Protein AF-A0A7S2LX40-F1 (afdb_monomer)

Foldseek 3Di:
DDDDDDPPPPPVVNVVVVFADEDEDAPFLDPDPLDGWWKKKKAQPAPPDPVQWADDADRIIIHGPVVLVVCCVVCVPPHGSVRIHMYTYHYDDDVCRVVVCCDPVNVNDDDDDDHPVLVVVLSVVLVVLVVCLVVVVDDPVSNLVSLLCRPVVSVCVRCVVVVHHPCNSCVSPFPPPVVLVSLLSSLVSCVPVVPPPDPPPPPPVPPPVPADDDFFQFKKAFDALFDNSCLPPVLVRLLWIWGFHGDDQWKTKIFGLQAWFLDFADLDPPDATQTAGAGADAWPVCVVVVVVPVVPPPPCPDDDDDPPDDPVQPCVQDDPPPPPPDDDDDDDDDDDDDVPQPDRKWKKFQDPVCVVVVAADDGPPHSIGTHRPVSQSVCVHVVNGPSLRMHMYNGMDMKTAAPSPFDVRIYVCCCCPVVVRMGGFPDDPVLVVVLSNLSSPQHNDELVRLVVSLVSSNVSSVSRDPPPPPPDDPPPSSVSSSVSSSVSNSCCSCPRRHPPNRCPDDPVVPDDD

Sequence (513 aa):
MLFGSDDDTATMEEYECDTWKIQRGGDLLGLDSNSGTQFACLHQFGHQSDAASSKLIGNISYTTLSIAQALCNENPTKYYPDDFMTFGGFCSWRPGQLEREMGEDRSEWIVLSVDWQTIWDELLLQREKATQVIAGDCSDEAQHEILVNAGTNMWRHFLEKIGMQEEQATSRLPAGQLGFYDSMLNVWAEE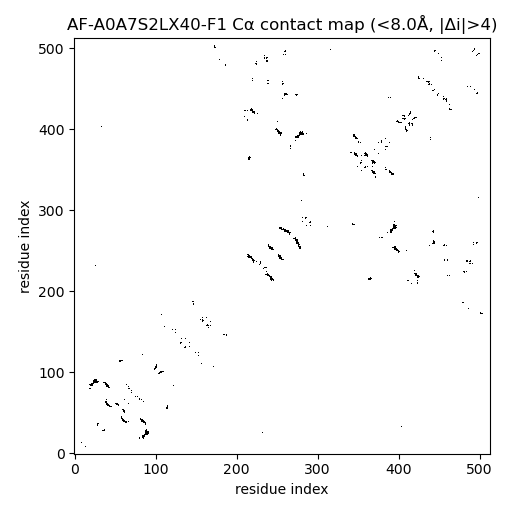QLVRGGVNKGDDNDDDEDSSTPIRPGAIARAKSPPTNDMLLYDAEFLRSTILVLEEREDCTVGVILNHPMSAAIECKESEDPLPIRYGGPIDIETWRDGSYLDEYYEDDDGDDDDDEVYEGFLDYQNNEVNFEDLAFDDVNDEDVGFEDDESSFLWIHRSKTLGLKNVGTRLGSSKFWLIKEDEALEHIQAGTLQLHDTMVFSSVSIWEKGAELGQCGGGLREQVDGLHSMEVAEVDDHQMDAVWQLLTKQNVLTKESLDTNIDATIKAWDMMSTDGGEIAQNHDRRTSKVRLATAALKAYLARNLLGDPLNTPDPQSQGIV

Radius of gyration: 26.94 Å; Cα contacts (8 Å, |Δi|>4): 665; chains: 1; bounding box: 85×63×75 Å

Solvent-accessible surface area (backbone atoms only — not comparable to full-atom values): 30347 Å² total; per-residue (Å²): 138,78,84,81,80,82,84,76,75,70,51,72,67,63,68,53,49,78,70,50,73,66,44,77,54,58,85,31,47,34,98,47,91,84,48,71,75,35,45,42,25,37,34,62,77,65,91,77,77,59,89,76,52,49,80,73,45,90,55,40,26,37,32,44,47,71,58,54,51,49,48,27,70,78,34,68,91,81,36,52,66,87,62,40,51,33,32,37,31,35,74,82,70,59,91,67,44,58,59,50,34,44,28,90,89,56,53,74,49,84,92,76,95,74,59,51,63,63,56,48,53,49,54,51,51,51,51,51,56,52,48,42,45,74,71,61,78,54,54,74,68,55,37,51,52,53,62,67,40,55,68,55,53,58,54,51,52,53,34,51,74,72,71,44,52,69,66,66,70,49,66,73,49,56,89,67,51,62,67,48,52,51,51,50,51,43,55,50,46,58,52,65,66,63,52,81,75,60,80,78,68,88,76,77,65,77,82,71,90,66,76,70,77,85,38,28,42,34,38,36,30,42,33,89,69,68,37,70,60,39,69,73,74,37,40,86,45,46,59,28,33,30,40,26,61,42,62,58,88,55,33,27,33,28,28,34,68,52,41,58,19,54,45,62,45,79,68,48,95,95,55,84,58,48,42,29,20,48,9,43,87,42,45,39,57,45,62,72,76,46,56,78,62,56,83,82,67,72,72,79,78,75,80,82,90,78,90,82,75,86,58,88,82,57,58,87,82,72,63,84,78,74,89,83,76,86,80,84,80,92,76,92,72,98,69,95,82,66,88,82,69,80,57,62,54,49,35,38,34,50,52,63,75,43,51,76,68,63,53,47,49,65,26,62,86,45,72,40,22,42,37,56,62,70,59,49,42,52,31,39,66,71,66,78,39,56,72,76,41,48,50,39,22,51,20,27,32,77,26,60,31,37,90,78,33,70,85,64,26,18,25,60,56,16,37,35,75,59,66,53,36,28,40,71,37,88,68,50,78,66,55,48,52,51,34,48,60,44,49,58,68,44,57,48,31,41,88,84,37,42,64,62,33,49,54,37,23,50,50,41,34,58,68,48,53,82,78,76,81,78,86,73,83,65,56,71,70,53,48,53,54,47,52,47,45,53,51,46,30,50,49,46,48,34,55,76,39,45,58,76,72,72,70,76,74,59,80,81,75,65,74,84,126

Secondary structure (DSSP, 8-state):
-PPP-------HHHHHHTTS-EEE--SBS-SSTTSS--EEEEE---SS--TT-EEEETTEEEEEHHHHHHHHHH-TTT--GGGSEEEESB----TTHHHHHHSTTT---------HHHHHHHHHHHHHHHHHHHTT-S-HHHHHHHHHTTTHHHHHHHHHHTT--HHHHHTTSPTTHHHHHHHHHHHHHHHHHHGGGS-------------PPP-TT-EEEE-SSPPHHHHHT-GGGTT-EEEEEEE-SSEEEEEESS-EEEEEE--STTSPPEEEE---SEEHHHHHH-GGGGGGT--------------TTTGGGT----TT------------S-TT---SSEEEE--HHHHTTT-SEE-TTSS-EEE-HHHHHHHHHTTSS-GGGEEEESEEEEEEB-TTSTTTTBHHHIIIIIS-SEEEE---HHHHHHHHHHHTTPPPP-TTTHHHHHHHHHHHHHHT-SS-S---SSHHHHHHHHHHHHHHHHHHIIIIITTSTT----TTSS---

Mean predicted aligned error: 12.13 Å

pLDDT: mean 78.43, std 19.29, range [25.38, 98.38]

Structure (mmCIF, N/CA/C/O backbone):
data_AF-A0A7S2LX40-F1
#
_entry.id   AF-A0A7S2LX40-F1
#
loop_
_atom_site.group_PDB
_atom_site.id
_atom_site.type_symbol
_atom_site.label_atom_id
_atom_site.label_alt_id
_atom_site.label_comp_id
_atom_site.label_asym_id
_atom_site.label_entity_id
_atom_site.label_seq_id
_atom_site.pdbx_PDB_ins_code
_atom_site.Cartn_x
_atom_site.Cartn_y
_atom_site.Cartn_z
_atom_site.occupancy
_atom_site.B_iso_or_equiv
_atom_site.auth_seq_id
_atom_site.auth_comp_id
_atom_site.auth_asym_id
_atom_site.auth_atom_id
_atom_site.pdbx_PDB_model_num
ATOM 1 N N . MET A 1 1 ? 49.436 -32.500 -2.619 1.00 33.25 1 MET A N 1
ATOM 2 C CA . MET A 1 1 ? 49.134 -31.271 -3.375 1.00 33.25 1 MET A CA 1
ATOM 3 C C . MET A 1 1 ? 47.771 -31.493 -3.978 1.00 33.25 1 MET A C 1
ATOM 5 O O . MET A 1 1 ? 47.658 -32.220 -4.953 1.00 33.25 1 MET A O 1
ATOM 9 N N . LEU A 1 2 ? 46.762 -31.046 -3.239 1.00 25.38 2 LEU A N 1
ATOM 10 C CA . LEU A 1 2 ? 45.348 -31.156 -3.566 1.00 25.38 2 LEU A CA 1
ATOM 11 C C . LEU A 1 2 ? 44.943 -29.864 -4.272 1.00 25.38 2 LEU A C 1
ATOM 13 O O . LEU A 1 2 ? 45.395 -28.790 -3.878 1.00 25.38 2 LEU A O 1
ATOM 17 N N . PHE A 1 3 ? 44.161 -30.028 -5.330 1.00 31.23 3 PHE A N 1
ATOM 18 C CA . PHE A 1 3 ? 43.476 -28.975 -6.061 1.00 31.23 3 PHE A CA 1
ATOM 19 C C . PHE A 1 3 ? 42.508 -28.262 -5.110 1.00 31.23 3 PHE A C 1
ATOM 21 O O . PHE A 1 3 ? 41.708 -28.930 -4.458 1.00 31.23 3 PHE A O 1
ATOM 28 N N . GLY A 1 4 ? 42.621 -26.938 -5.011 1.00 27.45 4 GLY A N 1
ATOM 29 C CA . GLY A 1 4 ? 41.520 -26.092 -4.564 1.00 27.45 4 GLY A CA 1
ATOM 30 C C . GLY A 1 4 ? 40.625 -25.866 -5.773 1.00 27.45 4 GLY A C 1
ATOM 31 O O . GLY A 1 4 ? 41.103 -25.380 -6.796 1.00 27.45 4 GLY A O 1
ATOM 32 N N . SER A 1 5 ? 39.391 -26.349 -5.691 1.00 31.30 5 SER A N 1
ATOM 33 C CA . SER A 1 5 ? 38.301 -25.930 -6.559 1.00 31.30 5 SER A CA 1
ATOM 34 C C . SER A 1 5 ? 37.794 -24.610 -5.999 1.00 31.30 5 SER A C 1
ATOM 36 O O . SER A 1 5 ? 37.191 -24.603 -4.926 1.00 31.30 5 SER A O 1
ATOM 38 N N . ASP A 1 6 ? 38.114 -23.523 -6.688 1.00 34.56 6 ASP A N 1
ATOM 39 C CA . ASP A 1 6 ? 37.443 -22.247 -6.496 1.00 34.56 6 ASP A CA 1
ATOM 40 C C . ASP A 1 6 ? 35.988 -22.445 -6.941 1.00 34.56 6 ASP A C 1
ATOM 42 O O . ASP A 1 6 ? 35.715 -22.789 -8.094 1.00 34.56 6 ASP A O 1
ATOM 46 N N . ASP A 1 7 ? 35.084 -22.357 -5.973 1.00 39.31 7 ASP A N 1
ATOM 47 C CA . ASP A 1 7 ? 33.636 -22.427 -6.142 1.00 39.31 7 ASP A CA 1
ATOM 48 C C . ASP A 1 7 ? 33.150 -21.025 -6.541 1.00 39.31 7 ASP A C 1
ATOM 50 O O . ASP A 1 7 ? 32.524 -20.311 -5.766 1.00 39.31 7 ASP A O 1
ATOM 54 N N . ASP A 1 8 ? 33.545 -20.590 -7.742 1.00 37.56 8 ASP A N 1
ATOM 55 C CA . ASP A 1 8 ? 33.008 -19.399 -8.404 1.00 37.56 8 ASP A CA 1
ATOM 56 C C . ASP A 1 8 ? 31.705 -19.798 -9.113 1.00 37.56 8 ASP A C 1
ATOM 58 O O . ASP A 1 8 ? 31.645 -19.926 -10.338 1.00 37.56 8 ASP A O 1
ATOM 62 N N . THR A 1 9 ? 30.640 -20.034 -8.348 1.00 35.59 9 THR A N 1
ATOM 63 C CA . THR A 1 9 ? 29.274 -20.067 -8.886 1.00 35.59 9 THR A CA 1
ATOM 64 C C . THR A 1 9 ? 28.685 -18.662 -8.867 1.00 35.59 9 THR A C 1
ATOM 66 O O . THR A 1 9 ? 27.645 -18.428 -8.258 1.00 35.59 9 THR A O 1
ATOM 69 N N . ALA A 1 10 ? 29.331 -17.722 -9.563 1.00 34.81 10 ALA A N 1
ATOM 70 C CA . ALA A 1 10 ? 28.545 -16.676 -10.203 1.00 34.81 10 ALA A CA 1
ATOM 71 C C . ALA A 1 10 ? 27.619 -17.421 -11.168 1.00 34.81 10 ALA A C 1
ATOM 73 O O . ALA A 1 10 ? 28.089 -18.164 -12.041 1.00 34.81 10 ALA A O 1
ATOM 74 N N . THR A 1 11 ? 26.311 -17.355 -10.934 1.00 43.09 11 THR A N 1
ATOM 75 C CA . THR A 1 11 ? 25.357 -18.045 -11.806 1.00 43.09 11 THR A CA 1
ATOM 76 C C . THR A 1 11 ? 25.571 -17.533 -13.231 1.00 43.09 11 THR A C 1
ATOM 78 O O . THR A 1 11 ? 25.902 -16.368 -13.444 1.00 43.09 11 THR A O 1
ATOM 81 N N . MET A 1 12 ? 25.453 -18.402 -14.237 1.00 39.41 12 MET A N 1
ATOM 82 C CA . MET A 1 12 ? 25.685 -18.023 -15.641 1.00 39.41 12 MET A CA 1
ATOM 83 C C . MET A 1 12 ? 24.815 -16.816 -16.066 1.00 39.41 12 MET A C 1
ATOM 85 O O . MET A 1 12 ? 25.202 -16.061 -16.953 1.00 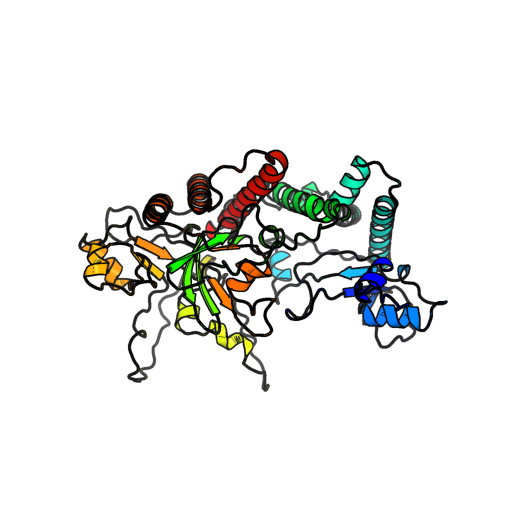39.41 12 MET A O 1
ATOM 89 N N . GLU A 1 13 ? 23.697 -16.596 -15.366 1.00 50.03 13 GLU A N 1
ATOM 90 C CA . GLU A 1 13 ? 22.815 -15.430 -15.468 1.00 50.03 13 GLU A CA 1
ATOM 91 C C . GLU A 1 13 ? 23.486 -14.104 -15.064 1.00 50.03 13 GLU A C 1
ATOM 93 O O . GLU A 1 13 ? 23.289 -13.102 -15.750 1.00 50.03 13 GLU A O 1
ATOM 98 N N . GLU A 1 14 ? 24.329 -14.071 -14.025 1.00 47.31 14 GLU A N 1
ATOM 99 C CA . GLU A 1 14 ? 25.063 -12.856 -13.629 1.00 47.31 14 GLU A CA 1
ATOM 100 C C . GLU A 1 14 ? 26.119 -12.464 -14.672 1.00 47.31 14 GLU A C 1
ATOM 102 O O . GLU A 1 14 ? 26.264 -11.287 -14.996 1.00 47.31 14 GLU A O 1
ATOM 107 N N . TYR A 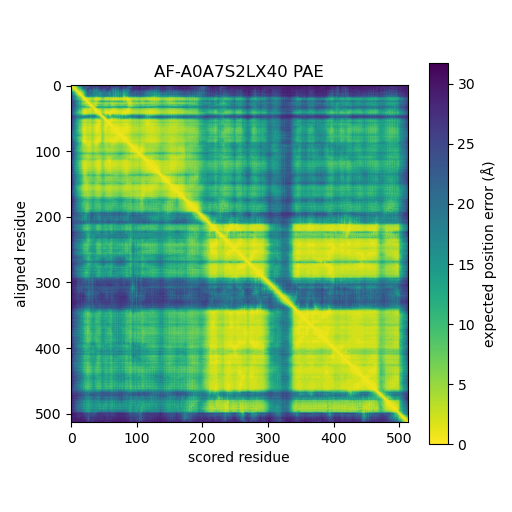1 15 ? 26.801 -13.447 -15.270 1.00 42.84 15 TYR A N 1
ATOM 108 C CA . TYR A 1 15 ? 27.826 -13.202 -16.295 1.00 42.84 15 TYR A CA 1
ATOM 109 C C . TYR A 1 15 ? 27.239 -12.760 -17.647 1.00 42.84 15 TYR A C 1
ATOM 111 O O . TYR A 1 15 ? 27.890 -12.038 -18.406 1.00 42.84 15 TYR A O 1
ATOM 119 N N . GLU A 1 16 ? 26.017 -13.187 -17.978 1.00 50.09 16 GLU A N 1
ATOM 120 C CA . GLU A 1 16 ? 25.332 -12.763 -19.205 1.00 50.09 16 GLU A CA 1
ATOM 121 C C . GLU A 1 16 ? 24.681 -11.378 -19.064 1.00 50.09 16 GLU A C 1
ATOM 123 O O . GLU A 1 16 ? 24.627 -10.633 -20.049 1.00 50.09 16 GLU A O 1
ATOM 128 N N . CYS A 1 17 ? 24.263 -10.990 -17.854 1.00 51.88 17 CYS A N 1
ATOM 129 C CA . CYS A 1 17 ? 23.653 -9.686 -17.580 1.00 51.88 17 CYS A CA 1
ATOM 130 C C . CYS A 1 17 ? 24.610 -8.515 -17.879 1.00 51.88 17 CYS A C 1
ATOM 132 O O . CYS A 1 17 ? 24.186 -7.497 -18.424 1.00 51.88 17 CYS A O 1
ATOM 134 N N . ASP A 1 18 ? 25.916 -8.696 -17.656 1.00 56.59 18 ASP A N 1
ATOM 135 C CA . ASP A 1 18 ? 26.944 -7.671 -17.908 1.00 56.59 18 ASP A CA 1
ATOM 136 C C . ASP A 1 18 ? 27.088 -7.274 -19.388 1.00 56.59 18 ASP A C 1
ATOM 138 O O . ASP A 1 18 ? 27.634 -6.215 -19.709 1.00 56.59 18 ASP A O 1
ATOM 142 N N . THR A 1 19 ? 26.597 -8.101 -20.319 1.00 76.12 19 THR A N 1
ATOM 143 C CA . THR A 1 19 ? 26.693 -7.804 -21.758 1.00 76.12 19 THR A CA 1
ATOM 144 C C . THR A 1 19 ? 25.467 -7.052 -22.286 1.00 76.12 19 THR A C 1
ATOM 146 O O . THR A 1 19 ? 25.567 -6.325 -23.279 1.00 76.12 19 THR A O 1
ATOM 149 N N . TRP A 1 20 ? 24.304 -7.208 -21.650 1.00 87.62 20 TRP A N 1
ATOM 150 C CA . TRP A 1 20 ? 23.044 -6.650 -22.137 1.00 87.62 20 TRP A CA 1
ATOM 151 C C . TRP A 1 20 ? 22.707 -5.350 -21.412 1.00 87.62 20 TRP A C 1
ATOM 153 O O . TRP A 1 20 ? 22.568 -5.295 -20.195 1.00 87.62 20 TRP A O 1
ATOM 163 N N . LYS A 1 21 ? 22.512 -4.274 -22.178 1.00 87.38 21 LYS A N 1
ATOM 164 C CA . LYS A 1 21 ? 22.041 -2.998 -21.629 1.00 87.38 21 LYS A CA 1
ATOM 165 C C . LYS A 1 21 ? 20.536 -3.085 -21.393 1.00 87.38 21 LYS A C 1
ATOM 167 O O . LYS A 1 21 ? 19.753 -2.966 -22.337 1.00 87.38 21 LYS A O 1
ATOM 172 N N . ILE A 1 22 ? 20.154 -3.306 -20.141 1.00 86.00 22 ILE A N 1
ATOM 173 C CA . ILE A 1 22 ? 18.760 -3.455 -19.718 1.00 86.00 22 ILE A CA 1
ATOM 174 C C . ILE A 1 22 ? 18.218 -2.107 -19.235 1.00 86.00 22 ILE A C 1
ATOM 176 O O . ILE A 1 22 ? 18.775 -1.486 -18.331 1.00 86.00 22 ILE A O 1
ATOM 180 N N . GLN A 1 23 ? 17.099 -1.678 -19.809 1.00 85.94 23 GLN A N 1
ATOM 181 C CA . GLN A 1 23 ? 16.272 -0.595 -19.288 1.00 85.94 23 GLN A CA 1
ATOM 182 C C . GLN A 1 23 ? 15.244 -1.190 -18.326 1.00 85.94 23 GLN A C 1
ATOM 184 O O . GLN A 1 23 ? 14.515 -2.105 -18.691 1.00 85.94 23 GLN A O 1
ATOM 189 N N . ARG A 1 24 ? 15.186 -0.715 -17.084 1.00 77.94 24 ARG A N 1
ATOM 190 C CA . ARG A 1 24 ? 14.193 -1.190 -16.110 1.00 77.94 24 ARG A CA 1
ATOM 191 C C . ARG A 1 24 ? 13.047 -0.194 -16.017 1.00 77.94 24 ARG A C 1
ATOM 193 O O . ARG A 1 24 ? 13.290 1.010 -15.978 1.00 77.94 24 ARG A O 1
ATOM 200 N N . GLY A 1 25 ? 11.826 -0.706 -15.980 1.00 68.69 25 GLY A N 1
ATOM 201 C CA . GLY A 1 25 ? 10.608 0.082 -15.840 1.00 68.69 25 GLY A CA 1
ATOM 202 C C . GLY A 1 25 ? 9.384 -0.824 -15.887 1.00 68.69 25 GLY A C 1
ATOM 203 O O . GLY A 1 25 ? 9.456 -1.919 -16.437 1.00 68.69 25 GLY A O 1
ATOM 204 N N . GLY A 1 26 ? 8.282 -0.374 -15.296 1.00 71.94 26 GLY A N 1
ATOM 205 C CA . GLY A 1 26 ? 7.078 -1.187 -15.153 1.00 71.94 26 GLY A CA 1
ATOM 206 C C . GLY A 1 26 ? 6.585 -1.271 -13.717 1.00 71.94 26 GLY A C 1
ATOM 207 O O . GLY A 1 26 ? 7.338 -1.015 -12.774 1.00 71.94 26 GLY A O 1
ATOM 208 N N . ASP A 1 27 ? 5.311 -1.606 -13.565 1.00 67.00 27 ASP A N 1
ATOM 209 C CA . ASP A 1 27 ? 4.699 -1.951 -12.287 1.00 67.00 27 ASP A CA 1
ATOM 210 C C . ASP A 1 27 ? 4.765 -3.453 -11.987 1.00 67.00 27 ASP A C 1
ATOM 212 O O . ASP A 1 27 ? 4.676 -3.843 -10.828 1.00 67.00 27 ASP A O 1
ATOM 216 N N . LEU A 1 28 ? 5.024 -4.284 -13.001 1.00 71.12 28 LEU A N 1
ATOM 217 C CA . LEU A 1 28 ? 5.150 -5.731 -12.865 1.00 71.12 28 LEU A CA 1
ATOM 218 C C . LEU A 1 28 ? 6.551 -6.230 -13.217 1.00 71.12 28 LEU A C 1
ATOM 220 O O . LEU A 1 28 ? 7.182 -5.770 -14.173 1.00 71.12 28 LEU A O 1
ATOM 224 N N . LEU A 1 29 ? 7.022 -7.244 -12.487 1.00 71.19 29 LEU A N 1
ATOM 225 C CA . LEU A 1 29 ? 8.263 -7.951 -12.819 1.00 71.19 29 LEU A CA 1
ATOM 226 C C . LEU A 1 29 ? 8.087 -8.869 -14.036 1.00 71.19 29 LEU A C 1
ATOM 228 O O . LEU A 1 29 ? 9.039 -9.051 -14.788 1.00 71.19 29 LEU A O 1
ATOM 232 N N . GLY A 1 30 ? 6.888 -9.396 -14.271 1.00 77.44 30 GLY A N 1
ATOM 233 C CA . GLY A 1 30 ? 6.553 -10.254 -15.403 1.00 77.44 30 GLY A CA 1
ATOM 234 C C . GLY A 1 30 ? 5.047 -10.336 -15.616 1.00 77.44 30 GLY A C 1
ATOM 235 O O . GLY A 1 30 ? 4.286 -9.793 -14.821 1.00 77.44 30 GLY A O 1
ATOM 236 N N . LEU A 1 31 ? 4.626 -10.994 -16.697 1.00 72.12 31 LEU A N 1
ATOM 237 C CA . LEU A 1 31 ? 3.205 -11.270 -16.941 1.00 72.12 31 LEU A CA 1
ATOM 238 C C . LEU A 1 31 ? 2.654 -12.337 -15.984 1.00 72.12 31 LEU A C 1
ATOM 240 O O . LEU A 1 31 ? 1.467 -12.321 -15.684 1.00 72.12 31 LEU A O 1
ATOM 244 N N . ASP A 1 32 ? 3.533 -13.204 -15.472 1.00 68.06 32 ASP A N 1
ATOM 245 C CA . ASP A 1 32 ? 3.201 -14.234 -14.491 1.00 68.06 32 ASP A CA 1
ATOM 246 C C . ASP A 1 32 ? 3.881 -13.897 -13.157 1.00 68.06 32 ASP A C 1
ATOM 248 O O . ASP A 1 32 ? 5.109 -13.743 -13.110 1.00 68.06 32 ASP A O 1
ATOM 252 N N . SER A 1 33 ? 3.104 -13.835 -12.072 1.00 53.81 33 SER A N 1
ATOM 253 C CA . SER A 1 33 ? 3.560 -13.507 -10.706 1.00 53.81 33 SER A CA 1
ATOM 254 C C . SER A 1 33 ? 4.663 -14.436 -10.180 1.00 53.81 33 SER A C 1
ATOM 256 O O . SER A 1 33 ? 5.491 -14.025 -9.370 1.00 53.81 33 SER A O 1
ATOM 258 N N . ASN A 1 34 ? 4.714 -15.670 -10.684 1.00 55.12 34 ASN A N 1
ATOM 259 C CA . ASN A 1 34 ? 5.614 -16.724 -10.205 1.00 55.12 34 ASN A CA 1
ATOM 260 C C . ASN A 1 34 ? 6.981 -16.748 -10.903 1.00 55.12 34 ASN A C 1
ATOM 262 O O . ASN A 1 34 ? 7.858 -17.534 -10.541 1.00 55.12 34 ASN A O 1
ATOM 266 N N . SER A 1 35 ? 7.173 -15.928 -11.935 1.00 58.25 35 SER A N 1
ATOM 267 C CA . SER A 1 35 ? 8.441 -15.849 -12.656 1.00 58.25 35 SER A CA 1
ATOM 268 C C . SER A 1 35 ? 9.195 -14.595 -12.226 1.00 58.25 35 SER A C 1
ATOM 270 O O . SER A 1 35 ? 8.603 -13.527 -12.095 1.00 58.25 35 SER A O 1
ATOM 272 N N . GLY A 1 36 ? 10.507 -14.711 -11.987 1.00 70.88 36 GLY A N 1
ATOM 273 C CA . GLY A 1 36 ? 11.366 -13.542 -11.760 1.00 70.88 36 GLY A CA 1
ATOM 274 C C . GLY A 1 36 ? 11.269 -12.525 -12.907 1.00 70.88 36 GLY A C 1
ATOM 275 O O . GLY A 1 36 ? 10.536 -12.728 -13.871 1.00 70.88 36 GLY A O 1
ATOM 276 N N . THR A 1 37 ? 12.025 -11.423 -12.838 1.00 76.56 37 THR A N 1
ATOM 277 C CA . THR A 1 37 ? 11.910 -10.341 -13.832 1.00 76.56 37 THR A CA 1
ATOM 278 C C . THR A 1 37 ? 11.962 -10.872 -15.268 1.00 76.56 37 THR A C 1
ATOM 280 O O . THR A 1 37 ? 12.989 -11.372 -15.725 1.00 76.56 37 THR A O 1
ATOM 283 N N . GLN A 1 38 ? 10.849 -10.758 -15.984 1.00 85.44 38 GLN A N 1
ATOM 284 C CA . GLN A 1 38 ? 10.741 -11.112 -17.385 1.00 85.44 38 GLN A CA 1
ATOM 285 C C . GLN A 1 38 ? 11.302 -9.970 -18.241 1.00 85.44 38 GLN A C 1
ATOM 287 O O . GLN A 1 38 ? 11.176 -8.783 -17.916 1.00 85.44 38 GLN A O 1
ATOM 292 N N . PHE A 1 39 ? 11.928 -10.340 -19.360 1.00 90.31 39 PHE A N 1
ATOM 293 C CA . PHE A 1 39 ? 12.627 -9.401 -20.231 1.00 90.31 39 PHE A CA 1
ATOM 294 C C . PHE A 1 39 ? 12.049 -9.377 -21.643 1.00 90.31 39 PHE A C 1
ATOM 296 O O . PHE A 1 39 ? 11.852 -10.412 -22.290 1.00 90.31 39 PHE A O 1
ATOM 303 N N . ALA A 1 40 ? 11.856 -8.161 -22.138 1.00 92.56 40 ALA A N 1
ATOM 304 C CA . ALA A 1 40 ? 11.361 -7.848 -23.464 1.00 92.56 40 ALA A CA 1
ATOM 305 C C . ALA A 1 40 ? 12.470 -7.224 -24.317 1.00 92.56 40 ALA A C 1
ATOM 307 O O . ALA A 1 40 ? 13.109 -6.263 -23.900 1.00 92.56 40 ALA A O 1
ATOM 308 N N . CYS A 1 41 ? 12.677 -7.717 -25.536 1.00 94.75 41 CYS A N 1
ATOM 309 C CA . CYS A 1 41 ? 13.665 -7.171 -26.463 1.00 94.75 41 CYS A CA 1
ATOM 310 C C . CYS A 1 41 ? 12.978 -6.601 -27.705 1.00 94.75 41 CYS A C 1
ATOM 312 O O . CYS A 1 41 ? 12.344 -7.332 -28.469 1.00 94.75 41 CYS A O 1
ATOM 314 N N . LEU A 1 42 ? 13.142 -5.300 -27.945 1.00 95.44 42 LEU A N 1
ATOM 315 C CA . LEU A 1 42 ? 12.736 -4.659 -29.194 1.00 95.44 42 LEU A CA 1
ATOM 316 C C . LEU A 1 42 ? 13.882 -4.682 -30.209 1.00 95.44 42 LEU A C 1
ATOM 318 O O . LEU A 1 42 ? 15.040 -4.482 -29.846 1.00 95.44 42 LEU A O 1
ATOM 322 N N . HIS A 1 43 ? 13.567 -4.880 -31.487 1.00 95.31 43 HIS A N 1
ATOM 323 C CA . HIS A 1 43 ? 14.547 -4.886 -32.579 1.00 95.31 43 HIS A CA 1
ATOM 324 C C . HIS A 1 43 ? 13.946 -4.397 -33.907 1.00 95.31 43 HIS A C 1
ATOM 326 O O . HIS A 1 43 ? 12.726 -4.320 -34.070 1.00 95.31 43 HIS A O 1
ATOM 332 N N . GLN A 1 44 ? 14.819 -4.086 -34.875 1.00 94.50 44 GLN A N 1
ATOM 333 C CA . GLN A 1 44 ? 14.448 -3.563 -36.204 1.00 94.50 44 GLN A CA 1
ATOM 334 C C . GLN A 1 44 ? 14.810 -4.469 -37.381 1.00 94.50 44 GLN A C 1
ATOM 336 O O . GLN A 1 44 ? 14.833 -4.031 -38.537 1.00 94.50 44 GLN A O 1
ATOM 341 N N . PHE A 1 45 ? 15.125 -5.737 -37.118 1.00 89.44 45 PHE A N 1
ATOM 342 C CA . PHE A 1 45 ? 15.403 -6.682 -38.195 1.00 89.44 45 PHE A CA 1
ATOM 343 C C . PHE A 1 45 ? 14.193 -6.739 -39.134 1.00 89.44 45 PHE A C 1
ATOM 345 O O . PHE A 1 45 ? 13.060 -6.942 -38.702 1.00 89.44 45 PHE A O 1
ATOM 352 N N . GLY A 1 46 ? 14.427 -6.472 -40.422 1.00 78.12 46 GLY A N 1
ATOM 353 C CA . GLY A 1 46 ? 13.359 -6.445 -41.417 1.00 78.12 46 GLY A CA 1
ATOM 354 C C . GLY A 1 46 ? 12.601 -7.775 -41.487 1.00 78.12 46 GLY A C 1
ATOM 355 O O . GLY A 1 46 ? 13.070 -8.789 -40.986 1.00 78.12 46 GLY A O 1
ATOM 356 N N . HIS A 1 47 ? 11.457 -7.765 -42.182 1.00 63.84 47 HIS A N 1
ATOM 357 C CA . HIS A 1 47 ? 10.443 -8.834 -42.340 1.00 63.84 47 HIS A CA 1
ATOM 358 C C . HIS A 1 47 ? 10.907 -10.251 -42.741 1.00 63.84 47 HIS A C 1
ATOM 360 O O . HIS A 1 47 ? 10.073 -11.102 -43.044 1.00 63.84 47 HIS A O 1
ATOM 366 N N . GLN A 1 48 ? 12.202 -10.551 -42.787 1.00 59.72 48 GLN A N 1
ATOM 367 C CA . GLN A 1 48 ? 12.687 -11.901 -43.043 1.00 59.72 48 GLN A CA 1
ATOM 368 C C . GLN A 1 48 ? 12.527 -12.798 -41.808 1.00 59.72 48 GLN A C 1
ATOM 370 O O . GLN A 1 48 ? 13.505 -13.172 -41.185 1.00 59.72 48 GLN A O 1
ATOM 375 N N . SER A 1 49 ? 11.273 -13.170 -41.532 1.00 52.75 49 SER A N 1
ATOM 376 C CA . SER A 1 49 ? 10.843 -14.507 -41.099 1.00 52.75 49 SER A CA 1
ATOM 377 C C . SER A 1 49 ? 11.602 -15.165 -39.934 1.00 52.75 49 SER A C 1
ATOM 379 O O . SER A 1 49 ? 11.718 -16.392 -39.915 1.00 52.75 49 SER A O 1
ATOM 381 N N . ASP A 1 50 ? 12.061 -14.413 -38.939 1.00 65.56 50 ASP A N 1
ATOM 382 C CA . ASP A 1 50 ? 12.373 -15.026 -37.649 1.00 65.56 50 ASP A CA 1
ATOM 383 C C . ASP A 1 50 ? 11.025 -15.273 -36.953 1.00 65.56 50 ASP A C 1
ATOM 385 O O . ASP A 1 50 ? 10.384 -14.358 -36.443 1.00 65.56 50 ASP A O 1
ATOM 389 N N . ALA A 1 51 ? 10.537 -16.519 -37.034 1.00 68.19 51 ALA A N 1
ATOM 390 C CA . ALA A 1 51 ? 9.201 -16.950 -36.590 1.00 68.19 51 ALA A CA 1
ATOM 391 C C . ALA A 1 51 ? 8.924 -16.731 -35.088 1.00 68.19 51 ALA A C 1
ATOM 393 O O . ALA A 1 51 ? 7.828 -17.018 -34.618 1.00 68.19 51 ALA A O 1
ATOM 394 N N . ALA A 1 52 ? 9.922 -16.250 -34.352 1.00 85.62 52 ALA A N 1
ATOM 395 C CA . ALA A 1 52 ? 9.914 -16.051 -32.915 1.00 85.62 52 ALA A CA 1
ATOM 396 C C . ALA A 1 52 ? 9.688 -14.580 -32.503 1.00 85.62 52 ALA A C 1
ATOM 398 O O . ALA A 1 52 ? 9.549 -14.304 -31.316 1.00 85.62 52 ALA A O 1
ATOM 399 N N . SER A 1 53 ? 9.621 -13.647 -33.464 1.00 91.31 53 SER A N 1
ATOM 400 C CA . SER A 1 53 ? 9.381 -12.224 -33.198 1.00 91.31 53 SER A CA 1
ATOM 401 C C . SER A 1 53 ? 7.959 -11.795 -33.569 1.00 91.31 53 SER A C 1
ATOM 403 O O . SER A 1 53 ? 7.475 -12.064 -34.671 1.00 91.31 53 SER A O 1
ATOM 405 N N . SER A 1 54 ? 7.323 -11.028 -32.687 1.00 92.62 54 SER A N 1
ATOM 406 C CA . SER A 1 54 ? 6.008 -10.421 -32.908 1.00 92.62 54 SER A CA 1
ATOM 407 C C . SER A 1 54 ? 6.157 -8.991 -33.415 1.00 92.62 54 SER A C 1
ATOM 409 O O . SER A 1 54 ? 6.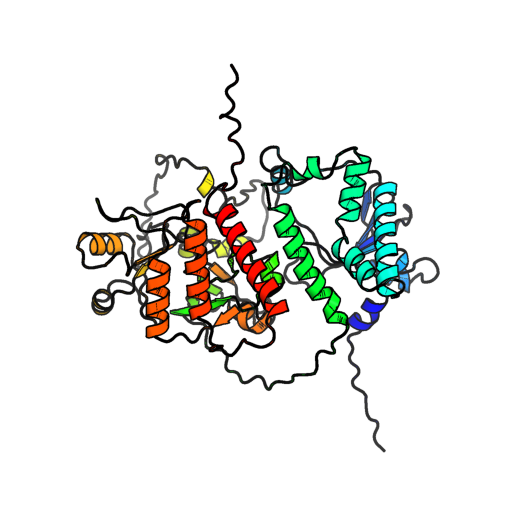836 -8.161 -32.812 1.00 92.62 54 SER A O 1
ATOM 411 N N . LYS A 1 55 ? 5.511 -8.666 -34.537 1.00 92.62 55 LYS A N 1
ATOM 412 C CA . LYS A 1 55 ? 5.542 -7.307 -35.090 1.00 92.62 55 LYS A CA 1
ATOM 413 C C . LYS A 1 55 ? 4.695 -6.363 -34.232 1.00 92.62 55 LYS A C 1
ATOM 415 O O . LYS A 1 55 ? 3.514 -6.631 -34.044 1.00 92.62 55 LYS A O 1
ATOM 420 N N . LEU A 1 56 ? 5.269 -5.230 -33.819 1.00 90.56 56 LEU A N 1
ATOM 421 C CA . LEU A 1 56 ? 4.551 -4.172 -33.101 1.00 90.56 56 LEU A CA 1
ATOM 422 C C . LEU A 1 56 ? 4.081 -3.075 -34.065 1.00 90.56 56 LEU A C 1
ATOM 424 O O . LEU A 1 56 ? 2.932 -3.054 -34.499 1.00 90.56 56 LEU A O 1
ATOM 428 N N . ILE A 1 57 ? 4.990 -2.181 -34.465 1.00 90.44 57 ILE A N 1
ATOM 429 C CA . ILE A 1 57 ? 4.686 -1.027 -35.316 1.00 90.44 57 ILE A CA 1
ATOM 430 C C . ILE A 1 57 ? 5.786 -0.802 -36.349 1.00 90.44 57 ILE A C 1
ATOM 432 O O . ILE A 1 57 ? 6.974 -0.774 -36.037 1.00 90.44 57 ILE A O 1
ATOM 436 N N . GLY A 1 58 ? 5.392 -0.616 -37.612 1.00 91.25 58 GLY A N 1
ATOM 437 C CA . GLY A 1 58 ? 6.336 -0.344 -38.694 1.00 91.25 58 GLY A CA 1
ATOM 438 C C . GLY A 1 58 ? 7.394 -1.440 -38.840 1.00 91.25 58 GLY A C 1
ATOM 439 O O . GLY A 1 58 ? 7.058 -2.556 -39.247 1.00 91.25 58 GLY A O 1
ATOM 440 N N . ASN A 1 59 ? 8.649 -1.102 -38.530 1.00 93.75 59 ASN A N 1
ATOM 441 C CA . ASN A 1 59 ? 9.785 -2.030 -38.523 1.00 93.75 59 ASN A CA 1
ATOM 442 C C . ASN A 1 59 ? 10.208 -2.483 -37.116 1.00 93.75 59 ASN A C 1
ATOM 444 O O . ASN A 1 59 ? 11.164 -3.240 -37.009 1.00 93.75 59 ASN A O 1
ATOM 448 N N . ILE A 1 60 ? 9.523 -2.047 -36.057 1.00 94.69 60 ILE A N 1
ATOM 449 C CA . ILE A 1 60 ? 9.794 -2.491 -34.689 1.00 94.69 60 ILE A CA 1
ATOM 450 C C . ILE A 1 60 ? 9.072 -3.816 -34.448 1.00 94.69 60 ILE A C 1
ATOM 452 O O . ILE A 1 60 ? 7.862 -3.939 -34.675 1.00 94.69 60 ILE A O 1
ATOM 456 N N . SER A 1 61 ? 9.827 -4.797 -33.972 1.00 94.75 61 SER A N 1
ATOM 457 C CA . SER A 1 61 ? 9.320 -6.090 -33.518 1.00 94.75 61 SER A CA 1
ATOM 458 C C . SER A 1 61 ? 9.801 -6.366 -32.096 1.00 94.75 61 SER A C 1
ATOM 460 O O . SER A 1 61 ? 10.788 -5.785 -31.647 1.00 94.75 61 SER A O 1
ATOM 462 N N . TYR A 1 62 ? 9.076 -7.232 -31.405 1.00 93.06 62 TYR A N 1
ATOM 463 C CA . TYR A 1 62 ? 9.322 -7.669 -30.040 1.00 93.06 62 TYR A CA 1
ATOM 464 C C . TYR A 1 62 ? 9.659 -9.164 -30.017 1.00 93.06 62 TYR A C 1
ATOM 466 O O . TYR A 1 62 ? 9.092 -9.942 -30.785 1.00 93.06 62 TYR A O 1
ATOM 474 N N . THR A 1 63 ? 10.567 -9.555 -29.129 1.00 94.56 63 THR A N 1
ATOM 475 C CA . THR A 1 63 ? 10.920 -10.944 -28.816 1.00 94.56 63 THR A CA 1
ATOM 476 C C . THR A 1 63 ? 11.315 -11.065 -27.340 1.00 94.56 63 THR A C 1
ATOM 478 O O . THR A 1 63 ? 11.583 -10.056 -26.687 1.00 94.56 63 THR A O 1
ATOM 481 N N . THR A 1 64 ? 11.394 -12.283 -26.802 1.00 93.00 64 THR A N 1
ATOM 482 C CA . THR A 1 64 ? 11.951 -12.519 -25.459 1.00 93.00 64 THR A CA 1
ATOM 483 C C . THR A 1 64 ? 13.480 -12.407 -25.460 1.00 93.00 64 THR A C 1
ATOM 485 O O . THR A 1 64 ? 14.127 -12.594 -26.498 1.00 93.00 64 THR A O 1
ATOM 488 N N . LEU A 1 65 ? 14.071 -12.163 -24.284 1.00 92.38 65 LEU A N 1
ATOM 489 C CA . LEU A 1 65 ? 15.529 -12.144 -24.114 1.00 92.38 65 LEU A CA 1
ATOM 490 C C . LEU A 1 65 ? 16.185 -13.480 -24.486 1.00 92.38 65 LEU A C 1
ATOM 492 O O . LEU A 1 65 ? 17.194 -13.481 -25.185 1.00 92.38 65 LEU A O 1
ATOM 496 N N . SER A 1 66 ? 15.584 -14.610 -24.107 1.00 91.44 66 SER A N 1
ATOM 497 C CA . SER A 1 66 ? 16.114 -15.942 -24.434 1.00 91.44 66 SER A CA 1
ATOM 498 C C . SER A 1 66 ? 16.239 -16.167 -25.945 1.00 91.44 66 SER A C 1
ATOM 500 O O . SER A 1 66 ? 17.249 -16.686 -26.424 1.00 91.44 66 SER A O 1
ATOM 502 N N . ILE A 1 67 ? 15.251 -15.712 -26.721 1.00 93.69 67 ILE A N 1
ATOM 503 C CA . ILE A 1 67 ? 15.300 -15.764 -28.186 1.00 93.69 67 ILE A CA 1
ATOM 504 C C . ILE A 1 67 ? 16.367 -14.800 -28.722 1.00 93.69 67 ILE A C 1
ATOM 506 O O . ILE A 1 67 ? 17.138 -15.174 -29.605 1.00 93.69 67 ILE A O 1
ATOM 510 N N . ALA A 1 68 ? 16.452 -13.576 -28.194 1.00 93.56 68 ALA A N 1
ATOM 511 C CA . ALA A 1 68 ? 17.455 -12.597 -28.621 1.00 93.56 68 ALA A CA 1
ATOM 512 C C . ALA A 1 68 ? 18.893 -13.100 -28.383 1.00 93.56 68 ALA A C 1
ATOM 514 O O . ALA A 1 68 ? 19.749 -13.000 -29.266 1.00 93.56 68 ALA A O 1
ATOM 515 N N . GLN A 1 69 ? 19.149 -13.714 -27.226 1.00 93.25 69 GLN A N 1
ATOM 516 C CA . GLN A 1 69 ? 20.418 -14.364 -26.900 1.00 93.25 69 GLN A CA 1
ATOM 517 C C . GLN A 1 69 ? 20.720 -15.528 -27.847 1.00 93.25 69 GLN A C 1
ATOM 519 O O . GLN A 1 69 ? 21.831 -15.613 -28.375 1.00 93.25 69 GLN A O 1
ATOM 524 N N . ALA A 1 70 ? 19.734 -16.389 -28.123 1.00 92.44 70 ALA A N 1
ATOM 525 C CA . ALA A 1 70 ? 19.888 -17.472 -29.091 1.00 92.44 70 ALA A CA 1
ATOM 526 C C . ALA A 1 70 ? 20.263 -16.936 -30.484 1.00 92.44 70 ALA A C 1
ATOM 528 O O . ALA A 1 70 ? 21.201 -17.442 -31.099 1.00 92.44 70 ALA A O 1
ATOM 529 N N . LEU A 1 71 ? 19.625 -15.855 -30.948 1.00 92.56 71 LEU A N 1
ATOM 530 C CA . LEU A 1 71 ? 19.948 -15.214 -32.227 1.00 92.56 71 LEU A CA 1
ATOM 531 C C . LEU A 1 71 ? 21.398 -14.701 -32.273 1.00 92.56 71 LEU A C 1
ATOM 533 O O . LEU A 1 71 ? 22.101 -14.970 -33.253 1.00 92.56 71 LEU A O 1
ATOM 537 N N . CYS A 1 72 ? 21.861 -14.011 -31.225 1.00 92.44 72 CYS A N 1
ATOM 538 C CA . CYS A 1 72 ? 23.252 -13.555 -31.096 1.00 92.44 72 CYS A CA 1
ATOM 539 C C . CYS A 1 72 ? 24.248 -14.726 -31.103 1.00 92.44 72 CYS A C 1
ATOM 541 O O . CYS A 1 72 ? 25.279 -14.661 -31.773 1.00 92.44 72 CYS A O 1
ATOM 543 N N . ASN A 1 73 ? 23.924 -15.815 -30.401 1.00 90.94 73 ASN A N 1
ATOM 544 C CA . ASN A 1 73 ? 24.783 -16.994 -30.280 1.00 90.94 73 ASN A CA 1
ATOM 545 C C . ASN A 1 73 ? 24.862 -17.805 -31.582 1.00 90.94 73 ASN A C 1
ATOM 547 O O . ASN A 1 73 ? 25.941 -18.246 -31.980 1.00 90.94 73 ASN A O 1
ATOM 551 N N . GLU A 1 74 ? 23.734 -17.993 -32.266 1.00 93.06 74 GLU A N 1
ATOM 552 C CA . GLU A 1 74 ? 23.661 -18.740 -33.524 1.00 93.06 74 GLU A CA 1
ATOM 553 C C . GLU A 1 74 ? 24.241 -17.950 -34.703 1.00 93.06 74 GLU A C 1
ATOM 555 O O . GLU A 1 74 ? 24.825 -18.534 -35.621 1.00 93.06 74 GLU A O 1
ATOM 560 N N . ASN A 1 75 ? 24.107 -16.618 -34.689 1.00 92.62 75 ASN A N 1
ATOM 561 C CA . ASN A 1 75 ? 24.507 -15.748 -35.794 1.00 92.62 75 ASN A CA 1
ATOM 562 C C . ASN A 1 75 ? 25.367 -14.550 -35.328 1.00 92.62 75 ASN A C 1
ATOM 564 O O . ASN A 1 75 ? 25.021 -13.398 -35.612 1.00 92.62 75 ASN A O 1
ATOM 568 N N . PRO A 1 76 ? 26.556 -14.780 -34.736 1.00 92.56 76 PRO A N 1
ATOM 569 C CA . PRO A 1 76 ? 27.373 -13.741 -34.082 1.00 92.56 76 PRO A CA 1
ATOM 570 C C . PRO A 1 76 ? 28.000 -12.706 -35.035 1.00 92.56 76 PRO A C 1
ATOM 572 O O . PRO A 1 76 ? 28.668 -11.768 -34.609 1.00 92.56 76 PRO A O 1
ATOM 575 N N . THR A 1 77 ? 27.849 -12.890 -36.350 1.00 93.31 77 THR A N 1
ATOM 576 C CA . THR A 1 77 ? 28.272 -11.909 -37.372 1.00 93.31 77 THR A CA 1
ATOM 577 C C . THR A 1 77 ? 27.120 -11.051 -37.888 1.00 93.31 77 THR A C 1
ATOM 579 O O . THR A 1 77 ? 27.355 -10.112 -38.647 1.00 93.31 77 THR A O 1
ATOM 582 N N . LYS A 1 78 ? 25.881 -11.404 -37.525 1.00 92.31 78 LYS A N 1
ATOM 583 C CA . LYS A 1 78 ? 24.653 -10.764 -37.998 1.00 92.31 78 LYS A CA 1
ATOM 584 C C . LYS A 1 78 ? 23.951 -9.994 -36.886 1.00 92.31 78 LYS A C 1
ATOM 586 O O . LYS A 1 78 ? 23.410 -8.934 -37.179 1.00 92.31 78 LYS A O 1
ATOM 591 N N . TYR A 1 79 ? 23.947 -10.539 -35.673 1.00 92.94 79 TYR A N 1
ATOM 592 C CA . TYR A 1 79 ? 23.237 -9.980 -34.533 1.00 92.94 79 TYR A CA 1
ATOM 593 C C . TYR A 1 79 ? 24.194 -9.776 -33.362 1.00 92.94 79 TYR A C 1
ATOM 595 O O . TYR A 1 79 ? 25.007 -10.650 -33.052 1.00 92.94 79 TYR A O 1
ATOM 603 N N . TYR A 1 80 ? 24.067 -8.624 -32.719 1.00 93.75 80 TYR A N 1
ATOM 604 C CA . TYR A 1 80 ? 24.807 -8.229 -31.532 1.00 93.75 80 TYR A CA 1
ATOM 605 C C . TYR A 1 80 ? 23.826 -7.810 -30.431 1.00 93.75 80 TYR A C 1
ATOM 607 O O . TYR A 1 80 ? 22.756 -7.294 -30.749 1.00 93.75 80 TYR A O 1
ATOM 615 N N . PRO A 1 81 ? 24.179 -7.943 -29.140 1.00 93.44 81 PRO A N 1
ATOM 616 C CA . PRO A 1 81 ? 23.329 -7.474 -28.041 1.00 93.44 81 PRO A CA 1
ATOM 617 C C . PRO A 1 81 ? 22.883 -6.006 -28.184 1.00 93.44 81 PRO A C 1
ATOM 619 O O . PRO A 1 81 ? 21.732 -5.680 -27.918 1.00 93.44 81 PRO A O 1
ATOM 622 N N . ASP A 1 82 ? 23.752 -5.130 -28.703 1.00 92.62 82 ASP A N 1
ATOM 623 C CA . ASP A 1 82 ? 23.447 -3.711 -28.957 1.00 92.62 82 ASP A CA 1
ATOM 624 C C . ASP A 1 82 ? 22.438 -3.471 -30.107 1.00 92.62 82 ASP A C 1
ATOM 626 O O . ASP A 1 82 ? 21.945 -2.347 -30.268 1.00 92.62 82 ASP A O 1
ATOM 630 N N . ASP A 1 83 ? 22.092 -4.495 -30.893 1.00 93.56 83 ASP A N 1
ATOM 631 C CA . ASP A 1 83 ? 21.019 -4.421 -31.897 1.00 93.56 83 ASP A CA 1
ATOM 632 C C . ASP A 1 83 ? 19.620 -4.549 -31.271 1.00 93.56 83 ASP A C 1
ATOM 634 O O . ASP A 1 83 ? 18.613 -4.266 -31.928 1.00 93.56 83 ASP A O 1
ATOM 638 N N . PHE A 1 84 ? 19.554 -4.951 -30.000 1.00 94.81 84 PHE A N 1
ATOM 639 C CA . PHE A 1 84 ? 18.324 -5.095 -29.238 1.00 94.81 84 PHE A CA 1
ATOM 640 C C . PHE A 1 84 ? 18.200 -3.977 -28.199 1.00 94.81 84 PHE A C 1
ATOM 642 O O . PHE A 1 84 ? 19.171 -3.566 -27.559 1.00 94.81 84 PHE A O 1
ATOM 649 N N . MET A 1 85 ? 16.977 -3.489 -28.010 1.00 94.88 85 MET A N 1
ATOM 650 C CA . MET A 1 85 ? 16.620 -2.647 -26.873 1.00 94.88 85 MET A CA 1
ATOM 651 C C . MET A 1 85 ? 15.933 -3.525 -25.835 1.00 94.88 85 MET A C 1
ATOM 653 O O . MET A 1 85 ? 14.830 -4.008 -26.087 1.00 94.88 85 MET A O 1
ATOM 657 N N . THR A 1 86 ? 16.602 -3.777 -24.713 1.00 93.50 86 THR A N 1
ATOM 658 C CA . THR A 1 86 ? 16.125 -4.734 -23.707 1.00 93.50 86 THR A CA 1
ATOM 659 C C . THR A 1 86 ? 15.470 -4.001 -22.553 1.00 93.50 86 THR A C 1
ATOM 661 O O . THR A 1 86 ? 1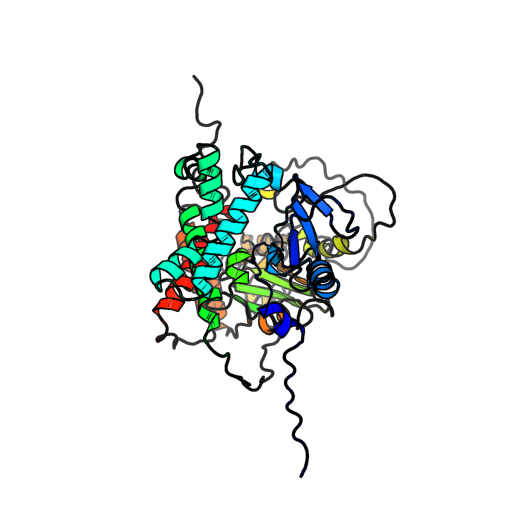6.060 -3.074 -22.002 1.00 93.50 86 THR A O 1
ATOM 664 N N . PHE A 1 87 ? 14.273 -4.437 -22.186 1.00 91.50 87 PHE A N 1
ATOM 665 C CA . PHE A 1 87 ? 13.477 -3.924 -21.084 1.00 91.50 87 PHE A CA 1
ATOM 666 C C . PHE A 1 87 ? 13.260 -5.035 -20.057 1.00 91.50 87 PHE A C 1
ATOM 668 O O . PHE A 1 87 ? 13.019 -6.176 -20.447 1.00 91.50 87 PHE A O 1
ATOM 675 N N . GLY A 1 88 ? 13.376 -4.720 -18.769 1.00 87.81 88 GLY A N 1
ATOM 676 C CA . GLY A 1 88 ? 13.036 -5.624 -17.668 1.00 87.81 88 GLY A CA 1
ATOM 677 C C . GLY A 1 88 ? 11.825 -5.101 -16.905 1.00 87.81 88 GLY A C 1
ATOM 678 O O . GLY A 1 88 ? 11.888 -3.978 -16.397 1.00 87.81 88 GLY A O 1
ATOM 679 N N . GLY A 1 89 ? 10.780 -5.926 -16.821 1.00 84.19 89 GLY A N 1
ATOM 680 C CA . GLY A 1 89 ? 9.470 -5.558 -16.279 1.00 84.19 89 GLY A CA 1
ATOM 681 C C . GLY A 1 89 ? 8.465 -5.093 -17.340 1.00 84.19 89 GLY A C 1
ATOM 682 O O . GLY A 1 89 ? 8.803 -4.914 -18.515 1.00 84.19 89 GLY A O 1
ATOM 683 N N . PHE A 1 90 ? 7.211 -4.932 -16.915 1.00 82.38 90 PHE A N 1
ATOM 684 C CA . PHE A 1 90 ? 6.068 -4.554 -17.748 1.00 82.38 90 PHE A CA 1
ATOM 685 C C . PHE A 1 90 ? 5.216 -3.492 -17.055 1.00 82.38 90 PHE A C 1
ATOM 687 O O . PHE A 1 90 ? 5.137 -3.469 -15.832 1.00 82.38 90 PHE A O 1
ATOM 694 N N . CYS A 1 91 ? 4.569 -2.637 -17.852 1.00 83.75 91 CYS A N 1
ATOM 695 C CA . CYS A 1 91 ? 3.407 -1.873 -17.401 1.00 83.75 91 CYS A CA 1
ATOM 696 C C . CYS A 1 91 ? 2.144 -2.636 -17.798 1.00 83.75 91 CYS A C 1
ATOM 698 O O . CYS A 1 91 ? 2.020 -2.997 -18.975 1.00 83.75 91 CYS A O 1
ATOM 700 N N . SER A 1 92 ? 1.215 -2.844 -16.870 1.00 81.12 92 SER A N 1
ATOM 701 C CA . SER A 1 92 ? -0.069 -3.482 -17.171 1.00 81.12 92 SER A CA 1
ATOM 702 C C . SER A 1 92 ? -1.257 -2.608 -16.786 1.00 81.12 92 SER A C 1
ATOM 704 O O . SER A 1 92 ? -1.179 -1.765 -15.899 1.00 81.12 92 SER A O 1
ATOM 706 N N . TRP A 1 93 ? -2.370 -2.817 -17.481 1.00 82.56 93 TRP A N 1
ATOM 707 C CA . TRP A 1 93 ? -3.653 -2.213 -17.154 1.00 82.56 93 TRP A CA 1
ATOM 708 C C . TRP A 1 93 ? -4.702 -3.311 -17.166 1.00 82.56 93 TRP A C 1
ATOM 710 O O . TRP A 1 93 ? -4.697 -4.159 -18.063 1.00 82.56 93 TRP A O 1
ATOM 720 N N . ARG A 1 94 ? -5.630 -3.266 -16.210 1.00 77.12 94 ARG A N 1
ATOM 721 C CA . ARG A 1 94 ? -6.841 -4.087 -16.281 1.00 77.12 94 ARG A CA 1
ATOM 722 C C . ARG A 1 94 ? -7.685 -3.667 -17.495 1.00 77.12 94 ARG A C 1
ATOM 724 O O . ARG A 1 94 ? -7.594 -2.507 -17.919 1.00 77.12 94 ARG A O 1
ATOM 731 N N . PRO A 1 95 ? -8.530 -4.558 -18.043 1.00 80.00 95 PRO A N 1
ATOM 732 C CA . PRO A 1 95 ? -9.489 -4.183 -19.081 1.00 80.00 95 PRO A CA 1
ATOM 733 C C . PRO A 1 95 ? -10.258 -2.904 -18.705 1.00 80.00 95 PRO A C 1
ATOM 735 O O . PRO A 1 95 ? -10.753 -2.770 -17.588 1.00 80.00 95 PRO A O 1
ATOM 738 N N . GLY A 1 96 ? -10.289 -1.913 -19.601 1.00 78.88 96 GLY A N 1
ATOM 739 C CA . GLY A 1 96 ? -10.963 -0.627 -19.375 1.00 78.88 96 GLY A CA 1
ATOM 740 C C . GLY A 1 96 ? -10.229 0.364 -18.456 1.00 78.88 96 GLY A C 1
ATOM 741 O O . GLY A 1 96 ? -10.636 1.525 -18.356 1.00 78.88 96 GLY A O 1
ATOM 742 N N . GLN A 1 97 ? -9.159 -0.037 -17.761 1.00 80.25 97 GLN A N 1
ATOM 743 C CA . GLN A 1 97 ? -8.431 0.856 -16.855 1.00 80.25 97 GLN A CA 1
ATOM 744 C C . GLN A 1 97 ? -7.717 1.969 -17.622 1.00 80.25 97 GLN A C 1
ATOM 746 O O . GLN A 1 97 ? -7.880 3.136 -17.267 1.00 80.25 97 GLN A O 1
ATOM 751 N N . LEU A 1 98 ? -6.969 1.635 -18.677 1.00 85.31 98 LEU A N 1
ATOM 752 C CA . LEU A 1 98 ? -6.244 2.634 -19.465 1.00 85.31 98 LEU A CA 1
ATOM 753 C C . LEU A 1 98 ? -7.215 3.636 -20.103 1.00 85.31 98 LEU A C 1
ATOM 755 O O . LEU A 1 98 ? -6.963 4.837 -20.076 1.00 85.31 98 LEU A O 1
ATOM 759 N N . GLU A 1 99 ? -8.355 3.170 -20.612 1.00 84.88 99 GLU A N 1
ATOM 760 C CA . GLU A 1 99 ? -9.411 4.015 -21.167 1.00 84.88 99 GLU A CA 1
ATOM 761 C C . GLU A 1 99 ? -9.963 4.998 -20.130 1.00 84.88 99 GLU A C 1
ATOM 763 O O . GLU A 1 99 ? -10.116 6.181 -20.439 1.00 84.88 99 GLU A O 1
ATOM 768 N N . ARG A 1 100 ? -10.216 4.543 -18.894 1.00 78.38 100 ARG A N 1
ATOM 769 C CA . ARG A 1 100 ? -10.649 5.416 -17.789 1.00 78.38 100 ARG A CA 1
ATOM 770 C C . ARG A 1 100 ? -9.574 6.424 -17.404 1.00 78.38 100 ARG A C 1
ATOM 772 O O . ARG A 1 100 ? -9.879 7.594 -17.196 1.00 78.38 100 ARG A O 1
ATOM 779 N N . GLU A 1 101 ? -8.318 5.996 -17.326 1.00 81.88 101 GLU A N 1
ATOM 780 C CA . GLU A 1 101 ? -7.196 6.877 -16.985 1.00 81.88 101 GLU A CA 1
ATOM 781 C C . GLU A 1 101 ? -6.890 7.897 -18.096 1.00 81.88 101 GLU A C 1
ATOM 783 O O . GLU A 1 101 ? -6.434 9.006 -17.817 1.00 81.88 101 GLU A O 1
ATOM 788 N N . MET A 1 102 ? -7.186 7.559 -19.352 1.00 85.19 102 MET A N 1
ATOM 789 C CA . MET A 1 102 ? -7.162 8.478 -20.494 1.00 85.19 102 MET A CA 1
ATOM 790 C C . MET A 1 102 ? -8.404 9.374 -20.591 1.00 85.19 102 MET A C 1
ATOM 792 O O . MET A 1 102 ? -8.364 10.390 -21.291 1.00 85.19 102 MET A O 1
ATOM 796 N N . GLY A 1 103 ? -9.511 8.972 -19.963 1.00 82.00 103 GLY A N 1
ATOM 797 C CA . GLY A 1 103 ? -10.809 9.633 -20.048 1.00 82.00 103 GLY A CA 1
ATOM 798 C C . GLY A 1 103 ? -10.784 11.075 -19.545 1.00 82.00 103 GLY A C 1
ATOM 799 O O . GLY A 1 103 ? -9.864 11.491 -18.838 1.00 82.00 103 GLY A O 1
ATOM 800 N N . GLU A 1 104 ? -11.813 11.849 -19.903 1.00 73.50 104 GLU A N 1
ATOM 801 C CA . GLU A 1 104 ? -11.909 13.274 -19.541 1.00 73.50 104 GLU A CA 1
ATOM 802 C C . GLU A 1 104 ? -11.839 13.494 -18.022 1.00 73.50 104 GLU A C 1
ATOM 804 O O . GLU A 1 104 ? -11.245 14.479 -17.584 1.00 73.50 104 GLU A O 1
ATOM 809 N N . ASP A 1 105 ? -12.339 12.534 -17.241 1.00 68.44 105 ASP A N 1
ATOM 810 C CA . ASP A 1 105 ? -12.426 12.615 -15.782 1.00 68.44 105 ASP A CA 1
ATOM 811 C C . ASP A 1 105 ? -11.065 12.492 -15.079 1.00 68.44 105 ASP A C 1
ATOM 813 O O . ASP A 1 105 ? -10.832 13.164 -14.076 1.00 68.44 105 ASP A O 1
ATOM 817 N N . ARG A 1 106 ? -10.146 11.663 -15.600 1.00 69.88 106 ARG A N 1
ATOM 818 C CA . ARG A 1 106 ? -8.816 11.449 -14.992 1.00 69.88 106 ARG A CA 1
ATOM 819 C C . ARG A 1 106 ? -7.706 12.156 -15.758 1.00 69.88 106 ARG A C 1
ATOM 821 O O . ARG A 1 106 ? -6.874 12.820 -15.146 1.00 69.88 106 ARG A O 1
ATOM 828 N N . SER A 1 107 ? -7.709 12.063 -17.091 1.00 75.88 107 SER A N 1
ATOM 829 C CA . SER A 1 107 ? -6.721 12.701 -17.973 1.00 75.88 107 SER A CA 1
ATOM 830 C C . SER A 1 107 ? -5.259 12.464 -17.544 1.00 75.88 107 SER A C 1
ATOM 832 O O . SER A 1 107 ? -4.413 13.350 -17.696 1.00 75.88 107 SER A O 1
ATOM 834 N N . GLU A 1 108 ? -4.961 11.285 -16.995 1.00 78.31 108 GLU A N 1
ATOM 835 C CA . GLU A 1 108 ? -3.648 10.919 -16.450 1.00 78.31 108 GLU A CA 1
ATOM 836 C C . GLU A 1 108 ? -2.676 10.494 -17.556 1.00 78.31 108 GLU A C 1
ATOM 838 O O . GLU A 1 108 ? -1.483 10.793 -17.484 1.00 78.31 108 GLU A O 1
ATOM 843 N N . TRP A 1 109 ? -3.192 9.867 -18.619 1.00 85.25 109 TRP A N 1
ATOM 844 C CA . TRP A 1 109 ? -2.405 9.461 -19.784 1.00 85.25 109 TRP A CA 1
ATOM 845 C C . TRP A 1 109 ? -2.704 10.310 -21.014 1.00 85.25 109 TRP A C 1
ATOM 847 O O . TRP A 1 109 ? -3.843 10.675 -21.305 1.00 85.25 109 TRP A O 1
ATOM 857 N N . ILE A 1 110 ? -1.654 10.570 -21.794 1.00 84.38 110 ILE A N 1
ATOM 858 C CA . ILE A 1 110 ? -1.744 11.229 -23.097 1.00 84.38 110 ILE A CA 1
ATOM 859 C C . ILE A 1 110 ? -1.326 10.218 -24.159 1.00 84.38 110 ILE A C 1
ATOM 861 O O . ILE A 1 110 ? -0.168 9.804 -24.208 1.00 84.38 110 ILE A O 1
ATOM 865 N N . VAL A 1 111 ? -2.254 9.851 -25.043 1.00 86.50 111 VAL A N 1
ATOM 866 C CA . VAL A 1 111 ? -1.951 8.967 -26.173 1.00 86.50 111 VAL A CA 1
ATOM 867 C C . VAL A 1 111 ? -1.485 9.769 -27.372 1.00 86.50 111 VAL A C 1
ATOM 869 O O . VAL A 1 111 ? -2.132 10.718 -27.817 1.00 86.50 111 VAL A O 1
ATOM 872 N N . LEU A 1 112 ? -0.348 9.348 -27.916 1.00 86.06 112 LEU A N 1
ATOM 873 C CA . LEU A 1 112 ? 0.309 9.989 -29.040 1.00 86.06 112 LEU A CA 1
ATOM 874 C C . LEU A 1 112 ? 0.395 9.013 -30.209 1.00 86.06 112 LEU A C 1
ATOM 876 O O . LEU A 1 112 ? 0.872 7.890 -30.069 1.00 86.06 112 LEU A O 1
ATOM 880 N N . SER A 1 113 ? -0.023 9.459 -31.392 1.00 87.75 113 SER A N 1
ATOM 881 C CA . SER A 1 113 ? 0.228 8.725 -32.632 1.00 87.75 113 SER A CA 1
ATOM 882 C C . SER A 1 113 ? 1.620 9.085 -33.144 1.00 87.75 113 SER A C 1
ATOM 884 O O . SER A 1 113 ? 1.811 10.162 -33.709 1.00 87.75 113 SER A O 1
ATOM 886 N N . VAL A 1 114 ? 2.577 8.177 -32.972 1.00 87.25 114 VAL A N 1
ATOM 887 C CA . VAL A 1 114 ? 3.986 8.380 -33.334 1.00 87.25 114 VAL A CA 1
ATOM 888 C C . VAL A 1 114 ? 4.415 7.337 -34.368 1.00 87.25 114 VAL A C 1
ATOM 890 O O . VAL A 1 114 ? 4.006 6.178 -34.307 1.00 87.25 114 VAL A O 1
ATOM 893 N N . ASP A 1 115 ? 5.224 7.738 -35.350 1.00 91.94 115 ASP A N 1
ATOM 894 C CA . ASP A 1 115 ? 5.825 6.798 -36.295 1.00 91.94 115 ASP A CA 1
ATOM 895 C C . ASP A 1 115 ? 6.948 5.970 -35.639 1.00 91.94 115 ASP A C 1
ATOM 897 O O . ASP A 1 115 ? 7.583 6.386 -34.669 1.00 91.94 115 ASP A O 1
ATOM 901 N N . TRP A 1 116 ? 7.216 4.782 -36.184 1.00 94.06 116 TRP A N 1
ATOM 902 C CA . TRP A 1 116 ? 8.197 3.868 -35.594 1.00 94.06 116 TRP A CA 1
ATOM 903 C C . TRP A 1 116 ? 9.628 4.424 -35.607 1.00 94.06 116 TRP A C 1
ATOM 905 O O . TRP A 1 116 ? 10.408 4.057 -34.731 1.00 94.06 116 TRP A O 1
ATOM 915 N N . GLN A 1 117 ? 9.991 5.277 -36.579 1.00 95.31 117 GLN A N 1
ATOM 916 C CA . GLN A 1 117 ? 11.331 5.863 -36.622 1.00 95.31 117 GLN A CA 1
ATOM 917 C C . GLN A 1 117 ? 11.533 6.785 -35.427 1.00 95.31 117 GLN A C 1
ATOM 919 O O . GLN A 1 117 ? 12.510 6.632 -34.703 1.00 95.31 117 GLN A O 1
ATOM 924 N N . THR A 1 118 ? 10.564 7.664 -35.166 1.00 93.31 118 THR A N 1
ATOM 925 C CA . THR A 1 118 ? 10.621 8.582 -34.030 1.00 93.31 118 THR A CA 1
ATOM 926 C C . THR A 1 118 ? 10.721 7.832 -32.696 1.00 93.31 118 THR A C 1
ATOM 928 O O . THR A 1 118 ? 11.533 8.214 -31.860 1.00 93.31 118 THR A O 1
ATOM 931 N N . ILE A 1 119 ? 9.955 6.749 -32.493 1.00 91.50 119 ILE A N 1
ATOM 932 C CA . ILE A 1 119 ? 10.049 5.936 -31.261 1.00 91.50 119 ILE A CA 1
ATOM 933 C C . ILE A 1 119 ? 11.469 5.385 -31.088 1.00 91.50 119 ILE A C 1
ATOM 935 O O . ILE A 1 119 ? 12.053 5.477 -30.011 1.00 91.50 119 ILE A O 1
ATOM 939 N N . TRP A 1 120 ? 12.032 4.817 -32.153 1.00 94.38 120 TRP A N 1
ATOM 940 C CA . TRP A 1 120 ? 13.345 4.192 -32.082 1.00 94.38 120 TRP A CA 1
ATOM 941 C C . TRP A 1 120 ? 14.482 5.193 -31.895 1.00 94.38 120 TRP A C 1
ATOM 943 O O . TRP A 1 120 ? 15.397 4.931 -31.118 1.00 94.38 120 TRP A O 1
ATOM 953 N N . ASP A 1 121 ? 14.418 6.339 -32.573 1.00 94.38 121 ASP A N 1
ATOM 954 C CA . ASP A 1 121 ? 15.414 7.402 -32.447 1.00 94.38 121 ASP A CA 1
ATOM 955 C C . ASP A 1 121 ? 15.477 7.929 -31.001 1.00 94.38 121 ASP A C 1
ATOM 957 O O . ASP A 1 121 ? 16.570 8.122 -30.468 1.00 94.38 121 ASP A O 1
ATOM 961 N N . GLU A 1 122 ? 14.328 8.084 -30.328 1.00 92.44 122 GLU A N 1
ATOM 962 C CA . GLU A 1 122 ? 14.284 8.475 -28.911 1.00 92.44 122 GLU A CA 1
ATOM 963 C C . GLU A 1 122 ? 14.871 7.392 -27.991 1.00 92.44 122 GLU A C 1
ATOM 965 O O . GLU A 1 122 ? 15.657 7.707 -27.095 1.00 92.44 122 GLU A O 1
ATOM 970 N N . LEU A 1 123 ? 14.568 6.110 -28.234 1.00 91.75 123 LEU A N 1
ATOM 971 C CA . LEU A 1 123 ? 15.150 5.000 -27.466 1.00 91.75 123 LEU A CA 1
ATOM 972 C C . LEU A 1 123 ? 16.676 4.917 -27.639 1.00 91.75 123 LEU A C 1
ATOM 974 O O . LEU A 1 123 ? 17.406 4.680 -26.672 1.00 91.75 123 LEU A O 1
ATOM 978 N N . LEU A 1 124 ? 17.180 5.134 -28.858 1.00 92.56 124 LEU A N 1
ATOM 979 C CA . LEU A 1 124 ? 18.617 5.195 -29.131 1.00 92.56 124 LEU A CA 1
ATOM 980 C C . LEU A 1 124 ? 19.275 6.372 -28.409 1.00 92.56 124 LEU A C 1
ATOM 982 O O . LEU A 1 124 ? 20.330 6.189 -27.800 1.00 92.56 124 LEU A O 1
ATOM 986 N N . LEU A 1 125 ? 18.643 7.548 -28.434 1.00 91.00 125 LEU A N 1
ATOM 987 C CA . LEU A 1 125 ? 19.130 8.740 -27.742 1.00 91.00 125 LEU A CA 1
ATOM 988 C C . LEU A 1 125 ? 19.194 8.528 -26.223 1.00 91.00 125 LEU A C 1
ATOM 990 O O . LEU A 1 125 ? 20.183 8.902 -25.588 1.00 91.00 125 LEU A O 1
ATOM 994 N N . GLN A 1 126 ? 18.168 7.909 -25.631 1.00 87.12 126 GLN A N 1
ATOM 995 C CA . GLN A 1 126 ? 18.174 7.551 -24.210 1.00 87.12 126 GLN A CA 1
ATOM 996 C C . GLN A 1 126 ? 19.316 6.588 -23.875 1.00 87.12 126 GLN A C 1
ATOM 998 O O . GLN A 1 126 ? 20.063 6.822 -22.923 1.00 87.12 126 GLN A O 1
ATOM 1003 N N . ARG A 1 127 ? 19.501 5.540 -24.687 1.00 87.94 127 ARG A N 1
ATOM 1004 C CA . ARG A 1 127 ? 20.581 4.563 -24.503 1.00 87.94 127 ARG A CA 1
ATOM 1005 C C . ARG A 1 127 ? 21.967 5.196 -24.617 1.00 87.94 127 ARG A C 1
ATOM 1007 O O . ARG A 1 127 ? 22.859 4.847 -23.843 1.00 87.94 127 ARG A O 1
ATOM 1014 N N . GLU A 1 128 ? 22.166 6.110 -25.564 1.00 89.69 128 GLU A N 1
ATOM 1015 C CA . GLU A 1 128 ? 23.434 6.828 -25.730 1.00 89.69 128 GLU A CA 1
ATOM 1016 C C . GLU A 1 128 ? 23.764 7.651 -24.479 1.00 89.69 128 GLU A C 1
ATOM 1018 O O . GLU A 1 128 ? 24.860 7.518 -23.933 1.00 89.69 128 GLU A O 1
ATOM 1023 N N . LYS A 1 129 ? 22.797 8.425 -23.970 1.00 86.06 129 LYS A N 1
ATOM 1024 C CA . LYS A 1 129 ? 22.957 9.203 -22.730 1.00 86.06 129 LYS A CA 1
ATOM 1025 C C . LYS A 1 129 ? 23.274 8.309 -21.529 1.00 86.06 129 LYS A C 1
ATOM 1027 O O . LYS A 1 129 ? 24.202 8.604 -20.784 1.00 86.06 129 LYS A O 1
ATOM 1032 N N . ALA A 1 130 ? 22.558 7.196 -21.369 1.00 80.69 130 ALA A N 1
ATOM 1033 C CA . ALA A 1 130 ? 22.828 6.236 -20.298 1.00 80.69 130 ALA A CA 1
ATOM 1034 C C . ALA A 1 130 ? 24.234 5.617 -20.417 1.00 80.69 130 ALA A C 1
ATOM 1036 O O . ALA A 1 130 ? 24.933 5.452 -19.421 1.00 80.69 130 ALA A O 1
ATOM 1037 N N . THR A 1 131 ? 24.691 5.332 -21.639 1.00 84.56 131 THR A N 1
ATOM 1038 C CA . THR A 1 131 ? 26.035 4.782 -21.880 1.00 84.56 131 THR A CA 1
ATOM 1039 C C . THR A 1 131 ? 27.133 5.782 -21.505 1.00 84.56 131 THR A C 1
ATOM 1041 O O . THR A 1 131 ? 28.136 5.379 -20.922 1.00 84.56 131 THR A O 1
ATOM 1044 N N . GLN A 1 132 ? 26.943 7.077 -21.783 1.00 83.88 132 GLN A N 1
ATOM 1045 C CA . GLN A 1 132 ? 27.886 8.132 -21.376 1.00 83.88 132 GLN A CA 1
ATOM 1046 C C . GLN A 1 132 ? 28.040 8.204 -19.849 1.00 83.88 132 GLN A C 1
ATOM 1048 O O . GLN A 1 132 ? 29.149 8.386 -19.349 1.00 83.88 132 GLN A O 1
ATOM 1053 N N . VAL A 1 133 ? 26.940 8.000 -19.117 1.00 79.00 133 VAL A N 1
ATOM 1054 C CA . VAL A 1 133 ? 26.949 7.927 -17.651 1.00 79.00 133 VAL A CA 1
ATOM 1055 C C . VAL A 1 133 ? 27.731 6.715 -17.155 1.00 79.00 133 VAL A C 1
ATOM 1057 O O . VAL A 1 133 ? 28.606 6.857 -16.306 1.00 79.00 133 VAL A O 1
ATOM 1060 N N . ILE A 1 134 ? 27.454 5.530 -17.704 1.00 75.62 134 ILE A N 1
ATOM 1061 C CA . ILE A 1 134 ? 28.124 4.281 -17.306 1.00 75.62 134 ILE A CA 1
ATOM 1062 C C . ILE A 1 134 ? 29.629 4.338 -17.599 1.00 75.62 134 ILE A C 1
ATOM 1064 O O . ILE A 1 134 ? 30.431 3.835 -16.816 1.00 75.62 134 ILE A O 1
ATOM 1068 N N . ALA A 1 135 ? 30.027 4.976 -18.702 1.00 82.62 135 ALA A N 1
ATOM 1069 C CA . ALA A 1 135 ? 31.431 5.142 -19.066 1.00 82.62 135 ALA A CA 1
ATOM 1070 C C . ALA A 1 135 ? 32.212 6.066 -18.108 1.00 82.62 135 ALA A C 1
ATOM 1072 O O . ALA A 1 135 ? 33.442 6.075 -18.152 1.00 82.62 135 ALA A O 1
ATOM 1073 N N . GLY A 1 136 ? 31.528 6.825 -17.240 1.00 81.06 136 GLY A N 1
ATOM 1074 C CA . GLY A 1 136 ? 32.160 7.807 -16.356 1.00 81.06 136 GLY A CA 1
ATOM 1075 C C . GLY A 1 136 ? 32.711 9.025 -17.104 1.00 81.06 136 GLY A C 1
ATOM 1076 O O . GLY A 1 136 ? 33.602 9.709 -16.603 1.00 81.06 136 GLY A O 1
ATOM 1077 N N . ASP A 1 137 ? 32.198 9.299 -18.308 1.00 83.06 137 ASP A N 1
ATOM 1078 C CA . ASP A 1 137 ? 32.659 10.397 -19.167 1.00 83.06 137 ASP A CA 1
ATOM 1079 C C . ASP A 1 137 ? 32.051 11.765 -18.774 1.00 83.06 137 ASP A C 1
ATOM 1081 O O . ASP A 1 137 ? 32.368 12.793 -19.380 1.00 83.06 137 ASP A O 1
ATOM 1085 N N . CYS A 1 138 ? 31.184 11.806 -17.755 1.00 82.12 138 CYS A N 1
ATOM 1086 C CA . CYS A 1 138 ? 30.497 13.005 -17.267 1.00 82.12 138 CYS A CA 1
ATOM 1087 C C . CYS A 1 138 ? 30.825 13.319 -15.794 1.00 82.12 138 CYS A C 1
ATOM 1089 O O . CYS A 1 138 ? 31.296 12.457 -15.059 1.00 82.12 138 CYS A O 1
ATOM 1091 N N . SER A 1 139 ? 30.593 14.564 -15.352 1.00 84.56 139 SER A N 1
ATOM 1092 C CA . SER A 1 139 ? 30.732 14.916 -13.928 1.00 84.56 139 SER A CA 1
ATOM 1093 C C . SER A 1 139 ? 29.630 14.270 -13.084 1.00 84.56 139 SER A C 1
ATOM 1095 O O . SER A 1 139 ? 28.569 13.944 -13.617 1.00 84.56 139 SER A O 1
ATOM 1097 N N . ASP A 1 140 ? 29.849 14.150 -11.772 1.00 74.62 140 ASP A N 1
ATOM 1098 C CA . ASP A 1 140 ? 28.862 13.605 -10.827 1.00 74.62 140 ASP A CA 1
ATOM 1099 C C . ASP A 1 140 ? 27.507 14.330 -10.926 1.00 74.62 140 ASP A C 1
ATOM 1101 O O . ASP A 1 140 ? 26.454 13.693 -10.879 1.00 74.62 140 ASP A O 1
ATOM 1105 N N . GLU A 1 141 ? 27.507 15.657 -11.125 1.00 75.88 141 GLU A N 1
ATOM 1106 C CA . GLU A 1 141 ? 26.263 16.417 -11.301 1.00 75.88 141 GLU A CA 1
ATOM 1107 C C . GLU A 1 141 ? 25.544 16.066 -12.608 1.00 75.88 141 GLU A C 1
ATOM 1109 O O . GLU A 1 141 ? 24.325 15.907 -12.615 1.00 75.88 141 GLU A O 1
ATOM 1114 N N . ALA A 1 142 ? 26.289 15.912 -13.707 1.00 77.81 142 ALA A N 1
ATOM 1115 C CA . ALA A 1 142 ? 25.725 15.545 -15.003 1.00 77.81 142 ALA A CA 1
ATOM 1116 C C . ALA A 1 142 ? 25.216 14.095 -15.008 1.00 77.81 142 ALA A C 1
ATOM 1118 O O . ALA A 1 142 ? 24.170 13.808 -15.585 1.00 77.81 142 ALA A O 1
ATOM 1119 N N . GLN A 1 143 ? 25.916 13.189 -14.323 1.00 73.31 143 GLN A N 1
ATOM 1120 C CA . GLN A 1 143 ? 25.462 11.822 -14.094 1.00 73.31 143 GLN A CA 1
ATOM 1121 C C . GLN A 1 143 ? 24.143 11.808 -13.323 1.00 73.31 143 GLN A C 1
ATOM 1123 O O . GLN A 1 143 ? 23.186 11.174 -13.764 1.00 73.31 143 GLN A O 1
ATOM 1128 N N . HIS A 1 144 ? 24.070 12.536 -12.208 1.00 72.12 144 HIS A N 1
ATOM 1129 C CA . HIS A 1 144 ? 22.846 12.647 -11.422 1.00 72.12 144 HIS A CA 1
ATOM 1130 C C . HIS A 1 144 ? 21.685 13.212 -12.254 1.00 72.12 144 HIS A C 1
ATOM 1132 O O . HIS A 1 144 ? 20.602 12.635 -12.260 1.00 72.12 144 HIS A O 1
ATOM 1138 N N . GLU A 1 145 ? 21.920 14.277 -13.025 1.00 77.56 145 GLU A N 1
ATOM 1139 C CA . GLU A 1 145 ? 20.904 14.879 -13.893 1.00 77.56 145 GLU A CA 1
ATOM 1140 C C . GLU A 1 145 ? 20.405 13.915 -14.982 1.00 77.56 145 GLU A C 1
ATOM 1142 O O . GLU A 1 145 ? 19.200 13.841 -15.231 1.00 77.56 145 GLU A O 1
ATOM 1147 N N . ILE A 1 146 ? 21.300 13.163 -15.631 1.00 76.81 146 ILE A N 1
ATOM 1148 C CA . ILE A 1 146 ? 20.918 12.193 -16.669 1.00 76.81 146 ILE A CA 1
ATOM 1149 C C . ILE A 1 146 ? 20.082 11.059 -16.072 1.00 76.81 146 ILE A C 1
ATOM 1151 O O . ILE A 1 146 ? 19.097 10.651 -16.685 1.00 76.81 146 ILE A O 1
ATOM 1155 N N . LEU A 1 147 ? 20.458 10.571 -14.889 1.00 71.44 147 LEU A N 1
ATOM 1156 C CA . LEU A 1 147 ? 19.758 9.488 -14.203 1.00 71.44 147 LEU A CA 1
ATOM 1157 C C . LEU A 1 147 ? 18.372 9.920 -13.709 1.00 71.44 147 LEU A C 1
ATOM 1159 O O . LEU A 1 147 ? 17.399 9.211 -13.944 1.00 71.44 147 LEU A O 1
ATOM 1163 N N . VAL A 1 148 ? 18.266 11.105 -13.104 1.00 68.88 148 VAL A N 1
ATOM 1164 C CA . VAL A 1 148 ? 16.990 11.691 -12.654 1.00 68.88 148 VAL A CA 1
ATOM 1165 C C . VAL A 1 148 ? 16.037 11.942 -13.824 1.00 68.88 148 VAL A C 1
ATOM 1167 O O . VAL A 1 148 ? 14.831 11.746 -13.707 1.00 68.88 148 VAL A O 1
ATOM 1170 N N . ASN A 1 149 ? 16.567 12.351 -14.979 1.00 75.19 149 ASN A N 1
ATOM 1171 C CA . ASN A 1 149 ? 15.754 12.627 -16.163 1.00 75.19 149 ASN A CA 1
ATOM 1172 C C . ASN A 1 149 ? 15.633 11.436 -17.131 1.00 75.19 149 ASN A C 1
ATOM 1174 O O . ASN A 1 149 ? 15.193 11.606 -18.280 1.00 75.19 149 ASN A O 1
ATOM 1178 N N . ALA A 1 150 ? 16.044 10.235 -16.713 1.00 72.06 150 ALA A N 1
ATOM 1179 C CA . ALA A 1 150 ? 15.822 9.023 -17.487 1.00 72.06 150 ALA A CA 1
ATOM 1180 C C . ALA A 1 150 ? 14.304 8.787 -17.620 1.00 72.06 150 ALA A C 1
ATOM 1182 O O . ALA A 1 150 ? 13.555 8.920 -16.658 1.00 72.06 150 ALA A O 1
ATOM 1183 N N . GLY A 1 151 ? 13.814 8.524 -18.835 1.00 73.94 151 GLY A N 1
ATOM 1184 C CA . GLY A 1 151 ? 12.372 8.431 -19.115 1.00 73.94 151 GLY A CA 1
ATOM 1185 C C . GLY A 1 151 ? 11.687 9.786 -19.350 1.00 73.94 151 GLY A C 1
ATOM 1186 O O . GLY A 1 151 ? 11.136 10.004 -20.432 1.00 73.94 151 GLY A O 1
ATOM 1187 N N . THR A 1 152 ? 11.780 10.737 -18.412 1.00 79.00 152 THR A N 1
ATOM 1188 C CA . THR A 1 152 ? 11.060 12.032 -18.496 1.00 79.00 152 THR A CA 1
ATOM 1189 C C . THR A 1 152 ? 11.485 12.886 -19.693 1.00 79.00 152 THR A C 1
ATOM 1191 O O . THR A 1 152 ? 10.659 13.573 -20.291 1.00 79.00 152 THR A O 1
ATOM 1194 N N . ASN A 1 153 ? 12.745 12.789 -20.128 1.00 85.00 153 ASN A N 1
ATOM 1195 C CA . ASN A 1 153 ? 13.214 13.464 -21.342 1.00 85.00 153 ASN A CA 1
ATOM 1196 C C . ASN A 1 153 ? 12.480 13.008 -22.613 1.00 85.00 153 ASN A C 1
ATOM 1198 O O . ASN A 1 153 ? 12.146 13.841 -23.451 1.00 85.00 153 ASN A O 1
ATOM 1202 N N . MET A 1 154 ? 12.210 11.706 -22.753 1.00 87.19 154 MET A N 1
ATOM 1203 C CA . MET A 1 154 ? 11.484 11.180 -23.918 1.00 87.19 154 MET A CA 1
ATOM 1204 C C . MET A 1 154 ? 10.031 11.647 -23.897 1.00 87.19 154 MET A C 1
ATOM 1206 O O . MET A 1 154 ? 9.503 12.057 -24.928 1.00 87.19 154 MET A O 1
ATOM 1210 N N . TRP A 1 155 ? 9.413 11.679 -22.714 1.00 86.88 155 TRP A N 1
ATOM 1211 C CA . TRP A 1 155 ? 8.084 12.257 -22.537 1.00 86.88 155 TRP A CA 1
ATOM 1212 C C . TRP A 1 155 ? 8.041 13.741 -22.946 1.00 86.88 155 TRP A C 1
ATOM 1214 O O . TRP A 1 155 ? 7.221 14.114 -23.786 1.00 86.88 155 TRP A O 1
ATOM 1224 N N . ARG A 1 156 ? 8.977 14.573 -22.466 1.00 89.12 156 ARG A N 1
ATOM 1225 C CA . ARG A 1 156 ? 9.077 15.994 -22.857 1.00 89.12 156 ARG A CA 1
ATOM 1226 C C . ARG A 1 156 ? 9.294 16.180 -24.359 1.00 89.12 156 ARG A C 1
ATOM 1228 O O . ARG A 1 156 ? 8.631 17.017 -24.965 1.00 89.12 156 ARG A O 1
ATOM 1235 N N . HIS A 1 157 ? 10.173 15.389 -24.977 1.00 90.50 157 HIS A N 1
ATOM 1236 C CA . HIS A 1 157 ? 10.396 15.444 -26.426 1.00 90.50 157 HIS A CA 1
ATOM 1237 C C . HIS A 1 157 ? 9.134 15.088 -27.216 1.00 90.50 157 HIS A C 1
ATOM 1239 O O . HIS A 1 157 ? 8.836 15.712 -28.236 1.00 90.50 157 HIS A O 1
ATOM 1245 N N . PHE A 1 158 ? 8.362 14.103 -26.756 1.00 91.25 158 PHE A N 1
ATOM 1246 C CA . PHE A 1 158 ? 7.097 13.768 -27.393 1.00 91.25 158 PHE A CA 1
ATOM 1247 C C . PHE A 1 158 ? 6.051 14.876 -27.255 1.00 91.25 158 PHE A C 1
ATOM 1249 O O . PHE A 1 158 ? 5.383 15.189 -28.243 1.00 91.25 158 PHE A O 1
ATOM 1256 N N . LEU A 1 159 ? 5.949 15.513 -26.085 1.00 91.06 159 LEU A N 1
ATOM 1257 C CA . LEU A 1 159 ? 5.100 16.692 -25.899 1.00 91.06 159 LEU A CA 1
ATOM 1258 C C . LEU A 1 159 ? 5.513 17.840 -26.829 1.00 91.06 159 LEU A C 1
ATOM 1260 O O . LEU A 1 159 ? 4.669 18.417 -27.517 1.00 91.06 159 LEU A O 1
ATOM 1264 N N . GLU A 1 160 ? 6.814 18.117 -26.931 1.00 92.25 160 GLU A N 1
ATOM 1265 C CA . GLU A 1 160 ? 7.345 19.143 -27.829 1.00 92.25 160 GLU A CA 1
ATOM 1266 C C . GLU A 1 160 ? 6.979 18.854 -29.293 1.00 92.25 160 GLU A C 1
ATOM 1268 O O . GLU A 1 160 ? 6.521 19.750 -30.008 1.00 92.25 160 GLU A O 1
ATOM 1273 N N . LYS A 1 161 ? 7.100 17.595 -29.738 1.00 89.75 161 LYS A N 1
ATOM 1274 C CA . LYS A 1 161 ? 6.753 17.175 -31.109 1.00 89.75 161 LYS A CA 1
ATOM 1275 C C . LYS A 1 161 ? 5.285 17.415 -31.457 1.00 89.75 161 LYS A C 1
ATOM 1277 O O . LYS A 1 161 ? 4.988 17.688 -32.620 1.00 89.75 161 LYS A O 1
ATOM 1282 N N . ILE A 1 162 ? 4.379 17.345 -30.480 1.00 89.88 162 ILE A N 1
ATOM 1283 C CA . ILE A 1 162 ? 2.958 17.669 -30.680 1.00 89.88 162 ILE A CA 1
ATOM 1284 C C . ILE A 1 162 ? 2.611 19.129 -30.357 1.00 89.88 162 ILE A C 1
ATOM 1286 O O . ILE A 1 162 ? 1.444 19.513 -30.417 1.00 89.88 162 ILE A O 1
ATOM 1290 N N . GLY A 1 163 ? 3.607 19.960 -30.038 1.00 93.00 163 GLY A N 1
ATOM 1291 C CA . GLY A 1 163 ? 3.415 21.366 -29.690 1.00 93.00 163 GLY A CA 1
ATOM 1292 C C . GLY A 1 163 ? 2.703 21.583 -28.352 1.00 93.00 163 GLY A C 1
ATOM 1293 O O . GLY A 1 163 ? 2.117 22.647 -28.151 1.00 93.00 163 GLY A O 1
ATOM 1294 N N . MET A 1 164 ? 2.731 20.595 -27.454 1.00 91.75 164 MET A N 1
ATOM 1295 C CA . MET A 1 164 ? 2.181 20.693 -26.105 1.00 91.75 164 MET A CA 1
ATOM 1296 C C . MET A 1 164 ? 3.288 21.113 -25.136 1.00 91.75 164 MET A C 1
ATOM 1298 O O . MET A 1 164 ? 4.354 20.508 -25.104 1.00 91.75 164 MET A O 1
ATOM 1302 N N . GLN A 1 165 ? 3.045 22.162 -24.351 1.00 92.06 165 GLN A N 1
ATOM 1303 C CA . GLN A 1 165 ? 3.975 22.570 -23.292 1.00 92.06 165 GLN A CA 1
ATOM 1304 C C . GLN A 1 165 ? 3.830 21.644 -22.077 1.00 92.06 165 GLN A C 1
ATOM 1306 O O . GLN A 1 165 ? 2.725 21.181 -21.784 1.00 92.06 165 GLN A O 1
ATOM 1311 N N . GLU A 1 166 ? 4.916 21.407 -21.342 1.00 88.12 166 GLU A N 1
ATOM 1312 C CA . GLU A 1 166 ? 4.900 20.582 -20.124 1.00 88.12 166 GLU A CA 1
ATOM 1313 C C . GLU A 1 166 ? 3.934 21.156 -19.083 1.00 88.12 166 GLU A C 1
ATOM 1315 O O . GLU A 1 166 ? 3.144 20.416 -18.503 1.00 88.12 166 GLU A O 1
ATOM 1320 N N . GLU A 1 167 ? 3.883 22.482 -18.919 1.00 87.19 167 GLU A N 1
ATOM 1321 C CA . GLU A 1 167 ? 2.921 23.131 -18.024 1.00 87.19 167 GLU A CA 1
ATOM 1322 C C . GLU A 1 167 ? 1.478 22.861 -18.455 1.00 87.19 167 GLU A C 1
ATOM 1324 O O . GLU A 1 167 ? 0.601 22.716 -17.614 1.00 87.19 167 GLU A O 1
ATOM 1329 N N . GLN A 1 168 ? 1.211 22.757 -19.758 1.00 87.75 168 GLN A N 1
ATOM 1330 C CA . GLN A 1 168 ? -0.123 22.424 -20.253 1.00 87.75 168 GLN A CA 1
ATOM 1331 C C . GLN A 1 168 ? -0.481 20.966 -19.944 1.00 87.75 168 GLN A C 1
ATOM 1333 O O . GLN A 1 168 ? -1.596 20.709 -19.490 1.00 87.75 168 GLN A O 1
ATOM 1338 N N . ALA A 1 169 ? 0.449 20.032 -20.160 1.00 84.25 169 ALA A N 1
ATOM 1339 C CA . ALA A 1 169 ? 0.249 18.617 -19.852 1.00 84.25 169 ALA A CA 1
ATOM 1340 C C . ALA A 1 169 ? 0.024 18.396 -18.346 1.00 84.25 169 ALA A C 1
ATOM 1342 O O . ALA A 1 169 ? -0.853 17.637 -17.946 1.00 84.25 169 ALA A O 1
ATOM 1343 N N . THR A 1 170 ? 0.770 19.124 -17.515 1.00 80.62 170 THR A N 1
ATOM 1344 C CA . THR A 1 170 ? 0.799 18.954 -16.055 1.00 80.62 170 THR A CA 1
ATOM 1345 C C . THR A 1 170 ? -0.200 19.831 -15.314 1.00 80.62 170 THR A C 1
ATOM 1347 O O . THR A 1 170 ? -0.546 19.514 -14.184 1.00 80.62 170 THR A O 1
ATOM 1350 N N . SER A 1 171 ? -0.728 20.892 -15.937 1.00 80.50 171 SER A N 1
ATOM 1351 C CA . SER A 1 171 ? -1.757 21.760 -15.335 1.00 80.50 171 SER A CA 1
ATOM 1352 C C . SER A 1 171 ? -3.047 21.029 -14.967 1.00 80.50 171 SER A C 1
ATOM 1354 O O . SER A 1 171 ? -3.845 21.553 -14.193 1.00 80.50 171 SER A O 1
ATOM 1356 N N . ARG A 1 172 ? -3.253 19.842 -15.545 1.00 71.81 172 ARG A N 1
ATOM 1357 C CA . ARG A 1 172 ? -4.384 18.955 -15.266 1.00 71.81 172 ARG A CA 1
ATOM 1358 C C . ARG A 1 172 ? -4.185 18.155 -13.987 1.00 71.81 172 ARG A C 1
ATOM 1360 O O . ARG A 1 172 ? -5.162 17.748 -13.375 1.00 71.81 172 ARG A O 1
ATOM 1367 N N . LEU A 1 173 ? -2.932 17.951 -13.585 1.00 67.50 173 LEU A N 1
ATOM 1368 C CA . LEU A 1 173 ? -2.621 17.284 -12.337 1.00 67.50 173 LEU A CA 1
ATOM 1369 C C . LEU A 1 173 ? -2.932 18.237 -11.179 1.00 67.50 173 LEU A C 1
ATOM 1371 O O . LEU A 1 173 ? -2.569 19.420 -11.233 1.00 67.50 173 LEU A O 1
ATOM 1375 N N . PRO A 1 174 ? -3.550 17.734 -10.104 1.00 62.19 174 PRO A N 1
ATOM 1376 C CA . PRO A 1 174 ? -3.685 18.476 -8.869 1.00 62.19 174 PRO A CA 1
ATOM 1377 C C . PRO A 1 174 ? -2.366 19.125 -8.429 1.00 62.19 174 PRO A C 1
ATOM 1379 O O . PRO A 1 174 ? -1.291 18.512 -8.436 1.00 62.19 174 PRO A O 1
ATOM 1382 N N . ALA A 1 175 ? -2.441 20.401 -8.044 1.00 63.75 175 ALA A N 1
ATOM 1383 C CA . ALA A 1 175 ? -1.259 21.190 -7.722 1.00 63.75 175 ALA A CA 1
ATOM 1384 C C . ALA A 1 175 ? -0.409 20.514 -6.628 1.00 63.75 175 ALA A C 1
ATOM 1386 O O . ALA A 1 175 ? -0.887 20.236 -5.530 1.00 63.75 175 ALA A O 1
ATOM 1387 N N . GLY A 1 176 ? 0.875 20.290 -6.927 1.00 60.41 176 GLY A N 1
ATOM 1388 C CA . GLY A 1 176 ? 1.844 19.679 -6.010 1.00 60.41 176 GLY A CA 1
ATOM 1389 C C . GLY A 1 176 ? 1.999 18.159 -6.133 1.00 60.41 176 GLY A C 1
ATOM 1390 O O . GLY A 1 176 ? 2.959 17.628 -5.580 1.00 60.41 176 GLY A O 1
ATOM 1391 N N . GLN A 1 177 ? 1.136 17.469 -6.886 1.00 63.38 177 GLN A N 1
ATOM 1392 C CA . GLN A 1 177 ? 1.202 16.013 -7.040 1.00 63.38 177 GLN A CA 1
ATOM 1393 C C . GLN A 1 177 ? 2.389 15.563 -7.910 1.00 63.38 177 GLN A C 1
ATOM 1395 O O . GLN A 1 177 ? 3.116 14.650 -7.529 1.00 63.38 177 GLN A O 1
ATOM 1400 N N . LEU A 1 178 ? 2.654 16.254 -9.025 1.00 66.75 178 LEU A N 1
ATOM 1401 C CA . LEU A 1 178 ? 3.796 15.945 -9.895 1.00 66.75 178 LEU A CA 1
ATOM 1402 C C . LEU A 1 178 ? 5.134 16.086 -9.161 1.00 66.75 178 LEU A C 1
ATOM 1404 O O . LEU A 1 178 ? 5.924 15.155 -9.127 1.00 66.75 178 LEU A O 1
ATOM 1408 N N . GLY A 1 179 ? 5.351 17.222 -8.488 1.00 67.44 179 GLY A N 1
ATOM 1409 C CA . GLY A 1 179 ? 6.587 17.441 -7.730 1.00 67.44 179 GLY A CA 1
ATOM 1410 C C . GLY A 1 179 ? 6.777 16.428 -6.596 1.00 67.44 179 GLY A C 1
ATOM 1411 O O . GLY A 1 179 ? 7.909 16.127 -6.216 1.00 67.44 179 GLY A O 1
ATOM 1412 N N . PHE A 1 180 ? 5.680 15.880 -6.066 1.00 63.56 180 PHE A N 1
ATOM 1413 C CA . PHE A 1 180 ? 5.716 14.795 -5.097 1.00 63.56 180 PHE A CA 1
ATOM 1414 C C . PHE A 1 180 ? 6.153 13.463 -5.735 1.00 63.56 180 PHE A C 1
ATOM 1416 O O . PHE A 1 180 ? 7.095 12.853 -5.228 1.00 63.56 180 PHE A O 1
ATOM 1423 N N . TYR A 1 181 ? 5.556 13.045 -6.857 1.00 67.31 181 TYR A N 1
ATOM 1424 C CA . TYR A 1 181 ? 5.967 11.820 -7.560 1.00 67.31 181 TYR A CA 1
ATOM 1425 C C . TYR A 1 181 ? 7.388 11.907 -8.120 1.00 67.31 181 TYR A C 1
ATOM 1427 O O . TYR A 1 181 ? 8.158 10.964 -7.966 1.00 67.31 181 TYR A O 1
ATOM 1435 N N . ASP A 1 182 ? 7.787 13.059 -8.658 1.00 69.06 182 ASP A N 1
ATOM 1436 C CA . ASP A 1 182 ? 9.168 13.295 -9.083 1.00 69.06 182 ASP A CA 1
ATOM 1437 C C . ASP A 1 182 ? 10.129 13.157 -7.896 1.00 69.06 182 ASP A C 1
ATOM 1439 O O . ASP A 1 182 ? 11.194 12.558 -8.011 1.00 69.06 182 ASP A O 1
ATOM 1443 N N . SER A 1 183 ? 9.740 13.649 -6.714 1.00 65.81 183 SER A N 1
ATOM 1444 C CA . SER A 1 183 ? 10.532 13.455 -5.494 1.00 65.81 183 SER A CA 1
ATOM 1445 C C . SER A 1 183 ? 10.606 11.982 -5.082 1.00 65.81 183 SER A C 1
ATOM 1447 O O . SER A 1 183 ? 11.654 11.553 -4.599 1.00 65.81 183 SER A O 1
ATOM 1449 N N . MET A 1 184 ? 9.534 11.204 -5.276 1.00 65.12 184 MET A N 1
ATOM 1450 C CA . MET A 1 184 ? 9.556 9.758 -5.033 1.00 65.12 184 MET A CA 1
ATOM 1451 C C . MET A 1 184 ? 10.528 9.047 -5.964 1.00 65.12 184 MET A C 1
ATOM 1453 O O . MET A 1 184 ? 11.386 8.299 -5.494 1.00 65.12 184 MET A O 1
ATOM 1457 N N . LEU A 1 185 ? 10.427 9.328 -7.262 1.00 67.06 185 LEU A N 1
ATOM 1458 C CA . LEU A 1 185 ? 11.299 8.760 -8.283 1.00 67.06 185 LEU A CA 1
ATOM 1459 C C . LEU A 1 185 ? 12.758 9.154 -8.053 1.00 67.06 185 LEU A C 1
ATOM 1461 O O . LEU A 1 185 ? 13.631 8.302 -8.167 1.00 67.06 185 LEU A O 1
ATOM 1465 N N . ASN A 1 186 ? 13.030 10.396 -7.646 1.00 66.81 186 ASN A N 1
ATOM 1466 C CA . ASN A 1 186 ? 14.383 10.853 -7.325 1.00 66.81 186 ASN A CA 1
ATOM 1467 C C . ASN A 1 186 ? 14.989 10.085 -6.154 1.00 66.81 186 ASN A C 1
ATOM 1469 O O . ASN A 1 186 ? 16.110 9.596 -6.256 1.00 66.81 186 ASN A O 1
ATOM 1473 N N . VAL A 1 187 ? 14.244 9.940 -5.054 1.00 64.62 187 VAL A N 1
ATOM 1474 C CA . VAL A 1 187 ? 14.708 9.163 -3.896 1.00 64.62 187 VAL A CA 1
ATOM 1475 C C . VAL A 1 187 ? 14.926 7.704 -4.288 1.00 64.62 187 VAL A C 1
ATOM 1477 O O . VAL A 1 187 ? 15.940 7.127 -3.910 1.00 64.62 187 VAL A O 1
ATOM 1480 N N . TRP A 1 188 ? 14.017 7.113 -5.067 1.00 68.81 188 TRP A N 1
ATOM 1481 C CA . TRP A 1 188 ? 14.175 5.747 -5.563 1.00 68.81 188 TRP A CA 1
ATOM 1482 C C . TRP A 1 188 ? 15.421 5.600 -6.453 1.00 68.81 188 TRP A C 1
ATOM 1484 O O . TRP A 1 188 ? 16.222 4.687 -6.248 1.00 68.81 188 TRP A O 1
ATOM 1494 N N . ALA A 1 189 ? 15.628 6.527 -7.392 1.00 65.75 189 ALA A N 1
ATOM 1495 C CA . ALA A 1 189 ? 16.743 6.520 -8.333 1.00 65.75 189 ALA A CA 1
ATOM 1496 C C . ALA A 1 189 ? 18.087 6.696 -7.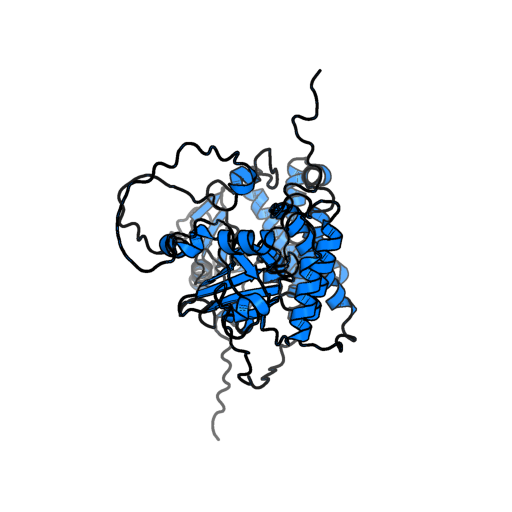614 1.00 65.75 189 ALA A C 1
ATOM 1498 O O . ALA A 1 189 ? 19.009 5.916 -7.845 1.00 65.75 189 ALA A O 1
ATOM 1499 N N . GLU A 1 190 ? 18.196 7.658 -6.692 1.00 64.62 190 GLU A N 1
ATOM 1500 C CA . GLU A 1 190 ? 19.366 7.798 -5.815 1.00 64.62 190 GLU A CA 1
ATOM 1501 C C . GLU A 1 190 ? 19.665 6.484 -5.076 1.00 64.62 190 GLU A C 1
ATOM 1503 O O . GLU A 1 190 ? 20.817 6.074 -4.964 1.00 64.62 190 GLU A O 1
ATOM 1508 N N . GLU A 1 191 ? 18.614 5.806 -4.618 1.00 62.09 191 GLU A N 1
ATOM 1509 C CA . GLU A 1 191 ? 18.613 4.478 -4.001 1.00 62.09 191 GLU A CA 1
ATOM 1510 C C . GLU A 1 191 ? 19.363 3.405 -4.781 1.00 62.09 191 GLU A C 1
ATOM 1512 O O . GLU A 1 191 ? 20.376 2.831 -4.361 1.00 62.09 191 GLU A O 1
ATOM 1517 N N . GLN A 1 192 ? 18.775 3.105 -5.931 1.00 60.97 192 GLN A N 1
ATOM 1518 C CA . GLN A 1 192 ? 19.146 1.966 -6.753 1.00 60.97 192 GLN A CA 1
ATOM 1519 C C . GLN A 1 192 ? 20.460 2.212 -7.491 1.00 60.97 192 GLN A C 1
ATOM 1521 O O . GLN A 1 192 ? 21.255 1.293 -7.676 1.00 60.97 192 GLN A O 1
ATOM 1526 N N . LEU A 1 193 ? 20.724 3.461 -7.873 1.00 60.44 193 LEU A N 1
ATOM 1527 C CA . LEU A 1 193 ? 21.861 3.800 -8.723 1.00 60.44 193 LEU A CA 1
ATOM 1528 C C . LEU A 1 193 ? 23.142 4.036 -7.912 1.00 60.44 193 LEU A C 1
ATOM 1530 O O . LEU A 1 193 ? 24.233 3.767 -8.407 1.00 60.44 193 LEU A O 1
ATOM 1534 N N . VAL A 1 194 ? 23.043 4.466 -6.647 1.00 57.72 194 VAL A N 1
ATOM 1535 C CA . VAL A 1 194 ? 24.216 4.648 -5.765 1.00 57.72 194 VAL A CA 1
ATOM 1536 C C . VAL A 1 194 ? 24.710 3.316 -5.177 1.00 57.72 194 VAL A C 1
ATOM 1538 O O . VAL A 1 194 ? 25.882 3.199 -4.811 1.00 57.72 194 VAL A O 1
ATOM 1541 N N . ARG A 1 195 ? 23.860 2.281 -5.100 1.00 52.81 195 ARG A N 1
ATOM 1542 C CA . ARG A 1 195 ? 24.216 0.975 -4.509 1.00 52.81 195 ARG A CA 1
ATOM 1543 C C . ARG A 1 195 ? 25.151 0.108 -5.361 1.00 52.81 195 ARG A C 1
ATOM 1545 O O . ARG A 1 195 ? 25.692 -0.852 -4.823 1.00 52.81 195 ARG A O 1
ATOM 1552 N N . GLY A 1 196 ? 25.442 0.471 -6.612 1.00 49.53 196 GLY A N 1
ATOM 1553 C CA . GLY A 1 196 ? 26.361 -0.285 -7.478 1.00 49.53 196 GLY A CA 1
ATOM 1554 C C . GLY A 1 196 ? 27.834 -0.336 -7.026 1.00 49.53 196 GLY A C 1
ATOM 1555 O O . GLY A 1 196 ? 28.624 -1.032 -7.650 1.00 49.53 196 GLY A O 1
ATOM 1556 N N . GLY A 1 197 ? 28.231 0.389 -5.968 1.00 46.16 197 GLY A N 1
ATOM 1557 C CA . GLY A 1 197 ? 29.636 0.484 -5.534 1.00 46.16 197 GLY A CA 1
ATOM 1558 C C . GLY A 1 197 ? 29.957 -0.018 -4.124 1.00 46.16 197 GLY A C 1
ATOM 1559 O O . GLY A 1 197 ? 31.128 -0.034 -3.745 1.00 46.16 197 GLY A O 1
ATOM 1560 N N . VAL A 1 198 ? 28.963 -0.402 -3.321 1.00 45.97 198 VAL A N 1
ATOM 1561 C CA . VAL A 1 198 ? 29.219 -0.897 -1.962 1.00 45.97 198 VAL A CA 1
ATOM 1562 C C . VAL A 1 198 ? 29.067 -2.403 -2.004 1.00 45.97 198 VAL A C 1
ATOM 1564 O O . VAL A 1 198 ? 27.943 -2.893 -2.018 1.00 45.97 198 VAL A O 1
ATOM 1567 N N . ASN A 1 199 ? 30.199 -3.118 -2.057 1.00 46.38 199 ASN A N 1
ATOM 1568 C CA . ASN A 1 199 ? 30.259 -4.550 -1.771 1.00 46.38 199 ASN A CA 1
ATOM 1569 C C . ASN A 1 199 ? 29.329 -4.812 -0.588 1.00 46.38 199 ASN A C 1
ATOM 1571 O O . ASN A 1 199 ? 29.619 -4.334 0.513 1.00 46.38 199 ASN A O 1
ATOM 1575 N N . LYS A 1 200 ? 28.214 -5.511 -0.828 1.00 51.06 200 LYS A N 1
ATOM 1576 C CA . LYS A 1 200 ? 27.470 -6.167 0.240 1.00 51.06 200 LYS A CA 1
ATOM 1577 C C . LYS A 1 200 ? 28.506 -7.063 0.901 1.00 51.06 200 LYS A C 1
ATOM 1579 O O . LYS A 1 200 ? 28.911 -8.063 0.319 1.00 51.06 200 LYS A O 1
ATOM 1584 N N . GLY A 1 201 ? 29.068 -6.601 2.015 1.00 49.41 201 GLY A N 1
ATOM 1585 C CA . GLY A 1 201 ? 29.852 -7.477 2.858 1.00 49.41 201 GLY A CA 1
ATOM 1586 C C . GLY A 1 201 ? 28.952 -8.658 3.169 1.00 49.41 201 GLY A C 1
ATOM 1587 O O . GLY A 1 201 ? 27.758 -8.453 3.384 1.00 49.41 201 GLY A O 1
ATOM 1588 N N . ASP A 1 202 ? 29.514 -9.860 3.104 1.00 50.12 202 ASP A N 1
ATOM 1589 C CA . ASP A 1 202 ? 28.959 -11.055 3.729 1.00 50.12 202 ASP A CA 1
ATOM 1590 C C . ASP A 1 202 ? 28.765 -10.767 5.226 1.00 50.12 202 ASP A C 1
ATOM 1592 O O . ASP A 1 202 ? 29.543 -11.211 6.074 1.00 50.12 202 ASP A O 1
ATOM 1596 N N . ASP A 1 203 ? 27.744 -9.987 5.563 1.00 51.84 203 ASP A N 1
ATOM 1597 C CA . ASP A 1 203 ? 27.141 -9.978 6.880 1.00 51.84 203 ASP A CA 1
ATOM 1598 C C . ASP A 1 203 ? 26.347 -11.288 6.942 1.00 51.84 203 ASP A C 1
ATOM 1600 O O . ASP A 1 203 ? 25.127 -11.327 6.825 1.00 51.84 203 ASP A O 1
ATOM 1604 N N . ASN A 1 204 ? 27.095 -12.391 7.070 1.00 54.22 204 ASN A N 1
ATOM 1605 C CA . ASN A 1 204 ? 26.628 -13.636 7.669 1.00 54.22 204 ASN A CA 1
ATOM 1606 C C . ASN A 1 204 ? 26.383 -13.348 9.157 1.00 54.22 204 ASN A C 1
ATOM 1608 O O . ASN A 1 204 ? 27.083 -13.875 10.026 1.00 54.22 204 ASN A O 1
ATOM 1612 N N . ASP A 1 205 ? 25.465 -12.429 9.443 1.00 55.03 205 ASP A N 1
ATOM 1613 C CA . ASP A 1 205 ? 24.880 -12.326 10.761 1.00 55.03 205 ASP A CA 1
ATOM 1614 C C . ASP A 1 205 ? 24.116 -13.632 10.944 1.00 55.03 205 ASP A C 1
ATOM 1616 O O . ASP A 1 205 ? 23.185 -13.929 10.202 1.00 55.03 205 ASP A O 1
ATOM 1620 N N . ASP A 1 206 ? 24.626 -14.467 11.851 1.00 53.66 206 ASP A N 1
ATOM 1621 C CA . ASP A 1 206 ? 24.019 -15.729 12.244 1.00 53.66 206 ASP A CA 1
ATOM 1622 C C . ASP A 1 206 ? 22.515 -15.491 12.450 1.00 53.66 206 ASP A C 1
ATOM 1624 O O . ASP A 1 206 ? 22.139 -14.782 13.388 1.00 53.66 206 ASP A O 1
ATOM 1628 N N . ASP A 1 207 ? 21.689 -16.052 11.556 1.00 56.12 207 ASP A N 1
ATOM 1629 C CA . ASP A 1 207 ? 20.225 -16.043 11.604 1.00 56.12 207 ASP A CA 1
ATOM 1630 C C . ASP A 1 207 ? 19.768 -16.718 12.907 1.00 56.12 207 ASP A C 1
ATOM 1632 O O . ASP A 1 207 ? 19.392 -17.894 12.958 1.00 56.12 207 ASP A O 1
ATOM 1636 N N . GLU A 1 208 ? 19.852 -15.992 14.022 1.00 59.66 208 GLU A 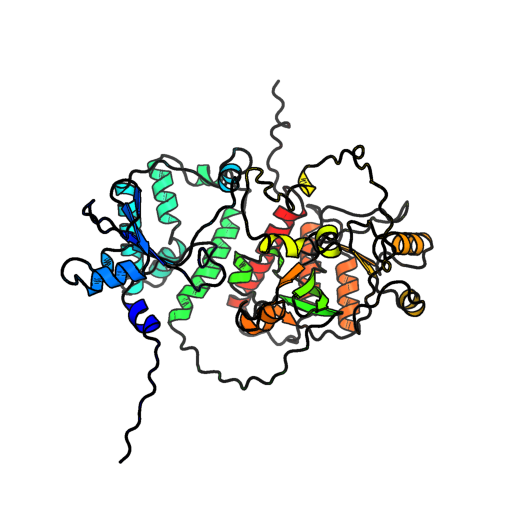N 1
ATOM 1637 C CA . GLU A 1 208 ? 19.124 -16.331 15.226 1.00 59.66 208 GLU A CA 1
ATOM 1638 C C . GLU A 1 208 ? 17.650 -16.234 14.852 1.00 59.66 208 GLU A C 1
ATOM 1640 O O . GLU A 1 208 ? 17.120 -15.138 14.661 1.00 59.66 208 GLU A O 1
ATOM 1645 N N . ASP A 1 209 ? 17.045 -17.421 14.747 1.00 62.41 209 ASP A N 1
ATOM 1646 C CA . ASP A 1 209 ? 15.641 -17.807 14.545 1.00 62.41 209 ASP A CA 1
ATOM 1647 C C . ASP A 1 209 ? 14.700 -17.139 15.575 1.00 62.41 209 ASP A C 1
ATOM 1649 O O . ASP A 1 209 ? 13.989 -17.766 16.360 1.00 62.41 209 ASP A O 1
ATOM 1653 N N . SER A 1 210 ? 14.788 -15.816 15.648 1.00 56.03 210 SER A N 1
ATOM 1654 C CA . SER A 1 210 ? 14.189 -14.929 16.638 1.00 56.03 210 SER A CA 1
ATOM 1655 C C . SER A 1 210 ? 12.926 -14.272 16.104 1.00 56.03 210 SER A C 1
ATOM 1657 O O . SER A 1 210 ? 12.383 -13.378 16.752 1.00 56.03 210 SER A O 1
ATOM 1659 N N . SER A 1 211 ? 12.427 -14.719 14.946 1.00 72.62 211 SER A N 1
ATOM 1660 C CA . SER A 1 211 ? 11.230 -14.143 14.356 1.00 72.62 211 SER A CA 1
ATOM 1661 C C . SER A 1 211 ? 10.048 -14.360 15.306 1.00 72.62 211 SER A C 1
ATOM 1663 O O . SER A 1 211 ? 9.576 -15.475 15.558 1.00 72.62 211 SER A O 1
ATOM 1665 N N . THR A 1 212 ? 9.591 -13.266 15.915 1.00 86.12 212 THR A N 1
ATOM 1666 C CA . THR A 1 212 ? 8.431 -13.269 16.798 1.00 86.12 212 THR A CA 1
ATOM 1667 C C . THR A 1 212 ? 7.262 -13.912 16.040 1.00 86.12 212 THR A C 1
ATOM 1669 O O . THR A 1 212 ? 6.977 -13.522 14.906 1.00 86.12 212 THR A O 1
ATOM 1672 N N . PRO A 1 213 ? 6.578 -14.921 16.608 1.00 92.94 213 PRO A N 1
ATOM 1673 C CA . PRO A 1 213 ? 5.575 -15.665 15.862 1.00 92.94 213 PRO A CA 1
ATOM 1674 C C . PRO A 1 213 ? 4.399 -14.763 15.478 1.00 92.94 213 PRO A C 1
ATOM 1676 O O . PRO A 1 213 ? 3.773 -14.144 16.344 1.00 92.94 213 PRO A O 1
ATOM 1679 N N . ILE A 1 214 ? 4.074 -14.749 14.185 1.00 95.75 214 ILE A N 1
ATOM 1680 C CA . ILE A 1 214 ? 2.839 -14.169 13.653 1.00 95.75 214 ILE A CA 1
ATOM 1681 C C . ILE A 1 214 ? 1.677 -15.033 14.152 1.00 95.75 214 ILE A C 1
ATOM 1683 O O . ILE A 1 214 ? 1.687 -16.253 14.008 1.00 95.75 214 ILE A O 1
ATOM 1687 N N . ARG A 1 215 ? 0.716 -14.415 14.841 1.00 96.81 215 ARG A N 1
ATOM 1688 C CA . ARG A 1 215 ? -0.444 -15.088 15.444 1.00 96.81 215 ARG A CA 1
ATOM 1689 C C . ARG A 1 215 ? -1.568 -14.083 15.699 1.00 96.81 215 ARG A C 1
ATOM 1691 O O . ARG A 1 215 ? -1.266 -12.895 15.830 1.00 96.81 215 ARG A O 1
ATOM 1698 N N . PRO A 1 216 ? -2.824 -14.524 15.891 1.00 97.62 216 PRO A N 1
ATOM 1699 C CA . PRO A 1 216 ? -3.921 -13.639 16.266 1.00 97.62 216 PRO A CA 1
ATOM 1700 C C . PRO A 1 216 ? -3.576 -12.762 17.473 1.00 97.62 216 PRO A C 1
ATOM 1702 O O . PRO A 1 216 ? -3.095 -13.243 18.508 1.00 97.62 216 PRO A O 1
ATOM 1705 N N . GLY A 1 217 ? -3.818 -11.463 17.337 1.00 96.81 217 GLY A N 1
ATOM 1706 C CA . GLY A 1 217 ? -3.490 -10.449 18.331 1.00 96.81 217 GLY A CA 1
ATOM 1707 C C . GLY A 1 217 ? -2.048 -9.931 18.294 1.00 96.81 217 GLY A C 1
ATOM 1708 O O . GLY A 1 217 ? -1.720 -9.070 19.111 1.00 96.81 217 GLY A O 1
ATOM 1709 N N . ALA A 1 218 ? -1.186 -10.440 17.405 1.00 96.75 218 ALA A N 1
ATOM 1710 C CA . ALA A 1 218 ? 0.127 -9.850 17.149 1.00 96.75 218 ALA A CA 1
ATOM 1711 C C . ALA A 1 218 ? -0.014 -8.507 16.417 1.00 96.75 218 ALA A C 1
ATOM 1713 O O . ALA A 1 218 ? -0.977 -8.289 15.679 1.00 96.75 218 ALA A O 1
ATOM 1714 N N . ILE A 1 219 ? 0.959 -7.619 16.621 1.00 97.12 219 ILE A N 1
ATOM 1715 C CA . ILE A 1 219 ? 1.057 -6.350 15.902 1.00 97.12 219 ILE A CA 1
ATOM 1716 C C . ILE A 1 219 ? 2.217 -6.450 14.923 1.00 97.12 219 ILE A C 1
ATOM 1718 O O . ILE A 1 219 ? 3.344 -6.713 15.333 1.00 97.12 219 ILE A O 1
ATOM 1722 N N . ALA A 1 220 ? 1.946 -6.212 13.648 1.00 96.56 220 ALA A N 1
ATOM 1723 C CA . ALA A 1 220 ? 2.968 -5.955 12.646 1.00 96.56 220 ALA A CA 1
ATOM 1724 C C . ALA A 1 220 ? 2.961 -4.470 12.289 1.00 96.56 220 ALA A C 1
ATOM 1726 O O . ALA A 1 220 ? 1.963 -3.769 12.467 1.00 96.56 220 ALA A O 1
ATOM 1727 N N . ARG A 1 221 ? 4.082 -3.959 11.799 1.00 95.06 221 ARG A N 1
ATOM 1728 C CA . ARG A 1 221 ? 4.144 -2.608 11.246 1.00 95.06 221 ARG A CA 1
ATOM 1729 C C . ARG A 1 221 ? 5.114 -2.538 10.084 1.00 95.06 221 ARG A C 1
ATOM 1731 O O . ARG A 1 221 ? 6.074 -3.299 10.020 1.00 95.06 221 ARG A O 1
ATOM 1738 N N . ALA A 1 222 ? 4.902 -1.560 9.217 1.00 93.19 222 ALA A N 1
ATOM 1739 C CA . ALA A 1 222 ? 5.873 -1.192 8.195 1.00 93.19 222 ALA A CA 1
ATOM 1740 C C . ALA A 1 222 ? 7.240 -0.832 8.804 1.00 93.19 222 ALA A C 1
ATOM 1742 O O . ALA A 1 222 ? 7.304 -0.121 9.809 1.00 93.19 222 ALA A O 1
ATOM 1743 N N . LYS A 1 223 ? 8.336 -1.263 8.177 1.00 90.12 223 LYS A N 1
ATOM 1744 C CA . LYS A 1 223 ? 9.701 -0.994 8.650 1.00 90.12 223 LYS A CA 1
ATOM 1745 C C . LYS A 1 223 ? 10.142 0.453 8.381 1.00 90.12 223 LYS A C 1
ATOM 1747 O O . LYS A 1 223 ? 9.608 1.156 7.519 1.00 90.12 223 LYS A O 1
ATOM 1752 N N . SER A 1 224 ? 11.131 0.922 9.149 1.00 80.81 224 SER A N 1
ATOM 1753 C CA . SER A 1 224 ? 11.723 2.264 9.047 1.00 80.81 224 SER A CA 1
ATOM 1754 C C . SER A 1 224 ? 13.214 2.222 8.698 1.00 80.81 224 SER A C 1
ATOM 1756 O O . SER A 1 224 ? 14.003 1.781 9.536 1.00 80.81 224 SER A O 1
ATOM 1758 N N . PRO A 1 225 ? 13.669 2.811 7.578 1.00 77.75 225 PRO A N 1
ATOM 1759 C CA . PRO A 1 225 ? 12.875 3.435 6.516 1.00 77.75 225 PRO A CA 1
ATOM 1760 C C . PRO A 1 225 ? 12.066 2.398 5.711 1.00 77.75 225 PRO A C 1
ATOM 1762 O O . PRO A 1 225 ? 12.427 1.223 5.745 1.00 77.75 225 PRO A O 1
ATOM 1765 N N . PRO A 1 226 ? 11.015 2.813 4.975 1.00 79.38 226 PRO A N 1
ATOM 1766 C CA . PRO A 1 226 ? 10.279 1.896 4.105 1.00 79.38 226 PRO A CA 1
ATOM 1767 C C . PRO A 1 226 ? 11.187 1.319 3.012 1.00 79.38 226 PRO A C 1
ATOM 1769 O O . PRO A 1 226 ? 12.142 1.980 2.565 1.00 79.38 226 PRO A O 1
ATOM 1772 N N . THR A 1 227 ? 10.867 0.101 2.575 1.00 75.94 227 THR A N 1
ATOM 1773 C CA . THR A 1 227 ? 11.459 -0.501 1.378 1.00 75.94 227 THR A CA 1
ATOM 1774 C C . THR A 1 227 ? 11.008 0.256 0.131 1.00 75.94 227 THR A C 1
ATOM 1776 O O . THR A 1 227 ? 10.062 1.047 0.156 1.00 75.94 227 THR A O 1
ATOM 1779 N N . ASN A 1 228 ? 11.737 0.063 -0.965 1.00 65.94 228 ASN A N 1
ATOM 1780 C CA . ASN A 1 228 ? 11.444 0.757 -2.215 1.00 65.94 228 ASN A CA 1
ATOM 1781 C C . ASN A 1 228 ? 10.150 0.240 -2.845 1.00 65.94 228 ASN A C 1
ATOM 1783 O O . ASN A 1 228 ? 9.370 1.048 -3.340 1.00 65.94 228 ASN A O 1
ATOM 1787 N N . ASP A 1 229 ? 9.889 -1.058 -2.720 1.00 67.25 229 ASP A N 1
ATOM 1788 C CA . ASP A 1 229 ? 8.655 -1.676 -3.201 1.00 67.25 229 ASP A CA 1
ATOM 1789 C C . ASP A 1 229 ? 7.446 -1.103 -2.454 1.00 67.25 229 ASP A C 1
ATOM 1791 O O . ASP A 1 229 ? 6.493 -0.654 -3.080 1.00 67.25 229 ASP A O 1
ATOM 1795 N N . MET A 1 230 ? 7.556 -0.920 -1.132 1.00 73.62 230 MET A N 1
ATOM 1796 C CA . MET A 1 230 ? 6.474 -0.325 -0.343 1.00 73.62 230 MET A CA 1
ATOM 1797 C C . MET A 1 230 ? 6.243 1.165 -0.645 1.00 73.62 230 MET A C 1
ATOM 1799 O O . MET A 1 230 ? 5.146 1.680 -0.459 1.00 73.62 230 MET A O 1
ATOM 1803 N N . LEU A 1 231 ? 7.265 1.895 -1.108 1.00 67.12 231 LEU A N 1
ATOM 1804 C CA . LEU A 1 231 ? 7.096 3.284 -1.552 1.00 67.12 231 LEU A CA 1
ATOM 1805 C C . LEU A 1 231 ? 6.384 3.390 -2.905 1.00 67.12 231 LEU A C 1
ATOM 1807 O O . LEU A 1 231 ? 5.747 4.414 -3.149 1.00 67.12 231 LEU A O 1
ATOM 1811 N N . LEU A 1 232 ? 6.546 2.398 -3.781 1.00 61.16 232 LEU A N 1
ATOM 1812 C CA . LEU A 1 232 ? 6.044 2.438 -5.154 1.00 61.16 232 LEU A CA 1
ATOM 1813 C C . LEU A 1 232 ? 4.701 1.733 -5.320 1.00 61.16 232 LEU A C 1
ATOM 1815 O O . LEU A 1 232 ? 3.830 2.271 -5.999 1.00 61.16 232 LEU A O 1
ATOM 1819 N N . TYR A 1 233 ? 4.554 0.561 -4.712 1.00 65.44 233 TYR A N 1
ATOM 1820 C CA . TYR A 1 233 ? 3.449 -0.359 -4.970 1.00 65.44 233 TYR A CA 1
ATOM 1821 C C . TYR A 1 233 ? 2.495 -0.436 -3.784 1.00 65.44 233 TYR A C 1
ATOM 1823 O O . TYR A 1 233 ? 1.290 -0.335 -3.971 1.00 65.44 233 TYR A O 1
ATOM 1831 N N . ASP A 1 234 ? 3.032 -0.456 -2.565 1.00 80.94 234 ASP A N 1
ATOM 1832 C CA . ASP A 1 234 ? 2.231 -0.699 -1.364 1.00 80.94 234 ASP A CA 1
ATOM 1833 C C . ASP A 1 234 ? 2.043 0.563 -0.510 1.00 80.94 234 ASP A C 1
ATOM 1835 O O . ASP A 1 234 ? 2.321 0.602 0.699 1.00 80.94 234 ASP A O 1
ATOM 1839 N N . ALA A 1 235 ? 1.596 1.643 -1.151 1.00 81.12 235 ALA A N 1
ATOM 1840 C CA . ALA A 1 235 ? 1.451 2.936 -0.490 1.00 81.12 235 ALA A CA 1
ATOM 1841 C C . ALA A 1 235 ? 0.455 2.891 0.686 1.00 81.12 235 ALA A C 1
ATOM 1843 O O . ALA A 1 235 ? 0.631 3.642 1.652 1.00 81.12 235 ALA A O 1
ATOM 1844 N N . GLU A 1 236 ? -0.543 1.998 0.656 1.00 87.12 236 GLU A N 1
ATOM 1845 C CA . GLU A 1 236 ? -1.452 1.750 1.781 1.00 87.12 236 GLU A CA 1
ATOM 1846 C C . GLU A 1 236 ? -0.769 1.148 3.011 1.00 87.12 236 GLU A C 1
ATOM 1848 O O . GLU A 1 236 ? -1.295 1.268 4.116 1.00 87.12 236 GLU A O 1
ATOM 1853 N N . PHE A 1 237 ? 0.400 0.526 2.867 1.00 92.62 237 PHE A N 1
ATOM 1854 C CA . PHE A 1 237 ? 1.124 -0.045 3.996 1.00 92.62 237 PHE A CA 1
ATOM 1855 C C . PHE A 1 237 ? 2.184 0.908 4.555 1.00 92.62 237 PHE A C 1
ATOM 1857 O O . PHE A 1 237 ? 2.748 0.640 5.620 1.00 92.62 237 PHE A O 1
ATOM 1864 N N . LEU A 1 238 ? 2.412 2.073 3.939 1.00 90.25 238 LEU A N 1
ATOM 1865 C CA . LEU A 1 238 ? 3.364 3.063 4.441 1.00 90.25 238 LEU A CA 1
ATOM 1866 C C . LEU A 1 238 ? 2.978 3.576 5.831 1.00 90.25 238 LEU A C 1
ATOM 1868 O O . LEU A 1 238 ? 1.992 4.281 6.008 1.00 90.25 238 LEU A O 1
ATOM 1872 N N . ARG A 1 239 ? 3.833 3.290 6.823 1.00 91.44 239 ARG A N 1
ATOM 1873 C CA . ARG A 1 239 ? 3.589 3.597 8.250 1.00 91.44 239 ARG A CA 1
ATOM 1874 C C . ARG A 1 239 ? 2.340 2.915 8.812 1.00 91.44 239 ARG A C 1
ATOM 1876 O O . ARG A 1 239 ? 1.796 3.377 9.816 1.00 91.44 239 ARG A O 1
ATOM 1883 N N . SER A 1 240 ? 1.903 1.823 8.198 1.00 95.75 240 SER A N 1
ATOM 1884 C CA . SER A 1 240 ? 0.786 1.042 8.710 1.00 95.75 240 SER A CA 1
ATOM 1885 C C . SER A 1 240 ? 1.165 0.350 10.021 1.00 95.75 240 SER A C 1
ATOM 1887 O O . SER A 1 240 ? 2.303 -0.093 10.216 1.00 95.75 240 SER A O 1
ATOM 1889 N N . THR A 1 241 ? 0.195 0.285 10.930 1.00 97.06 241 THR A N 1
ATOM 1890 C CA . THR A 1 241 ? 0.227 -0.584 12.109 1.00 97.06 241 THR A CA 1
ATOM 1891 C C . THR A 1 241 ? -0.902 -1.588 11.948 1.00 97.06 241 THR A C 1
ATOM 1893 O O . THR A 1 241 ? -2.065 -1.197 11.921 1.00 97.06 241 THR A O 1
ATOM 1896 N N . ILE A 1 242 ? -0.564 -2.865 11.841 1.00 98.12 242 ILE A N 1
ATOM 1897 C CA . ILE A 1 242 ? -1.468 -3.949 11.464 1.00 98.12 242 ILE A CA 1
ATOM 1898 C C . ILE A 1 242 ? -1.707 -4.836 12.683 1.00 98.12 242 ILE A C 1
ATOM 1900 O O . ILE A 1 242 ? -0.760 -5.302 13.316 1.00 98.12 242 ILE A O 1
ATOM 1904 N N . LEU A 1 243 ? -2.972 -5.081 13.013 1.00 98.12 243 LEU A N 1
ATOM 1905 C CA . LEU A 1 243 ? -3.372 -6.091 13.990 1.00 98.12 243 LEU A CA 1
ATOM 1906 C C . LEU A 1 243 ? -3.706 -7.385 13.255 1.00 98.12 243 LEU A C 1
ATOM 1908 O O . LEU A 1 243 ? -4.621 -7.399 12.438 1.00 98.12 243 LEU A O 1
ATOM 1912 N N . VAL A 1 244 ? -2.994 -8.465 13.568 1.00 98.31 244 VAL A N 1
ATOM 1913 C CA . VAL A 1 244 ? -3.284 -9.792 13.013 1.00 98.31 244 VAL A CA 1
ATOM 1914 C C . VAL A 1 244 ? -4.574 -10.314 13.640 1.00 98.31 244 VAL A C 1
ATOM 1916 O O . VAL A 1 244 ? -4.659 -10.473 14.861 1.00 98.31 244 VAL A O 1
ATOM 1919 N N . LEU A 1 245 ? -5.577 -10.566 12.807 1.00 97.94 245 LEU A N 1
ATOM 1920 C CA . LEU A 1 245 ? -6.867 -11.122 13.200 1.00 97.94 245 LEU A CA 1
ATOM 1921 C C . LEU A 1 245 ? -6.802 -12.647 13.201 1.00 97.94 245 LEU A C 1
ATOM 1923 O O . LEU A 1 245 ? -7.118 -13.276 14.210 1.00 97.94 245 LEU A O 1
ATOM 1927 N N . GLU A 1 246 ? -6.306 -13.217 12.103 1.00 97.31 246 GLU A N 1
ATOM 1928 C CA . GLU A 1 246 ? -6.226 -14.657 11.878 1.00 97.31 246 GLU A CA 1
ATOM 1929 C C . GLU A 1 246 ? -4.872 -15.045 11.287 1.00 97.31 246 GLU A C 1
ATOM 1931 O O . GLU A 1 246 ? -4.255 -14.295 10.535 1.00 97.31 246 GLU A O 1
ATOM 1936 N N . GLU A 1 247 ? -4.411 -16.238 11.645 1.00 96.94 247 GLU A N 1
ATOM 1937 C CA . GLU A 1 247 ? -3.216 -16.856 11.080 1.00 96.94 247 GLU A CA 1
ATOM 1938 C C . GLU A 1 247 ? -3.570 -18.307 10.763 1.00 96.94 247 GLU A C 1
ATOM 1940 O O . GLU A 1 247 ? -3.725 -19.123 11.677 1.00 96.94 247 GLU A O 1
ATOM 1945 N N . ARG A 1 248 ? -3.747 -18.603 9.476 1.00 96.06 248 ARG A N 1
ATOM 1946 C CA . ARG A 1 248 ? -4.115 -19.924 8.959 1.00 96.06 248 ARG A CA 1
ATOM 1947 C C . ARG A 1 248 ? -2.966 -20.522 8.147 1.00 96.06 248 ARG A C 1
ATOM 1949 O O . ARG A 1 248 ? -1.908 -19.906 8.007 1.00 96.06 248 ARG A O 1
ATOM 1956 N N . GLU A 1 249 ? -3.150 -21.747 7.668 1.00 95.50 249 GLU A N 1
ATOM 1957 C CA . GLU A 1 249 ? -2.160 -22.429 6.820 1.00 95.50 249 GLU A CA 1
ATOM 1958 C C . GLU A 1 249 ? -2.056 -21.780 5.433 1.00 95.50 249 GLU A C 1
ATOM 1960 O O . GLU A 1 249 ? -0.964 -21.675 4.889 1.00 95.50 249 GLU A O 1
ATOM 1965 N N . ASP A 1 250 ? -3.181 -21.286 4.923 1.00 94.00 250 ASP A N 1
ATOM 1966 C CA . ASP A 1 250 ? -3.380 -20.733 3.584 1.00 94.00 250 ASP A CA 1
ATOM 1967 C C . ASP A 1 250 ? -3.295 -19.202 3.526 1.00 94.00 250 ASP A C 1
ATOM 1969 O O . ASP A 1 250 ? -3.053 -18.643 2.464 1.00 94.00 250 ASP A O 1
ATOM 1973 N N . CYS A 1 251 ? -3.472 -18.492 4.645 1.00 96.06 251 CYS A N 1
ATOM 1974 C CA . CYS A 1 251 ? -3.342 -17.036 4.665 1.00 96.06 251 CYS A CA 1
ATOM 1975 C C . CYS A 1 251 ? -3.026 -16.454 6.054 1.00 96.06 251 CYS A C 1
ATOM 1977 O O . CYS A 1 251 ? -3.085 -17.125 7.093 1.00 96.06 251 CYS A O 1
ATOM 1979 N N . THR A 1 252 ? -2.664 -15.173 6.072 1.00 97.56 252 THR A N 1
ATOM 1980 C CA . THR A 1 252 ? -2.699 -14.300 7.252 1.00 97.56 252 THR A CA 1
ATOM 1981 C C . THR A 1 252 ? -3.743 -13.217 7.006 1.00 97.56 252 THR A C 1
ATOM 1983 O O . THR A 1 252 ? -3.714 -12.586 5.954 1.00 97.56 252 THR A O 1
ATOM 1986 N N . VAL A 1 253 ? -4.612 -12.947 7.981 1.00 97.75 253 VAL A N 1
ATOM 1987 C CA . VAL A 1 253 ? -5.592 -11.853 7.907 1.00 97.75 253 VAL A CA 1
ATOM 1988 C C . VAL A 1 253 ? -5.261 -10.813 8.965 1.00 97.75 253 VAL A C 1
ATOM 1990 O O . VAL A 1 253 ? -5.045 -11.140 10.135 1.00 97.75 253 VAL A O 1
ATOM 1993 N N . GLY A 1 254 ? -5.234 -9.545 8.576 1.00 98.25 254 GLY A N 1
ATOM 1994 C CA . GLY A 1 254 ? -4.967 -8.431 9.474 1.00 98.25 254 GLY A CA 1
ATOM 1995 C C . GLY A 1 254 ? -5.800 -7.201 9.155 1.00 98.25 254 GLY A C 1
ATOM 1996 O O . GLY A 1 254 ? -6.478 -7.128 8.139 1.00 98.25 254 GLY A O 1
ATOM 1997 N N . VAL A 1 255 ? -5.745 -6.216 10.044 1.00 98.31 255 VAL A N 1
ATOM 1998 C CA . VAL A 1 255 ? -6.448 -4.942 9.879 1.00 98.31 255 VAL A CA 1
ATOM 1999 C C . VAL A 1 255 ? -5.512 -3.770 10.158 1.00 98.31 255 VAL A C 1
ATOM 2001 O O . VAL A 1 255 ? -4.803 -3.757 11.169 1.00 98.31 255 VAL A O 1
ATOM 2004 N N . ILE A 1 256 ? -5.499 -2.777 9.268 1.00 98.12 256 ILE A N 1
ATOM 2005 C CA . ILE A 1 256 ? -4.730 -1.540 9.441 1.00 98.12 256 ILE A CA 1
ATOM 2006 C C . ILE A 1 256 ? -5.412 -0.660 10.499 1.00 98.12 256 ILE A C 1
ATOM 2008 O O . ILE A 1 256 ? -6.522 -0.163 10.327 1.00 98.12 256 ILE A O 1
ATOM 2012 N N . LEU A 1 257 ? -4.731 -0.433 11.623 1.00 97.75 257 LEU A N 1
ATOM 2013 C CA . LEU A 1 257 ? -5.291 0.254 12.790 1.00 97.75 257 LEU A CA 1
ATOM 2014 C C . LEU A 1 257 ? -5.351 1.778 12.654 1.00 97.75 257 LEU A C 1
ATOM 2016 O O . LEU A 1 257 ? -6.078 2.435 13.400 1.00 97.75 257 LEU A O 1
ATOM 2020 N N . ASN A 1 258 ? -4.526 2.362 11.789 1.00 96.88 258 ASN A N 1
ATOM 2021 C CA . ASN A 1 258 ? -4.195 3.783 11.845 1.00 96.88 258 ASN A CA 1
ATOM 2022 C C . ASN A 1 258 ? -4.614 4.593 10.611 1.00 96.88 258 ASN A C 1
ATOM 2024 O O . ASN A 1 258 ? -4.219 5.752 10.513 1.00 96.88 258 ASN A O 1
ATOM 2028 N N . HIS A 1 259 ? -5.434 4.038 9.711 1.00 95.69 259 HIS A N 1
ATOM 2029 C CA . HIS A 1 259 ? -5.913 4.709 8.494 1.00 95.69 259 HIS A CA 1
ATOM 2030 C C . HIS A 1 259 ? -7.388 5.137 8.633 1.00 95.69 259 HIS A C 1
ATOM 2032 O O . HIS A 1 259 ? -8.282 4.339 8.368 1.00 95.69 259 HIS A O 1
ATOM 2038 N N . PRO A 1 260 ? -7.691 6.372 9.078 1.00 94.88 260 PRO A N 1
ATOM 2039 C CA . PRO A 1 260 ? -9.073 6.839 9.194 1.00 94.88 260 PRO A CA 1
ATOM 2040 C C . PRO A 1 260 ? -9.690 7.118 7.819 1.00 94.88 260 PRO A C 1
ATOM 2042 O O . PRO A 1 260 ? -8.998 7.581 6.914 1.00 94.88 260 PRO A O 1
ATOM 2045 N N . MET A 1 261 ? -10.997 6.897 7.689 1.00 92.00 261 MET A N 1
ATOM 2046 C CA . MET A 1 261 ? -11.783 7.190 6.486 1.00 92.00 261 MET A CA 1
ATOM 2047 C C . MET A 1 261 ? -12.609 8.466 6.648 1.00 92.00 261 MET A C 1
ATOM 2049 O O . MET A 1 261 ? -12.767 8.992 7.752 1.00 92.00 261 MET A O 1
ATOM 2053 N N . SER A 1 262 ? -13.167 8.955 5.540 1.00 90.06 262 SER A N 1
ATOM 2054 C CA . SER A 1 262 ? -14.114 10.081 5.500 1.00 90.06 262 SER A CA 1
ATOM 2055 C C . SER A 1 262 ? -15.528 9.725 5.984 1.00 90.06 262 SER A C 1
ATOM 2057 O O . SER A 1 262 ? -16.437 10.549 5.904 1.00 90.06 262 SER A O 1
ATOM 2059 N N . ALA A 1 263 ? -15.700 8.526 6.547 1.00 90.12 263 ALA A N 1
ATOM 2060 C CA . ALA A 1 263 ? -16.960 7.992 7.043 1.00 90.12 263 ALA A CA 1
ATOM 2061 C C . ALA A 1 263 ? -16.927 7.739 8.563 1.00 90.12 263 ALA A C 1
ATOM 2063 O O . ALA A 1 263 ? -15.865 7.590 9.180 1.00 90.12 263 ALA A O 1
ATOM 2064 N N . ALA A 1 264 ? -18.107 7.702 9.180 1.00 95.56 264 ALA A N 1
ATOM 2065 C CA . ALA A 1 264 ? -18.280 7.482 10.611 1.00 95.56 264 ALA A CA 1
ATOM 2066 C C . ALA A 1 264 ? -19.638 6.843 10.919 1.00 95.56 264 ALA A C 1
ATOM 2068 O O . ALA A 1 264 ? -20.572 6.982 10.134 1.00 95.56 264 ALA A O 1
ATOM 2069 N N . ILE A 1 265 ? -19.748 6.197 12.081 1.00 93.38 265 ILE A N 1
ATOM 2070 C CA . ILE A 1 265 ? -20.984 5.574 12.568 1.00 93.38 265 ILE A CA 1
ATOM 2071 C C . ILE A 1 265 ? -21.553 6.386 13.731 1.00 93.38 265 ILE A C 1
ATOM 2073 O O . ILE A 1 265 ? -20.858 6.696 14.703 1.00 93.38 265 ILE A O 1
ATOM 2077 N N . GLU A 1 266 ? -22.839 6.716 13.653 1.00 94.50 266 GLU A N 1
ATOM 2078 C CA . GLU A 1 266 ? -23.572 7.348 14.747 1.00 94.50 266 GLU A CA 1
ATOM 2079 C C . GLU A 1 266 ? -24.048 6.289 15.750 1.00 94.50 266 GLU A C 1
ATOM 2081 O O . GLU A 1 266 ? -25.103 5.683 15.592 1.00 94.50 266 GLU A O 1
ATOM 2086 N N . CYS A 1 267 ? -23.283 6.061 16.820 1.00 91.75 267 CYS A N 1
ATOM 2087 C CA . CYS A 1 267 ? -23.642 5.025 17.798 1.00 91.75 267 CYS A CA 1
ATOM 2088 C C . CYS A 1 267 ? -24.722 5.472 18.803 1.00 91.75 267 CYS A C 1
ATOM 2090 O O . CYS A 1 267 ? -25.419 4.640 19.392 1.00 91.75 267 CYS A O 1
ATOM 2092 N N . LYS A 1 268 ? -24.826 6.782 19.073 1.00 89.19 268 LYS A N 1
ATOM 2093 C CA . LYS A 1 268 ? -25.729 7.346 20.085 1.00 89.19 268 LYS A CA 1
ATOM 2094 C C . LYS A 1 268 ? -26.040 8.813 19.804 1.00 89.19 268 LYS A C 1
ATOM 2096 O O . LYS A 1 268 ? -25.134 9.610 19.574 1.00 89.19 268 LYS A O 1
ATOM 2101 N N . GLU A 1 269 ? -27.316 9.187 19.919 1.00 84.25 269 GLU A N 1
ATOM 2102 C CA . GLU A 1 269 ? -27.743 10.584 19.800 1.00 84.25 269 GLU A CA 1
ATOM 2103 C C . GLU A 1 269 ? -26.950 11.470 20.779 1.00 84.25 269 GLU A C 1
ATOM 2105 O O . GLU A 1 269 ? -26.903 11.181 21.978 1.00 84.25 269 GLU A O 1
ATOM 2110 N N . SER A 1 270 ? -26.379 12.573 20.280 1.00 70.44 270 SER A N 1
ATOM 2111 C CA . SER A 1 270 ? -25.604 13.600 21.010 1.00 70.44 270 SER A CA 1
ATOM 2112 C C . SER A 1 270 ? -24.142 13.304 21.373 1.00 70.44 270 SER A C 1
ATOM 2114 O O . SER A 1 270 ? -23.509 14.167 21.986 1.00 70.44 270 SER A O 1
ATOM 2116 N N . GLU A 1 271 ? -23.590 12.153 20.992 1.00 88.31 271 GLU A N 1
ATOM 2117 C CA . GLU A 1 271 ? -22.147 11.890 21.098 1.00 88.31 271 GLU A CA 1
ATOM 2118 C C . GLU A 1 271 ? -21.450 12.085 19.743 1.00 88.31 271 GLU A C 1
ATOM 2120 O O . GLU A 1 271 ? -22.098 12.076 18.696 1.00 88.31 271 GLU A O 1
ATOM 2125 N N . ASP A 1 272 ? -20.134 12.315 19.768 1.00 91.31 272 ASP A N 1
ATOM 2126 C CA . ASP A 1 272 ? -19.349 12.417 18.537 1.00 91.31 272 ASP A CA 1
ATOM 2127 C C . ASP A 1 272 ? -19.387 11.064 17.799 1.00 91.31 272 ASP A C 1
ATOM 2129 O O . ASP A 1 272 ? -19.252 10.017 18.447 1.00 91.31 272 ASP A O 1
ATOM 2133 N N . PRO A 1 273 ? -19.565 11.056 16.466 1.00 93.75 273 PRO A N 1
ATOM 2134 C CA . PRO A 1 273 ? -19.658 9.820 15.701 1.00 93.75 273 PRO A CA 1
ATOM 2135 C C . PRO A 1 273 ? -18.328 9.060 15.736 1.00 93.75 273 PRO A C 1
ATOM 2137 O O . PRO A 1 273 ? -17.249 9.657 15.796 1.00 93.75 273 PRO A O 1
ATOM 2140 N N . LEU A 1 274 ? -18.400 7.730 15.691 1.00 95.19 274 LEU A N 1
ATOM 2141 C CA . LEU A 1 274 ? -17.238 6.852 15.754 1.00 95.19 274 LEU A CA 1
ATOM 2142 C C . LEU A 1 274 ? -16.589 6.763 14.363 1.00 95.19 274 LEU A C 1
ATOM 2144 O O . LEU A 1 274 ? -17.227 6.250 13.444 1.00 95.19 274 LEU A O 1
ATOM 2148 N N . PRO A 1 275 ? -15.346 7.245 14.163 1.00 96.38 275 PRO A N 1
ATOM 2149 C CA . PRO A 1 275 ? -14.721 7.223 12.842 1.00 96.38 275 PRO A CA 1
ATOM 2150 C C . PRO A 1 275 ? -14.484 5.792 12.356 1.00 96.38 275 PRO A C 1
ATOM 2152 O O . PRO A 1 275 ? -13.914 4.980 13.100 1.00 96.38 275 PRO A O 1
ATOM 2155 N N . ILE A 1 276 ? -14.860 5.521 11.104 1.00 96.00 276 ILE A N 1
ATOM 2156 C CA . ILE A 1 276 ? -14.547 4.269 10.409 1.00 96.00 276 ILE A CA 1
ATOM 2157 C C . ILE A 1 276 ? -13.095 4.335 9.928 1.00 96.00 276 ILE A C 1
ATOM 2159 O O . ILE A 1 276 ? -12.575 5.402 9.578 1.00 96.00 276 ILE A O 1
ATOM 2163 N N . ARG A 1 277 ? -12.409 3.195 9.952 1.00 97.25 277 ARG A N 1
ATOM 2164 C CA . ARG A 1 277 ? -11.032 3.046 9.478 1.00 97.25 277 ARG A CA 1
ATOM 2165 C C . ARG A 1 277 ? -10.966 2.092 8.297 1.00 97.25 277 ARG A C 1
ATOM 2167 O O . ARG A 1 277 ? -11.688 1.105 8.245 1.00 97.25 277 ARG A O 1
ATOM 2174 N N . TYR A 1 278 ? -10.044 2.379 7.396 1.00 96.50 278 TYR A N 1
ATOM 2175 C CA . TYR A 1 278 ? -9.673 1.487 6.317 1.00 96.50 278 TYR A CA 1
ATOM 2176 C C . TYR A 1 278 ? -8.796 0.382 6.895 1.00 96.50 278 TYR A C 1
ATOM 2178 O O . TYR A 1 278 ? -7.731 0.673 7.443 1.00 96.50 278 TYR A O 1
ATOM 2186 N N . GLY A 1 279 ? -9.256 -0.863 6.812 1.00 96.62 279 GLY A N 1
ATOM 2187 C CA . GLY A 1 279 ? -8.537 -2.003 7.371 1.00 96.62 279 GLY A CA 1
ATOM 2188 C C . GLY A 1 279 ? -7.716 -2.798 6.353 1.00 96.62 279 GLY A C 1
ATOM 2189 O O . GLY A 1 279 ? -6.803 -3.524 6.749 1.00 96.62 279 GLY A O 1
ATOM 2190 N N . GLY A 1 280 ? -7.983 -2.610 5.063 1.00 95.38 280 GLY A N 1
ATOM 2191 C CA . GLY A 1 280 ? -7.247 -3.191 3.943 1.00 95.38 280 GLY A CA 1
ATOM 2192 C C . GLY A 1 280 ? -8.072 -3.221 2.651 1.00 95.38 280 GLY A C 1
ATOM 2193 O O . GLY A 1 280 ? -9.146 -2.622 2.610 1.00 95.38 280 GLY A O 1
ATOM 2194 N N . PRO A 1 281 ? -7.565 -3.853 1.586 1.00 90.69 281 PRO A N 1
ATOM 2195 C CA . PRO A 1 281 ? -8.206 -3.827 0.272 1.00 90.69 281 PRO A CA 1
ATOM 2196 C C . PRO A 1 281 ? -9.407 -4.771 0.126 1.00 90.69 281 PRO A C 1
ATOM 2198 O O . PRO A 1 281 ? -10.186 -4.575 -0.799 1.00 90.69 281 PRO A O 1
ATOM 2201 N N . ILE A 1 282 ? -9.560 -5.767 1.004 1.00 90.50 282 ILE A N 1
ATOM 2202 C CA . ILE A 1 282 ? -10.637 -6.765 0.928 1.00 90.50 282 ILE A CA 1
ATOM 2203 C C . ILE A 1 282 ? -11.756 -6.352 1.877 1.00 90.50 282 ILE A C 1
ATOM 2205 O O . ILE A 1 282 ? -11.500 -6.134 3.063 1.00 90.50 282 ILE A O 1
ATOM 2209 N N . ASP A 1 283 ? -12.982 -6.205 1.391 1.00 92.62 283 ASP A N 1
ATOM 2210 C CA . ASP A 1 283 ? -14.122 -5.876 2.243 1.00 92.62 283 ASP A CA 1
ATOM 2211 C C . ASP A 1 283 ? -14.459 -7.018 3.226 1.00 92.62 283 ASP A C 1
ATOM 2213 O O . ASP A 1 283 ? -13.954 -8.141 3.146 1.00 92.62 283 ASP A O 1
ATOM 2217 N N . ILE A 1 284 ? -15.264 -6.699 4.239 1.00 93.81 284 ILE A N 1
ATOM 2218 C CA . ILE A 1 284 ? -15.576 -7.639 5.322 1.00 93.81 284 ILE A CA 1
ATOM 2219 C C . ILE A 1 284 ? -16.477 -8.784 4.857 1.00 93.81 284 ILE A C 1
ATOM 2221 O O . ILE A 1 284 ? -16.355 -9.880 5.402 1.00 93.81 284 ILE A O 1
ATOM 2225 N N . GLU A 1 285 ? -17.361 -8.542 3.892 1.00 91.06 285 GLU A N 1
ATOM 2226 C CA . GLU A 1 285 ? -18.327 -9.531 3.409 1.00 91.06 285 GLU A CA 1
ATOM 2227 C C . GLU A 1 285 ? -17.587 -10.612 2.620 1.00 91.06 285 GLU A C 1
ATOM 2229 O O . GLU A 1 285 ? -17.616 -11.772 3.034 1.00 91.06 285 GLU A O 1
ATOM 2234 N N . THR A 1 286 ? -16.773 -10.198 1.644 1.00 89.75 286 THR A N 1
ATOM 2235 C CA . THR A 1 286 ? -15.887 -11.063 0.851 1.00 89.75 286 THR A CA 1
ATOM 2236 C C . THR A 1 286 ? -14.947 -11.891 1.735 1.00 89.75 286 THR A C 1
ATOM 2238 O O . THR A 1 286 ? -14.683 -13.066 1.487 1.00 89.75 286 THR A O 1
ATOM 2241 N N . TRP A 1 287 ? -14.405 -11.310 2.813 1.00 93.75 287 TRP A N 1
ATOM 2242 C CA . TRP A 1 287 ? -13.576 -12.080 3.748 1.00 93.75 287 TRP A CA 1
ATOM 2243 C C . TRP A 1 287 ? -14.383 -13.129 4.531 1.00 93.75 287 TRP A C 1
ATOM 2245 O O . TRP A 1 287 ? -13.888 -14.240 4.748 1.00 93.75 287 TRP A O 1
ATOM 2255 N N . ARG A 1 288 ? -15.592 -12.782 4.991 1.00 91.00 288 ARG A N 1
ATOM 2256 C CA . ARG A 1 288 ? -16.431 -13.660 5.823 1.00 91.00 288 ARG A CA 1
ATOM 2257 C C . ARG A 1 288 ? -17.010 -14.829 5.040 1.00 91.00 288 ARG A C 1
ATOM 2259 O O . ARG A 1 288 ? -17.043 -15.931 5.586 1.00 91.00 288 ARG A O 1
ATOM 2266 N N . ASP A 1 289 ? -17.469 -14.592 3.817 1.00 90.38 289 ASP A N 1
ATOM 2267 C CA . ASP A 1 289 ? -18.030 -15.642 2.963 1.00 90.38 289 ASP A CA 1
ATOM 2268 C C . ASP A 1 289 ? -16.946 -16.512 2.303 1.00 90.38 289 ASP A C 1
ATOM 2270 O O . ASP A 1 289 ? -17.214 -17.653 1.932 1.00 90.38 289 ASP A O 1
ATOM 2274 N N . GLY A 1 290 ? -15.701 -16.024 2.258 1.00 89.62 290 GLY A N 1
ATOM 2275 C CA . GLY A 1 290 ? -14.566 -16.746 1.693 1.00 89.62 290 GLY A CA 1
ATOM 2276 C C . GLY A 1 290 ? -14.419 -16.596 0.180 1.00 89.62 290 GLY A C 1
ATOM 2277 O O . GLY A 1 290 ? -13.506 -17.200 -0.379 1.00 89.62 290 GLY A O 1
ATOM 2278 N N . SER A 1 291 ? -15.249 -15.773 -0.464 1.00 87.44 291 SER A N 1
ATOM 2279 C CA . SER A 1 291 ? -15.272 -15.577 -1.919 1.00 87.44 291 SER A CA 1
ATOM 2280 C C . SER A 1 291 ? -13.967 -15.010 -2.484 1.00 87.44 291 SER A C 1
ATOM 2282 O O . SER A 1 291 ? -13.660 -15.249 -3.648 1.00 87.44 291 SER A O 1
ATOM 2284 N N . TYR A 1 292 ? -13.117 -14.378 -1.660 1.00 84.06 292 TYR A N 1
ATOM 2285 C CA . TYR A 1 292 ? -11.759 -13.986 -2.080 1.00 84.06 292 TYR A CA 1
ATOM 2286 C C . TYR A 1 292 ? -10.886 -15.163 -2.556 1.00 84.06 292 TYR A C 1
ATOM 2288 O O . TYR A 1 292 ? -9.864 -14.924 -3.194 1.00 84.06 292 TYR A O 1
ATOM 2296 N N . LEU A 1 293 ? -11.229 -16.413 -2.214 1.00 83.50 293 LEU A N 1
ATOM 2297 C CA . LEU A 1 293 ? -10.497 -17.609 -2.654 1.00 83.50 293 LEU A CA 1
ATOM 2298 C C . LEU A 1 293 ? -10.977 -18.152 -4.005 1.00 83.50 293 LEU A C 1
ATOM 2300 O O . LEU A 1 293 ? -10.204 -18.822 -4.694 1.00 83.50 293 LEU A O 1
ATOM 2304 N N . ASP A 1 294 ? -12.235 -17.904 -4.367 1.00 72.44 294 ASP A N 1
ATOM 2305 C CA . ASP A 1 294 ? -12.886 -18.589 -5.487 1.00 72.44 294 ASP A CA 1
ATOM 2306 C C . ASP A 1 294 ? -12.455 -18.024 -6.853 1.00 72.44 294 ASP A C 1
ATOM 2308 O O . ASP A 1 294 ? -12.493 -18.736 -7.855 1.00 72.44 294 ASP A O 1
ATOM 2312 N N . GLU A 1 295 ? -11.915 -16.801 -6.901 1.00 59.03 295 GLU A N 1
ATOM 2313 C CA . GLU A 1 295 ? -11.512 -16.144 -8.156 1.00 59.03 295 GLU A CA 1
ATOM 2314 C C . GLU A 1 295 ? -10.341 -16.821 -8.898 1.00 59.03 295 GLU A C 1
ATOM 2316 O O . GLU A 1 295 ? -10.122 -16.547 -10.077 1.00 59.03 295 GLU A O 1
ATOM 2321 N N . TYR A 1 296 ? -9.573 -17.704 -8.248 1.00 59.72 296 TYR A N 1
ATOM 2322 C CA . TYR A 1 296 ? -8.360 -18.284 -8.847 1.00 59.72 296 TYR A CA 1
ATOM 2323 C C . TYR A 1 296 ? -8.489 -19.738 -9.312 1.00 59.72 296 TYR A C 1
ATOM 2325 O O . TYR A 1 296 ? -7.580 -20.229 -9.986 1.00 59.72 296 TYR A O 1
ATOM 2333 N N . TYR A 1 297 ? -9.576 -20.435 -8.968 1.00 58.16 297 TYR A N 1
ATOM 2334 C CA . TYR A 1 297 ? -9.688 -21.885 -9.190 1.00 58.16 297 TYR A CA 1
ATOM 2335 C C . TYR A 1 297 ? -10.884 -22.327 -10.026 1.00 58.16 297 TYR A C 1
ATOM 2337 O O . TYR A 1 297 ? -11.036 -23.532 -10.253 1.00 58.16 297 TYR A O 1
ATOM 2345 N N . GLU A 1 298 ? -11.693 -21.402 -10.540 1.00 55.28 298 GLU A N 1
ATOM 2346 C CA . GLU A 1 298 ? -12.580 -21.730 -11.653 1.00 55.28 298 GLU A CA 1
ATOM 2347 C C . GLU A 1 298 ? -11.728 -21.860 -12.920 1.00 55.28 298 GLU A C 1
ATOM 2349 O O . GLU A 1 298 ? -11.604 -20.950 -13.735 1.00 55.28 298 GLU A O 1
ATOM 2354 N N . ASP A 1 299 ? -11.070 -23.021 -13.036 1.00 52.78 299 ASP A N 1
ATOM 2355 C CA . ASP A 1 299 ? -10.594 -23.550 -14.304 1.00 52.78 299 ASP A CA 1
ATOM 2356 C C . ASP A 1 299 ? -11.770 -23.430 -15.280 1.00 52.78 299 ASP A C 1
ATOM 2358 O O . ASP A 1 299 ? -12.769 -24.143 -15.158 1.00 52.78 299 ASP A O 1
ATOM 2362 N N . ASP A 1 300 ? -11.628 -22.471 -16.196 1.00 52.31 300 ASP A N 1
ATOM 2363 C CA . ASP A 1 300 ? -12.415 -22.208 -17.397 1.00 52.31 300 ASP A CA 1
ATOM 2364 C C . ASP A 1 300 ? -12.476 -23.482 -18.263 1.00 52.31 300 ASP A C 1
ATOM 2366 O O . ASP A 1 300 ? -11.870 -23.611 -19.330 1.00 52.31 300 ASP A O 1
ATOM 2370 N N . ASP A 1 301 ? -13.192 -24.488 -17.766 1.00 53.25 301 ASP A N 1
ATOM 2371 C CA . ASP A 1 301 ? -13.709 -25.616 -18.522 1.00 53.25 301 ASP A CA 1
ATOM 2372 C C . ASP A 1 301 ? -14.892 -25.063 -19.320 1.00 53.25 301 ASP A C 1
ATOM 2374 O O . ASP A 1 301 ? -16.061 -25.266 -18.989 1.00 53.25 301 ASP A O 1
ATOM 2378 N N . GLY A 1 302 ? -14.524 -24.275 -20.330 1.00 58.34 302 GLY A N 1
ATOM 2379 C CA . GLY A 1 302 ? -15.370 -23.281 -20.952 1.00 58.34 302 GLY A CA 1
ATOM 2380 C C . GLY A 1 302 ? -16.744 -23.755 -21.394 1.00 58.34 302 GLY A C 1
ATOM 2381 O O . GLY A 1 302 ? -16.921 -24.860 -21.901 1.00 58.34 302 GLY A O 1
ATOM 2382 N N . ASP A 1 303 ? -17.690 -22.836 -21.264 1.00 49.62 303 ASP A N 1
ATOM 2383 C CA . ASP A 1 303 ? -18.746 -22.609 -22.239 1.00 49.62 303 ASP A CA 1
ATOM 2384 C C . ASP A 1 303 ? -19.337 -21.208 -21.971 1.00 49.62 303 ASP A C 1
ATOM 2386 O O . ASP A 1 303 ? -20.156 -21.023 -21.078 1.00 49.62 303 ASP A O 1
ATOM 2390 N N . ASP A 1 304 ? -18.886 -20.263 -22.799 1.00 52.75 304 ASP A N 1
ATOM 2391 C CA . ASP A 1 304 ? -19.575 -19.069 -23.302 1.00 52.75 304 ASP A CA 1
ATOM 2392 C C . ASP A 1 304 ? -20.091 -17.983 -22.325 1.00 52.75 304 ASP A C 1
ATOM 2394 O O . ASP A 1 304 ? -21.104 -18.136 -21.649 1.00 52.75 304 ASP A O 1
ATOM 2398 N N . ASP A 1 305 ? -19.468 -16.806 -22.487 1.00 50.12 305 ASP A N 1
ATOM 2399 C CA . ASP A 1 305 ? -20.067 -15.464 -22.484 1.00 50.12 305 ASP A CA 1
ATOM 2400 C C . ASP A 1 305 ? -20.783 -15.011 -21.198 1.00 50.12 305 ASP A C 1
ATOM 2402 O O . ASP A 1 305 ? -22.002 -15.101 -21.133 1.00 50.12 305 ASP A O 1
ATOM 2406 N N . ASP A 1 306 ? -20.047 -14.435 -20.237 1.00 48.88 306 ASP A N 1
ATOM 2407 C CA . ASP A 1 306 ? -20.420 -13.189 -19.532 1.00 48.88 306 ASP A CA 1
ATOM 2408 C C . ASP A 1 306 ? -19.268 -12.764 -18.586 1.00 48.88 306 ASP A C 1
ATOM 2410 O O . ASP A 1 306 ? -19.149 -13.223 -17.454 1.00 48.88 306 ASP A O 1
ATOM 2414 N N . ASP A 1 307 ? -18.384 -11.888 -19.082 1.00 47.34 307 ASP A N 1
ATOM 2415 C CA . ASP A 1 307 ? -17.259 -11.301 -18.339 1.00 47.34 307 ASP A CA 1
ATOM 2416 C C . ASP A 1 307 ? -17.762 -10.346 -17.228 1.00 47.34 307 ASP A C 1
ATOM 2418 O O . ASP A 1 307 ? -17.816 -9.125 -17.417 1.00 47.34 307 ASP A O 1
ATOM 2422 N N . GLU A 1 308 ? -18.130 -10.868 -16.057 1.00 44.25 308 GLU A N 1
ATOM 2423 C CA . GLU A 1 308 ? -18.377 -10.052 -14.860 1.00 44.25 308 GLU A CA 1
ATOM 2424 C C . GLU A 1 308 ? -17.032 -9.645 -14.226 1.00 44.25 308 GLU A C 1
ATOM 2426 O O . GLU A 1 308 ? -16.475 -10.288 -13.342 1.00 44.25 308 GLU A O 1
ATOM 2431 N N . VAL A 1 309 ? -16.448 -8.564 -14.751 1.00 45.06 309 VAL A N 1
ATOM 2432 C CA . VAL A 1 309 ? -15.205 -7.971 -14.237 1.00 45.06 309 VAL A CA 1
ATOM 2433 C C . VAL A 1 309 ? -15.478 -7.272 -12.899 1.00 45.06 309 VAL A C 1
ATOM 2435 O O . VAL A 1 309 ? -16.165 -6.254 -12.861 1.00 45.06 309 VAL A O 1
ATOM 2438 N N . TYR A 1 310 ? -14.881 -7.778 -11.817 1.00 42.22 310 TYR A N 1
ATOM 2439 C CA . TYR A 1 310 ? -14.930 -7.227 -10.455 1.00 42.22 310 TYR A CA 1
ATOM 2440 C C . TYR A 1 310 ? -14.609 -5.714 -10.376 1.00 42.22 310 TYR A C 1
ATOM 2442 O O . TYR A 1 310 ? -13.501 -5.268 -10.705 1.00 42.22 310 TYR A O 1
ATOM 2450 N N . GLU A 1 311 ? -15.562 -4.920 -9.865 1.00 45.97 311 GLU A N 1
ATOM 2451 C CA . GLU A 1 311 ? -15.439 -3.476 -9.576 1.00 45.97 311 GLU A CA 1
ATOM 2452 C C . GLU A 1 311 ? -15.262 -3.153 -8.070 1.00 45.97 311 GLU A C 1
ATOM 2454 O O . GLU A 1 311 ? -15.372 -1.992 -7.667 1.00 45.97 311 GLU A O 1
ATOM 2459 N N . GLY A 1 312 ? -14.926 -4.129 -7.216 1.00 38.72 312 GLY A N 1
ATOM 2460 C CA . GLY A 1 312 ? -15.095 -4.045 -5.751 1.00 38.72 312 GLY A CA 1
ATOM 2461 C C . GLY A 1 312 ? -14.244 -3.041 -4.953 1.00 38.72 312 GLY A C 1
ATOM 2462 O O . GLY A 1 312 ? -14.291 -3.037 -3.729 1.00 38.72 312 GLY A O 1
ATOM 2463 N N . PHE A 1 313 ? -13.510 -2.127 -5.595 1.00 39.22 313 PHE A N 1
ATOM 2464 C CA . PHE A 1 313 ? -12.942 -0.959 -4.896 1.00 39.22 313 PHE A CA 1
ATOM 2465 C C . PHE A 1 313 ? -13.626 0.373 -5.251 1.00 39.22 313 PHE A C 1
ATOM 2467 O O . PHE A 1 313 ? -13.400 1.380 -4.581 1.00 39.22 313 PHE A O 1
ATOM 2474 N N . LEU A 1 314 ? -14.457 0.416 -6.299 1.00 40.81 314 LEU A N 1
ATOM 2475 C CA . LEU A 1 314 ? -15.008 1.665 -6.842 1.00 40.81 314 LEU A CA 1
ATOM 2476 C C . LEU A 1 314 ? -16.474 1.924 -6.467 1.00 40.81 314 LEU A C 1
ATOM 2478 O O . LEU A 1 314 ? -16.890 3.085 -6.476 1.00 40.81 314 LEU A O 1
ATOM 2482 N N . ASP A 1 315 ? -17.228 0.907 -6.051 1.00 41.22 315 ASP A N 1
ATOM 2483 C CA . ASP A 1 315 ? -18.659 1.069 -5.753 1.00 41.22 315 ASP A CA 1
ATOM 2484 C C . ASP A 1 315 ? -18.957 1.907 -4.503 1.00 41.22 315 ASP A C 1
ATOM 2486 O O . ASP A 1 315 ? -20.005 2.553 -4.413 1.00 41.22 315 ASP A O 1
ATOM 2490 N N . TYR A 1 316 ? -18.012 2.010 -3.565 1.00 43.03 316 TYR A N 1
ATOM 2491 C CA . TYR A 1 316 ? -18.211 2.805 -2.350 1.00 43.03 316 TYR A CA 1
ATOM 2492 C C . TYR A 1 316 ? -18.177 4.321 -2.578 1.00 43.03 316 TYR A C 1
ATOM 2494 O O . TYR A 1 316 ? -18.666 5.072 -1.733 1.00 43.03 316 TYR A O 1
ATOM 2502 N N . GLN A 1 317 ? -17.608 4.802 -3.689 1.00 40.22 317 GLN A N 1
ATOM 2503 C CA . GLN A 1 317 ? -17.486 6.244 -3.931 1.00 40.22 317 GLN A CA 1
ATOM 2504 C C . GLN A 1 317 ? -18.643 6.837 -4.748 1.00 40.22 317 GLN A C 1
ATOM 2506 O O . GLN A 1 317 ? -18.734 8.062 -4.805 1.00 40.22 317 GLN A O 1
ATOM 2511 N N . ASN A 1 318 ? -19.538 6.025 -5.335 1.00 37.62 318 ASN A N 1
ATOM 2512 C CA . ASN A 1 318 ? -20.570 6.538 -6.251 1.00 37.62 318 ASN A CA 1
ATOM 2513 C C . ASN A 1 318 ? -21.974 5.905 -6.181 1.00 37.62 318 ASN A C 1
ATOM 2515 O O . ASN A 1 318 ? -22.853 6.391 -6.893 1.00 37.62 318 ASN A O 1
ATOM 2519 N N . ASN A 1 319 ? -22.248 4.906 -5.333 1.00 36.41 319 ASN A N 1
ATOM 2520 C CA . ASN A 1 319 ? -23.593 4.320 -5.276 1.00 36.41 319 ASN A CA 1
ATOM 2521 C C . ASN A 1 319 ? -24.489 4.957 -4.195 1.00 36.41 319 ASN A C 1
ATOM 2523 O O . ASN A 1 319 ? -24.333 4.727 -2.996 1.00 36.41 319 ASN A O 1
ATOM 2527 N N . GLU A 1 320 ? -25.508 5.711 -4.634 1.00 39.34 320 GLU A N 1
ATOM 2528 C CA . GLU A 1 320 ? -26.787 5.789 -3.914 1.00 39.34 320 GLU A CA 1
ATOM 2529 C C . GLU A 1 320 ? -27.374 4.368 -3.889 1.00 39.34 320 GLU A C 1
ATOM 2531 O O . GLU A 1 320 ? -28.012 3.928 -4.844 1.00 39.34 320 GLU A O 1
ATOM 2536 N N . VAL A 1 321 ? -27.108 3.621 -2.816 1.00 39.50 321 VAL A N 1
ATOM 253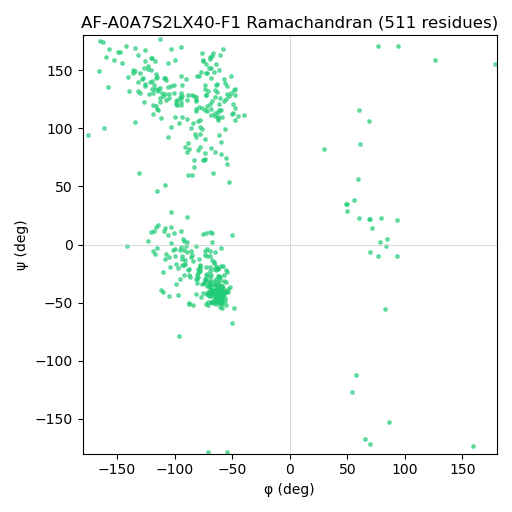7 C CA . VAL A 1 321 ? -27.610 2.254 -2.629 1.00 39.50 321 VAL A CA 1
ATOM 2538 C C . VAL A 1 321 ? -29.141 2.274 -2.656 1.00 39.50 321 VAL A C 1
ATOM 2540 O O . VAL A 1 321 ? -29.793 2.797 -1.749 1.00 39.50 321 VAL A O 1
ATOM 2543 N N . ASN A 1 322 ? -29.728 1.722 -3.718 1.00 37.62 322 ASN A N 1
ATOM 2544 C CA . ASN A 1 322 ? -31.173 1.618 -3.868 1.00 37.62 322 ASN A CA 1
ATOM 2545 C C . ASN A 1 322 ? -31.648 0.334 -3.165 1.00 37.62 322 ASN A C 1
ATOM 2547 O O . ASN A 1 322 ? -31.514 -0.768 -3.684 1.00 37.62 322 ASN A O 1
ATOM 2551 N N . PHE A 1 323 ? -32.171 0.497 -1.952 1.00 42.41 323 PHE A N 1
ATOM 2552 C CA . PHE A 1 323 ? -32.443 -0.546 -0.948 1.00 42.41 323 PHE A CA 1
ATOM 2553 C C . PHE A 1 323 ? -33.586 -1.540 -1.275 1.00 42.41 323 PHE A C 1
ATOM 2555 O O . PHE A 1 323 ? -34.045 -2.247 -0.380 1.00 42.41 323 PHE A O 1
ATOM 2562 N N . GLU A 1 324 ? -34.118 -1.572 -2.503 1.00 41.34 324 GLU A N 1
ATOM 2563 C CA . GLU A 1 324 ? -35.402 -2.243 -2.793 1.00 41.34 324 GLU A CA 1
ATOM 2564 C C . GLU A 1 324 ? -35.319 -3.658 -3.407 1.00 41.34 324 GLU A C 1
ATOM 2566 O O . GLU A 1 324 ? -36.368 -4.291 -3.509 1.00 41.34 324 GLU A O 1
ATOM 2571 N N . ASP A 1 325 ? -34.139 -4.208 -3.732 1.00 38.84 325 ASP A N 1
ATOM 2572 C CA . ASP A 1 325 ? -34.045 -5.463 -4.520 1.00 38.84 325 ASP A CA 1
ATOM 2573 C C . ASP A 1 325 ? -33.459 -6.709 -3.811 1.00 38.84 325 ASP A C 1
ATOM 2575 O O . ASP A 1 325 ? -33.167 -7.711 -4.461 1.00 38.84 325 ASP A O 1
ATOM 2579 N N . LEU A 1 326 ? -33.377 -6.742 -2.476 1.00 40.44 326 LEU A N 1
ATOM 2580 C CA . LEU A 1 326 ? -32.983 -7.964 -1.748 1.00 40.44 326 LEU A CA 1
ATOM 2581 C C . LEU A 1 326 ? -34.195 -8.857 -1.424 1.00 40.44 326 LEU A C 1
ATOM 2583 O O . LEU A 1 326 ? -34.811 -8.759 -0.360 1.00 40.44 326 LEU A O 1
ATOM 2587 N N . ALA A 1 327 ? -34.550 -9.743 -2.357 1.00 37.97 327 ALA A N 1
ATOM 2588 C CA . ALA A 1 327 ? -35.494 -10.835 -2.124 1.00 37.97 327 ALA A CA 1
ATOM 2589 C C . ALA A 1 327 ? -34.731 -12.132 -1.798 1.00 37.97 327 ALA A C 1
ATOM 2591 O O . ALA A 1 327 ? -34.179 -12.769 -2.689 1.00 37.97 327 ALA A O 1
ATOM 2592 N N . PHE A 1 328 ? -34.719 -12.519 -0.520 1.00 46.12 328 PHE A N 1
ATOM 2593 C CA . PHE A 1 328 ? -34.068 -13.737 -0.030 1.00 46.12 328 PHE A CA 1
ATOM 2594 C C . PHE A 1 328 ? -34.943 -14.983 -0.244 1.00 46.12 328 PHE A C 1
ATOM 2596 O O . PHE A 1 328 ? -36.102 -15.018 0.185 1.00 46.12 328 PHE A O 1
ATOM 2603 N N . ASP A 1 329 ? -34.370 -16.007 -0.882 1.00 41.56 329 ASP A N 1
ATOM 2604 C CA . ASP A 1 329 ? -34.926 -17.359 -0.960 1.00 41.56 329 ASP A CA 1
ATOM 2605 C C . ASP A 1 329 ? -34.526 -18.168 0.292 1.00 41.56 329 ASP A C 1
ATOM 2607 O O . ASP A 1 329 ? -33.366 -18.240 0.685 1.00 41.56 329 ASP A O 1
ATOM 2611 N N . ASP A 1 330 ? -35.535 -18.762 0.927 1.00 45.81 330 ASP A N 1
ATOM 2612 C CA . ASP A 1 330 ? -35.508 -19.442 2.228 1.00 45.81 330 ASP A CA 1
ATOM 2613 C C . ASP A 1 330 ? -34.895 -20.855 2.104 1.00 45.81 330 ASP A C 1
ATOM 2615 O O . ASP A 1 330 ? -35.588 -21.819 1.753 1.00 45.81 330 ASP A O 1
ATOM 2619 N N . VAL A 1 331 ? -33.589 -20.991 2.365 1.00 50.34 331 VAL A N 1
ATOM 2620 C CA . VAL A 1 331 ? -32.893 -22.287 2.438 1.00 50.34 331 VAL A CA 1
ATOM 2621 C C . VAL A 1 331 ? -32.468 -22.547 3.885 1.00 50.34 331 VAL A C 1
ATOM 2623 O O . VAL A 1 331 ? -31.578 -21.901 4.417 1.00 50.34 331 VAL A O 1
ATOM 2626 N N . ASN A 1 332 ? -33.142 -23.503 4.534 1.00 46.34 332 ASN A N 1
ATOM 2627 C CA . ASN A 1 332 ? -32.777 -24.007 5.859 1.00 46.34 332 ASN A CA 1
ATOM 2628 C C . ASN A 1 332 ? -31.602 -24.988 5.732 1.00 46.34 332 ASN A C 1
ATOM 2630 O O . ASN A 1 332 ? -31.837 -26.135 5.339 1.00 46.34 332 ASN A O 1
ATOM 2634 N N . ASP A 1 333 ? -30.403 -24.591 6.150 1.00 50.41 333 ASP A N 1
ATOM 2635 C CA . ASP A 1 333 ? -29.363 -25.526 6.586 1.00 50.41 333 ASP A CA 1
ATOM 2636 C C . ASP A 1 333 ? -28.882 -25.120 7.988 1.00 50.41 333 ASP A C 1
ATOM 2638 O O . ASP A 1 333 ? -28.511 -23.983 8.245 1.00 50.41 333 ASP A O 1
ATOM 2642 N N . GLU A 1 334 ? -28.985 -26.047 8.943 1.00 53.62 334 GLU A N 1
ATOM 2643 C CA . GLU A 1 334 ? -28.546 -25.842 10.325 1.00 53.62 334 GLU A CA 1
ATOM 2644 C C . GLU A 1 334 ? -27.055 -26.208 10.429 1.00 53.62 334 GLU A C 1
ATOM 2646 O O . GLU A 1 334 ? -26.728 -27.318 10.859 1.00 53.62 334 GLU A O 1
ATOM 2651 N N . ASP A 1 335 ? -26.151 -25.296 10.056 1.00 47.16 335 ASP A N 1
ATOM 2652 C CA . ASP A 1 335 ? -24.736 -25.385 10.440 1.00 47.16 335 ASP A CA 1
ATOM 2653 C C . ASP A 1 335 ? -24.288 -24.153 11.248 1.00 47.16 335 ASP A C 1
ATOM 2655 O O . ASP A 1 335 ? -24.880 -23.078 11.245 1.00 47.16 335 ASP A O 1
ATOM 2659 N N . VAL A 1 336 ? -23.319 -24.367 12.124 1.00 45.47 336 VAL A N 1
ATOM 2660 C CA . VAL A 1 336 ? -23.112 -23.591 13.353 1.00 45.47 336 VAL A CA 1
ATOM 2661 C C . VAL A 1 336 ? -22.547 -22.173 13.107 1.00 45.47 336 VAL A C 1
ATOM 2663 O O . VAL A 1 336 ? -21.351 -21.939 13.227 1.00 45.47 336 VAL A O 1
ATOM 2666 N N . GLY A 1 337 ? -23.434 -21.187 12.941 1.00 50.16 337 GLY A N 1
ATOM 2667 C CA . GLY A 1 337 ? -23.558 -20.080 13.905 1.00 50.16 337 GLY A CA 1
ATOM 2668 C C . GLY A 1 337 ? -22.772 -18.777 13.692 1.00 50.16 337 GLY A C 1
ATOM 2669 O O . GLY A 1 337 ? -22.604 -18.038 14.668 1.00 50.16 337 GLY A O 1
ATOM 2670 N N . PHE A 1 338 ? -22.329 -18.462 12.472 1.00 52.69 338 PHE A N 1
ATOM 2671 C CA . PHE A 1 338 ? -21.887 -17.101 12.110 1.00 52.69 338 PHE A CA 1
ATOM 2672 C C . PHE A 1 338 ? -22.757 -16.417 11.044 1.00 52.69 338 PHE A C 1
ATOM 2674 O O . PHE A 1 338 ? -22.545 -15.236 10.794 1.00 52.69 338 PHE A O 1
ATOM 2681 N N . GLU A 1 339 ? -23.768 -17.103 10.507 1.00 56.03 339 GLU A N 1
ATOM 2682 C CA . GLU A 1 339 ? -24.574 -16.634 9.364 1.00 56.03 339 GLU A CA 1
ATOM 2683 C C . GLU A 1 339 ? -25.421 -15.377 9.635 1.00 56.03 339 GLU A C 1
ATOM 2685 O O . GLU A 1 339 ? -25.833 -14.718 8.693 1.00 56.03 339 GLU A O 1
ATOM 2690 N N . ASP A 1 340 ? -25.620 -14.981 10.897 1.00 66.69 340 ASP A N 1
ATOM 2691 C CA . ASP A 1 340 ? -26.483 -13.834 11.224 1.00 66.69 340 ASP A CA 1
ATOM 2692 C C . ASP A 1 340 ? -25.739 -12.489 11.375 1.00 66.69 340 ASP A C 1
ATOM 2694 O O . ASP A 1 340 ? -26.369 -11.489 11.715 1.00 66.69 340 ASP A O 1
ATOM 2698 N N . ASP A 1 341 ? -24.405 -12.429 11.246 1.00 73.50 341 ASP A N 1
ATOM 2699 C CA . ASP A 1 341 ? -23.702 -11.132 11.314 1.00 73.50 341 ASP A CA 1
ATOM 2700 C C . ASP A 1 341 ? -23.598 -10.505 9.919 1.00 73.50 341 ASP A C 1
ATOM 2702 O O . ASP A 1 341 ? -22.561 -10.570 9.260 1.00 73.50 341 ASP A O 1
ATOM 2706 N N . GLU A 1 342 ? -24.698 -9.886 9.493 1.00 84.12 342 GLU A N 1
ATOM 2707 C CA . GLU A 1 342 ? -24.820 -9.116 8.244 1.00 84.12 342 GLU A CA 1
ATOM 2708 C C . GLU A 1 342 ? -24.088 -7.757 8.304 1.00 84.12 342 GLU A C 1
ATOM 2710 O O . GLU A 1 342 ? -24.269 -6.905 7.439 1.00 84.12 342 GLU A O 1
ATOM 2715 N N . SER A 1 343 ? -23.274 -7.493 9.337 1.00 90.62 343 SER A N 1
ATOM 2716 C CA . SER A 1 343 ? -22.541 -6.229 9.431 1.00 90.62 343 SER A CA 1
ATOM 2717 C C . SER A 1 343 ? -21.446 -6.141 8.370 1.00 90.62 343 SER A C 1
ATOM 2719 O O . SER A 1 343 ? -20.475 -6.900 8.424 1.00 90.62 343 SER A O 1
ATOM 2721 N N . SER A 1 344 ? -21.506 -5.122 7.515 1.00 92.94 344 SER A N 1
ATOM 2722 C CA . SER A 1 344 ? -20.430 -4.759 6.578 1.00 92.94 344 SER A CA 1
ATOM 2723 C C . SER A 1 344 ? -19.158 -4.237 7.274 1.00 92.94 344 SER A C 1
ATOM 2725 O O . SER A 1 344 ? -18.196 -3.839 6.615 1.00 92.94 344 SER A O 1
ATOM 2727 N N . PHE A 1 345 ? -19.126 -4.196 8.613 1.00 96.69 345 PHE A N 1
ATOM 2728 C CA . PHE A 1 345 ? -18.025 -3.641 9.392 1.00 96.69 345 PHE A CA 1
ATOM 2729 C C . PHE A 1 345 ? -17.428 -4.638 10.387 1.00 96.69 345 PHE A C 1
ATOM 2731 O O . PHE A 1 345 ? -18.085 -5.503 10.968 1.00 96.69 345 PHE A O 1
ATOM 2738 N N . LEU A 1 346 ? -16.140 -4.453 10.664 1.00 97.25 346 LEU A N 1
ATOM 2739 C CA . LEU A 1 346 ? -15.437 -5.148 11.732 1.00 97.25 346 LEU A CA 1
ATOM 2740 C C . LEU A 1 346 ? -15.367 -4.262 12.975 1.00 97.25 346 LEU A C 1
ATOM 2742 O O . LEU A 1 346 ? -14.753 -3.192 12.954 1.00 97.25 346 LEU A O 1
ATOM 2746 N N . TRP A 1 347 ? -15.928 -4.738 14.084 1.00 98.12 347 TRP A N 1
ATOM 2747 C CA . TRP A 1 347 ? -15.912 -4.032 15.362 1.00 98.12 347 TRP A CA 1
ATOM 2748 C C . TRP A 1 347 ? -14.918 -4.671 16.332 1.00 98.12 347 TRP A C 1
ATOM 2750 O O . TRP A 1 347 ? -14.974 -5.865 16.632 1.00 98.12 347 TRP A O 1
ATOM 2760 N N . ILE A 1 348 ? -14.009 -3.854 16.866 1.00 98.38 348 ILE A N 1
ATOM 2761 C CA . ILE A 1 348 ? -13.006 -4.282 17.845 1.00 98.38 348 ILE A CA 1
ATOM 2762 C C . ILE A 1 348 ? -13.147 -3.448 19.108 1.00 98.38 348 ILE A C 1
ATOM 2764 O O . ILE A 1 348 ? -13.111 -2.217 19.055 1.00 98.38 348 ILE A O 1
ATOM 2768 N N . HIS A 1 349 ? -13.220 -4.103 20.267 1.00 98.31 349 HIS A N 1
ATOM 2769 C CA . HIS A 1 349 ? -13.140 -3.423 21.555 1.00 98.31 349 HIS A CA 1
ATOM 2770 C C . HIS A 1 349 ? -11.983 -3.908 22.422 1.00 98.31 349 HIS A C 1
ATOM 2772 O O . HIS A 1 349 ? -11.492 -5.029 22.298 1.00 98.31 349 HIS A O 1
ATOM 2778 N N . ARG A 1 350 ? -11.604 -3.083 23.405 1.00 97.50 350 ARG A N 1
ATOM 2779 C CA . ARG A 1 350 ? -10.598 -3.428 24.430 1.00 97.50 350 ARG A CA 1
ATOM 2780 C C . ARG A 1 350 ? -11.106 -3.390 25.877 1.00 97.50 350 ARG A C 1
ATOM 2782 O O . ARG A 1 350 ? -10.319 -3.434 26.826 1.00 97.50 350 ARG A O 1
ATOM 2789 N N . SER A 1 351 ? -12.421 -3.283 26.078 1.00 97.81 351 SER A N 1
ATOM 2790 C CA . SER A 1 351 ? -13.020 -3.217 27.417 1.00 97.81 351 SER A CA 1
ATOM 2791 C C . SER A 1 351 ? -12.750 -4.491 28.226 1.00 97.81 351 SER A C 1
ATOM 2793 O O . SER A 1 351 ? -13.345 -5.542 27.991 1.00 97.81 351 SER A O 1
ATOM 2795 N N . LYS A 1 352 ? -11.901 -4.386 29.260 1.00 97.00 352 LYS A N 1
ATOM 2796 C CA . LYS A 1 352 ? -11.595 -5.505 30.175 1.00 97.00 352 LYS A CA 1
ATOM 2797 C C . LYS A 1 352 ? -12.846 -6.041 30.871 1.00 97.00 352 LYS A C 1
ATOM 2799 O O . LYS A 1 352 ? -12.946 -7.237 31.120 1.00 97.00 352 LYS A O 1
ATOM 2804 N N . THR A 1 353 ? -13.793 -5.164 31.205 1.00 98.06 353 THR A N 1
ATOM 2805 C CA . THR A 1 353 ? -15.027 -5.545 31.905 1.00 98.06 353 THR A CA 1
ATOM 2806 C C . THR A 1 353 ? -15.927 -6.407 31.027 1.00 98.06 353 THR A C 1
ATOM 2808 O O . THR A 1 353 ? -16.519 -7.357 31.533 1.00 98.06 353 THR A O 1
ATOM 2811 N N . LEU A 1 354 ? -16.026 -6.086 29.734 1.00 97.88 354 LEU A N 1
ATOM 2812 C CA . LEU A 1 354 ? -16.796 -6.869 28.767 1.00 97.88 354 LEU A CA 1
ATOM 2813 C C . LEU A 1 354 ? -16.065 -8.156 28.384 1.00 97.88 354 LEU A C 1
ATOM 2815 O O . LEU A 1 354 ? -16.665 -9.226 28.433 1.00 97.88 354 LEU A O 1
ATOM 2819 N N . GLY A 1 355 ? -14.747 -8.088 28.185 1.00 96.69 355 GLY A N 1
ATOM 2820 C CA . GLY A 1 355 ? -13.925 -9.275 27.950 1.00 96.69 355 GLY A CA 1
ATOM 2821 C C . GLY A 1 355 ? -14.003 -10.306 29.085 1.00 96.69 355 GLY A C 1
ATOM 2822 O O . GLY A 1 355 ? -14.068 -11.502 28.827 1.00 96.69 355 GLY A O 1
ATOM 2823 N N . LEU A 1 356 ? -14.081 -9.873 30.353 1.00 96.88 356 LEU A N 1
ATOM 2824 C CA . LEU A 1 356 ? -14.297 -10.768 31.506 1.00 96.88 356 LEU A CA 1
ATOM 2825 C C . LEU A 1 356 ? -15.704 -11.385 31.558 1.00 96.88 356 LEU A C 1
ATOM 2827 O O . LEU A 1 356 ? -15.908 -12.378 32.257 1.00 96.88 356 LEU A O 1
ATOM 2831 N N . LYS A 1 357 ? -16.672 -10.787 30.861 1.00 97.81 357 LYS A N 1
ATOM 2832 C CA . LYS A 1 357 ? -18.027 -11.322 30.687 1.00 97.81 357 LYS A CA 1
ATOM 2833 C C . LYS A 1 357 ? -18.155 -12.188 29.429 1.00 97.81 357 LYS A C 1
ATOM 2835 O O . LYS A 1 357 ? -19.251 -12.672 29.179 1.00 97.81 357 LYS A O 1
ATOM 2840 N N . ASN A 1 358 ? -17.058 -12.407 28.696 1.00 96.62 358 ASN A N 1
ATOM 2841 C CA . ASN A 1 358 ? -17.029 -13.094 27.403 1.00 96.62 358 ASN A CA 1
ATOM 2842 C C . ASN A 1 358 ? -17.966 -12.455 26.366 1.00 96.62 358 ASN A C 1
ATOM 2844 O O . ASN A 1 358 ? -18.622 -13.166 25.616 1.00 96.62 358 ASN A O 1
ATOM 2848 N N . VAL A 1 359 ? -18.057 -11.123 26.367 1.00 97.56 359 VAL A N 1
ATOM 2849 C CA . VAL A 1 359 ? -18.668 -10.388 25.255 1.00 97.56 359 VAL A CA 1
ATOM 2850 C C . VAL A 1 359 ? -17.607 -10.265 24.165 1.00 97.56 359 VAL A C 1
ATOM 2852 O O . VAL A 1 359 ? -16.504 -9.783 24.447 1.00 97.56 359 VAL A O 1
ATOM 2855 N N . GLY A 1 360 ? -17.931 -10.749 22.968 1.00 96.94 360 GLY A N 1
ATOM 2856 C CA . GLY A 1 360 ? -17.005 -10.850 21.846 1.00 96.94 360 GLY A CA 1
ATOM 2857 C C . GLY A 1 360 ? -15.989 -12.003 21.913 1.00 96.94 360 GLY A C 1
ATOM 2858 O O . GLY A 1 360 ? -15.806 -12.679 22.932 1.00 96.94 360 GLY A O 1
ATOM 2859 N N . THR A 1 361 ? -15.274 -12.198 20.807 1.00 97.12 361 THR A N 1
ATOM 2860 C CA . THR A 1 361 ? -14.237 -13.219 20.613 1.00 97.12 361 THR A CA 1
ATOM 2861 C C . THR A 1 361 ? -12.854 -12.612 20.802 1.00 97.12 361 THR A C 1
ATOM 2863 O O . THR A 1 361 ? -12.459 -11.678 20.110 1.00 97.12 361 THR A O 1
ATOM 2866 N N . ARG A 1 362 ? -12.080 -13.141 21.753 1.00 97.31 362 ARG A N 1
ATOM 2867 C CA . ARG A 1 362 ? -10.740 -12.625 22.063 1.00 97.31 362 ARG A CA 1
ATOM 2868 C C . ARG A 1 362 ? -9.731 -12.949 20.953 1.00 97.31 362 ARG A C 1
ATOM 2870 O O . ARG A 1 362 ? -9.585 -14.109 20.582 1.00 97.31 362 ARG A O 1
ATOM 2877 N N . LEU A 1 363 ? -8.951 -11.954 20.528 1.00 96.69 363 LEU A N 1
ATOM 2878 C CA . LEU A 1 363 ? -7.883 -12.107 19.532 1.00 96.69 363 LEU A CA 1
ATOM 2879 C C . LEU A 1 363 ? -6.602 -12.665 20.169 1.00 96.69 363 LEU A C 1
ATOM 2881 O O . LEU A 1 363 ? -5.772 -11.926 20.713 1.00 96.69 363 LEU A O 1
ATOM 2885 N N . GLY A 1 364 ? -6.466 -13.991 20.142 1.00 94.69 364 GLY A N 1
ATOM 2886 C CA . GLY A 1 364 ? -5.316 -14.717 20.684 1.00 94.69 364 GLY A CA 1
ATOM 2887 C C . GLY A 1 364 ? -5.029 -14.379 22.151 1.00 94.69 364 GLY A C 1
ATOM 2888 O O . GLY A 1 364 ? -5.904 -14.462 23.016 1.00 94.69 364 GLY A O 1
ATOM 2889 N N . SER A 1 365 ? -3.786 -13.996 22.458 1.00 93.25 365 SER A N 1
ATOM 2890 C CA . SER A 1 365 ? -3.387 -13.585 23.816 1.00 93.25 365 SER A CA 1
ATOM 2891 C C . SER A 1 365 ? -3.545 -12.086 24.092 1.00 93.25 365 SER A C 1
ATOM 2893 O O . SER A 1 365 ? -3.254 -11.650 25.209 1.00 93.25 365 SER A O 1
ATOM 2895 N N . SER A 1 366 ? -3.997 -11.296 23.114 1.00 94.50 366 SER A N 1
ATOM 2896 C CA . SER A 1 366 ? -4.099 -9.836 23.227 1.00 94.50 366 SER A CA 1
ATOM 2897 C C . SER A 1 366 ? -5.219 -9.390 24.183 1.00 94.50 366 SER A C 1
ATOM 2899 O O . SER A 1 366 ? -5.902 -10.205 24.815 1.00 94.50 366 SER A O 1
ATOM 2901 N N . LYS A 1 367 ? -5.405 -8.074 24.317 1.00 95.94 367 LYS A N 1
ATOM 2902 C CA . LYS A 1 367 ? -6.546 -7.448 25.008 1.00 95.94 367 LYS A CA 1
ATOM 2903 C C . LYS A 1 367 ? -7.573 -6.896 24.017 1.00 95.94 367 LYS A C 1
ATOM 2905 O O . LYS A 1 367 ? -8.238 -5.909 24.318 1.00 95.94 367 LYS A O 1
ATOM 2910 N N . PHE A 1 368 ? -7.651 -7.483 22.833 1.00 97.62 368 PHE A N 1
ATOM 2911 C CA . PHE A 1 368 ? -8.627 -7.107 21.826 1.00 97.62 368 PHE A CA 1
ATOM 2912 C C . PHE A 1 368 ? -9.668 -8.203 21.691 1.00 97.62 368 PHE A C 1
ATOM 2914 O O . PHE A 1 368 ? -9.361 -9.393 21.818 1.00 97.62 368 PHE A O 1
ATOM 2921 N N . TRP A 1 369 ? -10.900 -7.776 21.468 1.00 98.38 369 TRP A N 1
ATOM 2922 C CA . TRP A 1 369 ? -12.041 -8.642 21.243 1.00 98.38 369 TRP A CA 1
ATOM 2923 C C . TRP A 1 369 ? -12.766 -8.165 19.993 1.00 98.38 369 TRP A C 1
ATOM 2925 O O . TRP A 1 369 ? -13.047 -6.972 19.874 1.00 98.38 369 TRP A O 1
ATOM 2935 N N . LEU A 1 370 ? -13.047 -9.099 19.091 1.00 97.62 370 LEU A N 1
ATOM 2936 C CA . LEU A 1 370 ? -14.015 -8.916 18.018 1.00 97.62 370 LEU A CA 1
ATOM 2937 C C . LEU A 1 370 ? -15.410 -8.972 18.628 1.00 97.62 370 LEU A C 1
ATOM 2939 O O . LEU A 1 370 ? -15.679 -9.860 19.432 1.00 97.62 370 LEU A O 1
ATOM 2943 N N . ILE A 1 371 ? -16.284 -8.044 18.280 1.00 97.69 371 ILE A N 1
ATOM 2944 C CA . ILE A 1 371 ? -17.662 -7.988 18.776 1.00 97.69 371 ILE A CA 1
ATOM 2945 C C . ILE A 1 371 ? -18.600 -7.824 17.581 1.00 97.69 371 ILE A C 1
ATOM 2947 O O . ILE A 1 371 ? -18.204 -7.209 16.597 1.00 97.69 371 ILE A O 1
ATOM 2951 N N . LYS A 1 372 ? -19.813 -8.381 17.649 1.00 96.62 372 LYS A N 1
ATOM 2952 C CA . LYS A 1 372 ? -20.832 -8.144 16.615 1.00 96.62 372 LYS A CA 1
ATOM 2953 C C . LYS A 1 372 ? -21.313 -6.696 16.671 1.00 96.62 372 LYS A C 1
ATOM 2955 O O . LYS A 1 372 ? -21.316 -6.101 17.753 1.00 96.62 372 LYS A O 1
ATOM 2960 N N . GLU A 1 373 ? -21.753 -6.141 15.545 1.00 95.75 373 GLU A N 1
ATOM 2961 C CA . GLU A 1 373 ? -22.236 -4.754 15.487 1.00 95.75 373 GLU A CA 1
ATOM 2962 C C . GLU A 1 373 ? -23.365 -4.495 16.493 1.00 95.75 373 GLU A C 1
ATOM 2964 O O . GLU A 1 373 ? -23.246 -3.605 17.340 1.00 95.75 373 GLU A O 1
ATOM 2969 N N . ASP A 1 374 ? -24.405 -5.329 16.479 1.00 96.25 374 ASP A N 1
ATOM 2970 C CA . ASP A 1 374 ? -25.563 -5.188 17.368 1.00 96.25 374 ASP A CA 1
ATOM 2971 C C . ASP A 1 374 ? -25.174 -5.227 18.853 1.00 96.25 374 ASP A C 1
ATOM 2973 O O . ASP A 1 374 ? -25.631 -4.401 19.650 1.00 96.25 374 ASP A O 1
ATOM 2977 N N . GLU A 1 375 ? -24.276 -6.143 19.235 1.00 97.19 375 GLU A N 1
ATOM 2978 C CA . GLU A 1 375 ? -23.773 -6.240 20.610 1.00 97.19 375 GLU A CA 1
ATOM 2979 C C . GLU A 1 375 ? -22.954 -4.999 20.995 1.00 97.19 375 GLU A C 1
ATOM 2981 O O . GLU A 1 375 ? -23.066 -4.487 22.117 1.00 97.19 375 GLU A O 1
ATOM 2986 N N . ALA A 1 376 ? -22.125 -4.491 20.078 1.00 97.19 376 ALA A N 1
ATOM 2987 C CA . ALA A 1 376 ? -21.334 -3.289 20.306 1.00 97.19 376 ALA A CA 1
ATOM 2988 C C . ALA A 1 376 ? -22.235 -2.068 20.511 1.00 97.19 376 ALA A C 1
ATOM 2990 O O . ALA A 1 376 ? -22.060 -1.334 21.493 1.00 97.19 376 ALA A O 1
ATOM 2991 N N . LEU A 1 377 ? -23.224 -1.880 19.635 1.00 96.31 377 LEU A N 1
ATOM 2992 C CA . LEU A 1 377 ? -24.197 -0.795 19.712 1.00 96.31 377 LEU A CA 1
ATOM 2993 C C . LEU A 1 377 ? -25.032 -0.883 20.994 1.00 96.31 377 LEU A C 1
ATOM 2995 O O . LEU A 1 377 ? -25.141 0.122 21.703 1.00 96.31 377 LEU A O 1
ATOM 2999 N N . GLU A 1 378 ? -25.531 -2.068 21.367 1.00 96.75 378 GLU A N 1
ATOM 3000 C CA . GLU A 1 378 ? -26.249 -2.275 22.633 1.00 96.75 378 GLU A CA 1
ATOM 3001 C C . GLU A 1 378 ? -25.384 -1.837 23.824 1.00 96.75 378 GLU A C 1
ATOM 3003 O O . GLU A 1 378 ? -25.815 -1.060 24.688 1.00 96.75 378 GLU A O 1
ATOM 3008 N N . HIS A 1 379 ? -24.128 -2.287 23.869 1.00 97.56 379 HIS A N 1
ATOM 3009 C CA . HIS A 1 379 ? -23.231 -1.983 24.975 1.00 97.56 379 HIS A CA 1
ATOM 3010 C C . HIS A 1 379 ? -22.806 -0.511 25.035 1.00 97.56 379 HIS A C 1
ATOM 3012 O O . HIS A 1 379 ? -22.630 0.006 26.152 1.00 97.56 379 HIS A O 1
ATOM 3018 N N . ILE A 1 380 ? -22.662 0.162 23.888 1.00 97.00 380 ILE A N 1
ATOM 3019 C CA . ILE A 1 380 ? -22.396 1.606 23.788 1.00 97.00 380 ILE A CA 1
ATOM 3020 C C . ILE A 1 380 ? -23.612 2.398 24.276 1.00 97.00 380 ILE A C 1
ATOM 3022 O O . ILE A 1 380 ? -23.482 3.257 25.153 1.00 97.00 380 ILE A O 1
ATOM 3026 N N . GLN A 1 381 ? -24.811 2.071 23.792 1.00 95.88 381 GLN A N 1
ATOM 3027 C CA . GLN A 1 381 ? -26.054 2.737 24.188 1.00 95.88 381 GLN A CA 1
ATOM 3028 C C . GLN A 1 381 ? -26.349 2.553 25.683 1.00 95.88 381 GLN A C 1
ATOM 3030 O O . GLN A 1 381 ? -26.753 3.502 26.364 1.00 95.88 381 GLN A O 1
ATOM 3035 N N . ALA A 1 382 ? -26.054 1.371 26.233 1.00 96.69 382 ALA A N 1
ATOM 3036 C CA . ALA A 1 382 ? -26.141 1.087 27.664 1.00 96.69 382 ALA A CA 1
ATOM 3037 C C . ALA A 1 382 ? -25.041 1.772 28.508 1.00 96.69 382 ALA A C 1
ATOM 3039 O O . ALA A 1 382 ? -25.097 1.738 29.741 1.00 96.69 382 ALA A O 1
ATOM 3040 N N . GLY A 1 383 ? -24.023 2.374 27.879 1.00 96.31 383 GLY A N 1
ATOM 3041 C CA . GLY A 1 383 ? -22.881 3.015 28.542 1.00 96.31 383 GLY A CA 1
ATOM 3042 C C . GLY A 1 383 ? -21.893 2.036 29.187 1.00 96.31 383 GLY A C 1
ATOM 3043 O O . GLY A 1 383 ? -21.061 2.432 30.008 1.00 96.31 383 GLY A O 1
ATOM 3044 N N . THR A 1 384 ? -21.991 0.749 28.849 1.00 97.75 384 THR A N 1
ATOM 3045 C CA . THR A 1 384 ? -21.108 -0.316 29.355 1.00 97.75 384 THR A CA 1
ATOM 3046 C C . THR A 1 384 ? -19.852 -0.514 28.506 1.00 97.75 384 THR A C 1
ATOM 3048 O O . THR A 1 384 ? -18.846 -1.004 29.027 1.00 97.75 384 THR A O 1
ATOM 3051 N N . LEU A 1 385 ? -19.895 -0.084 27.243 1.00 97.56 385 LEU A N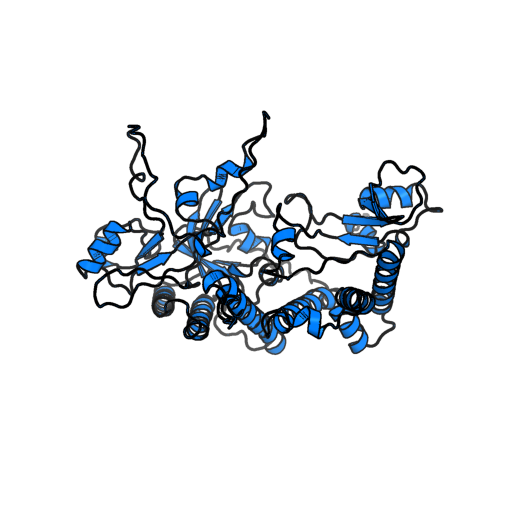 1
ATOM 3052 C CA . LEU A 1 385 ? -18.753 0.087 26.351 1.00 97.56 385 LEU A CA 1
ATOM 3053 C C . LEU A 1 385 ? -18.568 1.582 26.078 1.00 97.56 385 LEU A C 1
ATOM 3055 O O . LEU A 1 385 ? -19.534 2.303 25.853 1.00 97.56 385 LEU A O 1
ATOM 3059 N N . GLN A 1 386 ? -17.330 2.062 26.155 1.00 96.56 386 GLN A N 1
ATOM 3060 C CA . GLN A 1 386 ? -17.003 3.454 25.864 1.00 96.56 386 GLN A CA 1
ATOM 3061 C C . GLN A 1 386 ? -16.568 3.585 24.401 1.00 96.56 386 GLN A C 1
ATOM 3063 O O . GLN A 1 386 ? -15.857 2.714 23.897 1.00 96.56 386 GLN A O 1
ATOM 3068 N N . LEU A 1 387 ? -16.900 4.703 23.746 1.00 95.94 387 LEU A N 1
ATOM 3069 C CA . LEU A 1 387 ? -16.480 4.960 22.359 1.00 95.94 387 LEU A CA 1
ATOM 3070 C C . LEU A 1 387 ? -14.951 4.894 22.194 1.00 95.94 387 LEU A C 1
ATOM 3072 O O . LEU A 1 387 ? -14.454 4.275 21.265 1.00 95.94 387 LEU A O 1
ATOM 3076 N N . HIS A 1 388 ? -14.181 5.423 23.154 1.00 96.19 388 HIS A N 1
ATOM 3077 C CA . HIS A 1 388 ? -12.708 5.389 23.121 1.00 96.19 388 HIS A CA 1
ATOM 3078 C C . HIS A 1 388 ? -12.086 4.003 23.384 1.00 96.19 388 HIS A C 1
ATOM 3080 O O . HIS A 1 388 ? -10.860 3.854 23.337 1.00 96.19 388 HIS A O 1
ATOM 3086 N N . ASP A 1 389 ? -12.906 3.001 23.694 1.00 97.44 389 ASP A N 1
ATOM 3087 C CA . ASP A 1 389 ? -12.505 1.601 23.828 1.00 97.44 389 ASP A CA 1
ATOM 3088 C C . ASP A 1 389 ? -12.972 0.748 22.643 1.00 97.44 389 ASP A C 1
ATOM 3090 O O . ASP A 1 389 ? -12.806 -0.471 22.701 1.00 97.44 389 ASP A O 1
ATOM 3094 N N . THR A 1 390 ? -13.508 1.377 21.590 1.00 97.94 390 THR A N 1
ATOM 3095 C CA . THR A 1 390 ? -14.063 0.730 20.393 1.00 97.94 390 THR A CA 1
ATOM 3096 C C . THR A 1 390 ? -13.427 1.314 19.130 1.00 97.94 390 THR A C 1
ATOM 3098 O O . THR A 1 390 ? -13.144 2.510 19.066 1.00 97.94 390 THR A O 1
ATOM 3101 N N . MET A 1 391 ? -13.191 0.478 18.124 1.00 98.31 391 MET A N 1
ATOM 3102 C CA . MET A 1 391 ? -12.810 0.876 16.769 1.00 98.31 391 MET A CA 1
ATOM 3103 C C . MET A 1 391 ? -13.634 0.084 15.757 1.00 98.31 391 MET A C 1
ATOM 3105 O O . MET A 1 391 ? -13.991 -1.063 16.026 1.00 98.31 391 MET A O 1
ATOM 3109 N N . VAL A 1 392 ? -13.903 0.707 14.611 1.00 97.81 392 VAL A N 1
ATOM 3110 C CA . VAL A 1 392 ? -14.664 0.117 13.506 1.00 97.81 392 VAL A CA 1
ATOM 3111 C C . VAL A 1 392 ? -13.848 0.200 12.227 1.00 97.81 392 VAL A C 1
ATOM 3113 O O . VAL A 1 392 ? -13.213 1.233 11.976 1.00 97.81 392 VAL A O 1
ATOM 3116 N N . PHE A 1 393 ? -13.869 -0.872 11.441 1.00 98.12 393 PHE A N 1
ATOM 3117 C CA . PHE A 1 393 ? -13.124 -1.002 10.194 1.00 98.12 393 PHE A CA 1
ATOM 3118 C C . PHE A 1 393 ? -14.036 -1.441 9.049 1.00 98.12 393 PHE A C 1
ATOM 3120 O O . PHE A 1 393 ? -14.923 -2.262 9.261 1.00 98.12 393 PHE A O 1
ATOM 3127 N N . SER A 1 394 ? -13.808 -0.902 7.853 1.00 96.19 394 SER A N 1
ATOM 3128 C CA . SER A 1 394 ? -14.569 -1.230 6.636 1.00 96.19 394 SER A CA 1
ATOM 3129 C C . SER A 1 394 ? -14.087 -2.482 5.905 1.00 96.19 394 SER A C 1
ATOM 3131 O O . SER A 1 394 ? -14.735 -2.924 4.969 1.00 96.19 394 SER A O 1
ATOM 3133 N N . SER A 1 395 ? -12.899 -2.985 6.238 1.00 96.44 395 SER A N 1
ATOM 3134 C CA . SER A 1 395 ? -12.189 -3.962 5.410 1.00 96.44 395 SER A CA 1
ATOM 3135 C C . SER A 1 395 ? -11.054 -4.645 6.178 1.00 96.44 395 SER A C 1
ATOM 3137 O O . SER A 1 395 ? -10.762 -4.280 7.321 1.00 96.44 395 SER A O 1
ATOM 3139 N N . VAL A 1 396 ? -10.399 -5.624 5.555 1.00 97.44 396 VAL A N 1
ATOM 3140 C CA . VAL A 1 396 ? -9.220 -6.347 6.046 1.00 97.44 396 VAL A CA 1
ATOM 3141 C C . VAL A 1 396 ? -8.130 -6.429 4.975 1.00 97.44 396 VAL A C 1
ATOM 3143 O O . VAL A 1 396 ? -8.344 -6.187 3.789 1.00 97.44 396 VAL A O 1
ATOM 3146 N N . SER A 1 397 ? -6.918 -6.744 5.419 1.00 96.88 397 SER A N 1
ATOM 3147 C CA . SER A 1 397 ? -5.780 -7.103 4.576 1.00 96.88 397 SER A CA 1
ATOM 3148 C C . SER A 1 397 ? -5.552 -8.607 4.669 1.00 96.88 397 SER A C 1
ATOM 3150 O O . SER A 1 397 ? -5.468 -9.144 5.777 1.00 96.88 397 SER A O 1
ATOM 3152 N N . ILE A 1 398 ? -5.438 -9.275 3.524 1.00 95.62 398 ILE A N 1
ATOM 3153 C CA . ILE A 1 398 ? -5.179 -10.713 3.433 1.00 95.62 398 ILE A CA 1
ATOM 3154 C C . ILE A 1 398 ? -3.832 -10.912 2.742 1.00 95.62 398 ILE A C 1
ATOM 3156 O O . ILE A 1 398 ? -3.549 -10.280 1.728 1.00 95.62 398 ILE A O 1
ATOM 3160 N N . TRP A 1 399 ? -2.997 -11.781 3.307 1.00 95.19 399 TRP A N 1
ATOM 3161 C CA . TRP A 1 399 ? -1.758 -12.237 2.685 1.00 95.19 399 TRP A CA 1
ATOM 3162 C C . TRP A 1 399 ? -1.823 -13.748 2.486 1.00 95.19 399 TRP A C 1
ATOM 3164 O O . TRP A 1 399 ? -1.816 -14.499 3.464 1.00 95.19 399 TRP A O 1
ATOM 3174 N N . GLU A 1 400 ? -1.873 -14.180 1.234 1.00 93.38 400 GLU A N 1
ATOM 3175 C CA . GLU A 1 400 ? -1.956 -15.588 0.838 1.00 93.38 400 GLU A CA 1
ATOM 3176 C C . GLU A 1 400 ? -0.646 -16.334 1.070 1.00 93.38 400 GLU A C 1
ATOM 3178 O O . GLU A 1 400 ? 0.440 -15.764 0.951 1.00 93.38 400 GLU A O 1
ATOM 3183 N N . LYS A 1 401 ? -0.753 -17.621 1.392 1.00 94.38 401 LYS A N 1
ATOM 3184 C CA . LYS A 1 401 ? 0.361 -18.534 1.622 1.00 94.38 401 LYS A CA 1
ATOM 3185 C C . LYS A 1 401 ? 0.277 -19.708 0.665 1.00 94.38 401 LYS A C 1
ATOM 3187 O O . LYS A 1 401 ? -0.784 -20.282 0.448 1.00 94.38 401 LYS A O 1
ATOM 3192 N N . GLY A 1 402 ? 1.433 -20.100 0.162 1.00 92.44 402 GLY A N 1
ATOM 3193 C CA . GLY A 1 402 ? 1.587 -21.181 -0.796 1.00 92.44 402 GLY A CA 1
ATOM 3194 C C . GLY A 1 402 ? 3.052 -21.568 -0.872 1.00 92.44 402 GLY A C 1
ATOM 3195 O O . GLY A 1 402 ? 3.928 -20.733 -0.660 1.00 92.44 402 GLY A O 1
ATOM 3196 N N . ALA A 1 403 ? 3.351 -22.834 -1.151 1.00 89.12 403 ALA A N 1
ATOM 3197 C CA . ALA A 1 403 ? 4.740 -23.298 -1.236 1.00 89.12 403 ALA A CA 1
ATOM 3198 C C . ALA A 1 403 ? 5.519 -22.618 -2.383 1.00 89.12 403 ALA A C 1
ATOM 3200 O O . ALA A 1 403 ? 6.748 -22.611 -2.392 1.00 89.12 403 ALA A O 1
ATOM 3201 N N . GLU A 1 404 ? 4.784 -22.078 -3.345 1.00 85.75 404 GLU A N 1
ATOM 3202 C CA . GLU A 1 404 ? 5.217 -21.351 -4.528 1.00 85.75 404 GLU A CA 1
ATOM 3203 C C . GLU A 1 404 ? 5.264 -19.828 -4.344 1.00 85.75 404 GLU A C 1
ATOM 3205 O O . GLU A 1 404 ? 5.843 -19.140 -5.184 1.00 85.75 404 GLU A O 1
ATOM 3210 N N . LEU A 1 405 ? 4.682 -19.294 -3.265 1.00 79.69 405 LEU A N 1
ATOM 3211 C CA . LEU A 1 405 ? 4.596 -17.855 -3.037 1.00 79.69 405 LEU A CA 1
ATOM 3212 C C . LEU A 1 405 ? 5.829 -17.362 -2.269 1.00 79.69 405 LEU A C 1
ATOM 3214 O O . LEU A 1 405 ? 5.972 -17.598 -1.076 1.00 79.69 405 LEU A O 1
ATOM 3218 N N . GLY A 1 406 ? 6.724 -16.636 -2.936 1.00 82.75 406 GLY A N 1
ATOM 3219 C CA . GLY A 1 406 ? 7.863 -15.983 -2.279 1.00 82.75 406 GLY A CA 1
ATOM 3220 C C . GLY A 1 406 ? 8.897 -16.940 -1.663 1.00 82.75 406 GLY A C 1
ATOM 3221 O O . GLY A 1 406 ? 8.930 -18.138 -1.941 1.00 82.75 406 GLY A O 1
ATOM 3222 N N . GLN A 1 407 ? 9.797 -16.397 -0.845 1.00 84.81 407 GLN A N 1
ATOM 3223 C CA . GLN A 1 407 ? 10.904 -17.153 -0.240 1.00 84.81 407 GLN A CA 1
ATOM 3224 C C . GLN A 1 407 ? 10.482 -17.938 1.007 1.00 84.81 407 GLN A C 1
ATOM 3226 O O . GLN A 1 407 ? 11.051 -18.989 1.310 1.00 84.81 407 GLN A O 1
ATOM 3231 N N . CYS A 1 408 ? 9.487 -17.433 1.732 1.00 86.50 408 CYS A N 1
ATOM 3232 C CA . CYS A 1 408 ? 8.995 -17.969 2.996 1.00 86.50 408 CYS A CA 1
ATOM 3233 C C . CYS A 1 408 ? 7.607 -18.618 2.875 1.00 86.50 408 CYS A C 1
ATOM 3235 O O . CYS A 1 408 ? 6.990 -18.922 3.898 1.00 86.50 408 CYS A O 1
ATOM 3237 N N . GLY A 1 409 ? 7.119 -18.842 1.653 1.00 87.75 409 GLY A N 1
ATOM 3238 C CA . GLY A 1 409 ? 5.801 -19.420 1.395 1.00 87.75 409 GLY A CA 1
ATOM 3239 C C . GLY A 1 409 ? 4.646 -18.419 1.521 1.00 87.75 409 GLY A C 1
ATOM 3240 O O . GLY A 1 409 ? 3.514 -18.819 1.783 1.00 87.75 409 GLY A O 1
ATOM 3241 N N . GLY A 1 410 ? 4.933 -17.123 1.382 1.00 90.62 410 GLY A N 1
ATOM 3242 C CA . GLY A 1 410 ? 3.944 -16.056 1.316 1.00 90.62 410 GLY A CA 1
ATOM 3243 C C . GLY A 1 410 ? 3.529 -15.533 2.688 1.00 90.62 410 GLY A C 1
ATOM 3244 O O . GLY A 1 410 ? 4.271 -15.559 3.676 1.00 90.62 410 GLY A O 1
ATOM 3245 N N . GLY A 1 411 ? 2.310 -15.015 2.748 1.00 92.19 411 GLY A N 1
ATOM 3246 C CA . GLY A 1 411 ? 1.702 -14.481 3.949 1.00 92.19 411 GLY A CA 1
ATOM 3247 C C . GLY A 1 411 ? 2.346 -13.179 4.416 1.00 92.19 411 GLY A C 1
ATOM 3248 O O . GLY A 1 411 ? 3.232 -12.597 3.788 1.00 92.19 411 GLY A O 1
ATOM 3249 N N . LEU A 1 412 ? 1.934 -12.743 5.604 1.00 94.69 412 LEU A N 1
ATOM 3250 C CA . LEU A 1 412 ? 2.596 -11.629 6.282 1.00 94.69 412 LEU A CA 1
ATOM 3251 C C . LEU A 1 412 ? 4.053 -11.981 6.637 1.00 94.69 412 LEU A C 1
ATOM 3253 O O . LEU A 1 412 ? 4.893 -11.102 6.804 1.00 94.69 412 LEU A O 1
ATOM 3257 N N . ARG A 1 413 ? 4.357 -13.280 6.722 1.00 94.38 413 ARG A N 1
ATOM 3258 C CA . ARG A 1 413 ? 5.699 -13.816 6.939 1.00 94.38 413 ARG A CA 1
ATOM 3259 C C . ARG A 1 413 ? 6.657 -13.400 5.824 1.00 94.38 413 ARG A C 1
ATOM 3261 O O . ARG A 1 413 ? 7.735 -12.918 6.144 1.00 94.38 413 ARG A O 1
ATOM 3268 N N . GLU A 1 414 ? 6.251 -13.496 4.559 1.00 91.94 414 GLU A N 1
ATOM 3269 C CA . GLU A 1 414 ? 7.052 -13.023 3.421 1.00 91.94 414 GLU A CA 1
ATOM 3270 C C . GLU A 1 414 ? 7.371 -11.528 3.531 1.00 91.94 414 GLU A C 1
ATOM 3272 O O . GLU A 1 414 ? 8.498 -11.117 3.278 1.00 91.94 414 GLU A O 1
ATOM 3277 N N . GLN A 1 415 ? 6.420 -10.707 3.985 1.00 92.00 415 GLN A N 1
ATOM 3278 C CA . GLN A 1 415 ? 6.639 -9.265 4.171 1.00 92.00 415 GLN A CA 1
ATOM 3279 C C . GLN A 1 415 ? 7.685 -8.964 5.258 1.00 92.00 415 GLN A C 1
ATOM 3281 O O . GLN A 1 415 ? 8.439 -7.993 5.163 1.00 92.00 415 GLN A O 1
ATOM 3286 N N . VAL A 1 416 ? 7.745 -9.794 6.300 1.00 92.56 416 VAL A N 1
ATOM 3287 C CA . VAL A 1 416 ? 8.677 -9.621 7.423 1.00 92.56 416 VAL A CA 1
ATOM 3288 C C . VAL A 1 416 ? 10.054 -10.211 7.106 1.00 92.56 416 VAL A C 1
ATOM 3290 O O . VAL A 1 416 ? 11.071 -9.520 7.219 1.00 92.56 416 VAL A O 1
ATOM 3293 N N . ASP A 1 417 ? 10.083 -11.470 6.681 1.00 89.50 417 ASP A N 1
ATOM 3294 C CA . ASP A 1 417 ? 11.305 -12.268 6.596 1.00 89.50 417 ASP A CA 1
ATOM 3295 C C . ASP A 1 417 ? 11.882 -12.309 5.170 1.00 89.50 417 ASP A C 1
ATOM 3297 O O . ASP A 1 417 ? 13.099 -12.282 5.025 1.00 89.50 417 ASP A O 1
ATOM 3301 N N . GLY A 1 418 ? 11.052 -12.296 4.119 1.00 86.19 418 GLY A N 1
ATOM 3302 C CA . GLY A 1 418 ? 11.517 -12.326 2.722 1.00 86.19 418 GLY A CA 1
ATOM 3303 C C . GLY A 1 418 ? 11.817 -10.936 2.149 1.00 86.19 418 GLY A C 1
ATOM 3304 O O . GLY A 1 418 ? 12.897 -10.669 1.623 1.00 86.19 418 GLY A O 1
ATOM 3305 N N . LEU A 1 419 ? 10.861 -10.013 2.277 1.00 84.12 419 LEU A N 1
ATOM 3306 C CA . LEU A 1 419 ? 10.938 -8.662 1.709 1.00 84.12 419 LEU A CA 1
ATOM 3307 C C . LEU A 1 419 ? 11.504 -7.630 2.688 1.00 84.12 419 LEU A C 1
ATOM 3309 O O . LEU A 1 419 ? 11.908 -6.538 2.277 1.00 84.12 419 LEU A O 1
ATOM 3313 N N . HIS A 1 420 ? 11.510 -7.946 3.988 1.00 88.75 420 HIS A N 1
ATOM 3314 C CA . HIS A 1 420 ? 11.884 -7.025 5.064 1.00 88.75 420 HIS A CA 1
ATOM 3315 C C . HIS A 1 420 ? 11.168 -5.661 4.986 1.00 88.75 420 HIS A C 1
ATOM 3317 O O . HIS A 1 420 ? 11.714 -4.631 5.406 1.00 88.75 420 HIS A O 1
ATOM 3323 N N . SER A 1 421 ? 9.956 -5.643 4.426 1.00 88.88 421 SER A N 1
ATOM 3324 C CA . SER A 1 421 ? 9.085 -4.470 4.306 1.00 88.88 421 SER A CA 1
ATOM 3325 C C . SER A 1 421 ? 8.358 -4.184 5.620 1.00 88.88 421 SER A C 1
ATOM 3327 O O . SER A 1 421 ? 8.074 -3.024 5.938 1.00 88.88 421 SER A O 1
ATOM 3329 N N . MET A 1 422 ? 8.133 -5.224 6.426 1.00 94.56 422 MET A N 1
ATOM 3330 C CA . MET A 1 422 ? 7.456 -5.161 7.718 1.00 94.56 422 MET A CA 1
ATOM 3331 C C . MET A 1 422 ? 8.292 -5.772 8.847 1.00 94.56 422 MET A C 1
ATOM 3333 O O . MET A 1 422 ? 9.306 -6.428 8.630 1.00 94.56 422 MET A O 1
ATOM 3337 N N . GLU A 1 423 ? 7.865 -5.528 10.082 1.00 94.31 423 GLU A N 1
ATOM 3338 C CA . GLU A 1 423 ? 8.403 -6.153 11.289 1.00 94.31 423 GLU A CA 1
ATOM 3339 C C . GLU A 1 423 ? 7.268 -6.477 12.268 1.00 94.31 423 GLU A C 1
ATOM 3341 O O . GLU A 1 423 ? 6.297 -5.720 12.387 1.00 94.31 423 GLU A O 1
ATOM 3346 N N . VAL A 1 424 ? 7.383 -7.598 12.985 1.00 95.25 424 VAL A N 1
ATOM 3347 C CA . VAL A 1 424 ? 6.482 -7.913 14.101 1.00 95.25 424 VAL A CA 1
ATOM 3348 C C . VAL A 1 424 ? 6.937 -7.104 15.311 1.00 95.25 424 VAL A C 1
ATOM 3350 O O . VAL A 1 424 ? 8.059 -7.249 15.789 1.00 95.25 424 VAL A O 1
ATOM 3353 N N . ALA A 1 425 ? 6.070 -6.228 15.806 1.00 94.44 425 ALA A N 1
ATOM 3354 C CA . ALA A 1 425 ? 6.380 -5.367 16.931 1.00 94.44 425 ALA A CA 1
ATOM 3355 C C . ALA A 1 425 ? 6.190 -6.120 18.256 1.00 94.44 425 ALA A C 1
ATOM 3357 O O . ALA A 1 425 ? 5.099 -6.605 18.576 1.00 94.44 425 ALA A O 1
ATOM 3358 N N . GLU A 1 426 ? 7.239 -6.159 19.076 1.00 92.19 426 GLU A N 1
ATOM 3359 C CA . GLU A 1 426 ? 7.153 -6.627 20.460 1.00 92.19 426 GLU A CA 1
ATOM 3360 C C . GLU A 1 426 ? 6.575 -5.522 21.348 1.00 92.19 426 GLU A C 1
ATOM 3362 O O . GLU A 1 426 ? 7.289 -4.760 21.999 1.00 92.19 426 GLU A O 1
ATOM 3367 N N . VAL A 1 427 ? 5.249 -5.405 21.328 1.00 92.44 427 VAL A N 1
ATOM 3368 C CA . VAL A 1 427 ? 4.526 -4.345 22.034 1.00 92.44 427 VAL A CA 1
ATOM 3369 C C . VAL A 1 427 ? 4.079 -4.843 23.399 1.00 92.44 427 VAL A C 1
ATOM 3371 O O . VAL A 1 427 ? 3.333 -5.822 23.504 1.00 92.44 427 VAL A O 1
ATOM 3374 N N . ASP A 1 428 ? 4.487 -4.147 24.458 1.00 94.31 428 ASP A N 1
ATOM 3375 C CA . ASP A 1 428 ? 3.944 -4.428 25.780 1.00 94.31 428 ASP A CA 1
ATOM 3376 C C . ASP A 1 428 ? 2.526 -3.857 25.963 1.00 94.31 428 ASP A C 1
ATOM 3378 O O . ASP A 1 428 ? 2.020 -3.004 25.230 1.00 94.31 428 ASP A O 1
ATOM 3382 N N . ASP A 1 429 ? 1.865 -4.339 27.006 1.00 93.75 429 ASP A N 1
ATOM 3383 C CA . ASP A 1 429 ? 0.508 -3.952 27.365 1.00 93.75 429 ASP A CA 1
ATOM 3384 C C . ASP A 1 429 ? 0.304 -2.436 27.551 1.00 93.75 429 ASP A C 1
ATOM 3386 O O . ASP A 1 429 ? -0.797 -1.934 27.321 1.00 93.75 429 ASP A O 1
ATOM 3390 N N . HIS A 1 430 ? 1.323 -1.716 28.022 1.00 95.31 430 HIS A N 1
ATOM 3391 C CA . HIS A 1 430 ? 1.257 -0.283 28.290 1.00 95.31 430 HIS A CA 1
ATOM 3392 C C . HIS A 1 430 ? 1.451 0.535 27.011 1.00 95.31 430 HIS A C 1
ATOM 3394 O O . HIS A 1 430 ? 0.722 1.502 26.776 1.00 95.31 430 HIS A O 1
ATOM 3400 N N . GLN A 1 431 ? 2.404 0.126 26.180 1.00 95.38 431 GLN A N 1
ATOM 3401 C CA . GLN A 1 431 ? 2.680 0.698 24.869 1.00 95.38 431 GLN A CA 1
ATOM 3402 C C . GLN A 1 431 ? 1.463 0.546 23.951 1.00 95.38 431 GLN A C 1
ATOM 3404 O O . GLN A 1 431 ? 1.024 1.529 23.353 1.00 95.38 431 GLN A O 1
ATOM 3409 N N . MET A 1 432 ? 0.828 -0.631 23.939 1.00 96.00 432 MET A N 1
ATOM 3410 C CA . MET A 1 432 ? -0.404 -0.852 23.181 1.00 96.00 432 MET A CA 1
ATOM 3411 C C . MET A 1 432 ? -1.566 0.004 23.704 1.00 96.00 432 MET A C 1
ATOM 3413 O O . MET A 1 432 ? -2.313 0.586 22.916 1.00 96.00 432 MET A O 1
ATOM 3417 N N . ASP A 1 433 ? -1.706 0.148 25.028 1.00 96.12 433 ASP A N 1
ATOM 3418 C CA . ASP A 1 433 ? -2.720 1.029 25.618 1.00 96.12 433 ASP A CA 1
ATOM 3419 C C . ASP A 1 433 ? -2.520 2.492 25.183 1.00 96.12 433 ASP A C 1
ATOM 3421 O O . ASP A 1 433 ? -3.506 3.193 24.923 1.00 96.12 433 ASP A O 1
ATOM 3425 N N . ALA A 1 434 ? -1.264 2.938 25.076 1.00 96.56 434 ALA A N 1
ATOM 3426 C CA . ALA A 1 434 ? -0.903 4.277 24.628 1.00 96.56 434 ALA A CA 1
ATOM 3427 C C . ALA A 1 434 ? -1.164 4.483 23.127 1.00 96.56 434 ALA A C 1
ATOM 3429 O O . ALA A 1 434 ? -1.732 5.512 22.752 1.00 96.56 434 ALA A O 1
ATOM 3430 N N . VAL A 1 435 ? -0.828 3.500 22.284 1.00 96.56 435 VAL A N 1
ATOM 3431 C CA . VAL A 1 435 ? -1.136 3.549 20.847 1.00 96.56 435 VAL A CA 1
ATOM 3432 C C . VAL A 1 435 ? -2.638 3.571 20.611 1.00 96.56 435 VAL A C 1
ATOM 3434 O O . VAL A 1 435 ? -3.126 4.434 19.887 1.00 96.56 435 VAL A O 1
ATOM 3437 N N . TRP A 1 436 ? -3.402 2.716 21.286 1.00 97.50 436 TRP A N 1
ATOM 3438 C CA . TRP A 1 436 ? -4.857 2.730 21.162 1.00 97.50 436 TRP A CA 1
ATOM 3439 C C . TRP A 1 436 ? -5.454 4.084 21.568 1.00 97.50 436 TRP A C 1
ATOM 3441 O O . TRP A 1 436 ? -6.269 4.641 20.841 1.00 97.50 436 TRP A O 1
ATOM 3451 N N . GLN A 1 437 ? -5.019 4.662 22.695 1.00 96.69 437 GLN A N 1
ATOM 3452 C CA . GLN A 1 437 ? -5.468 5.996 23.131 1.00 96.69 437 GLN A CA 1
ATOM 3453 C C . GLN A 1 437 ? -5.101 7.119 22.158 1.00 96.69 437 GLN A C 1
ATOM 3455 O O . GLN A 1 437 ? -5.729 8.178 22.173 1.00 96.69 437 GLN A O 1
ATOM 3460 N N . LEU A 1 438 ? -4.030 6.948 21.389 1.00 96.94 438 LEU A N 1
ATOM 3461 C CA . LEU A 1 438 ? -3.627 7.898 20.366 1.00 96.94 438 LEU A CA 1
ATOM 3462 C C . LEU A 1 438 ? -4.508 7.753 19.119 1.00 96.94 438 LEU A C 1
ATOM 3464 O O . LEU A 1 438 ? -5.000 8.758 18.614 1.00 96.94 438 LEU A O 1
ATOM 3468 N N . LEU A 1 439 ? -4.751 6.521 18.672 1.00 96.50 439 LEU A N 1
ATOM 3469 C CA . LEU A 1 439 ? -5.556 6.221 17.487 1.00 96.50 439 LEU A CA 1
ATOM 3470 C C . LEU A 1 439 ? -7.047 6.521 17.679 1.00 96.50 439 LEU A C 1
ATOM 3472 O O . LEU A 1 439 ? -7.706 6.952 16.737 1.00 96.50 439 LEU A O 1
ATOM 3476 N N . THR A 1 440 ? -7.591 6.395 18.892 1.00 95.44 440 THR A N 1
ATOM 3477 C CA . THR A 1 440 ? -8.982 6.802 19.173 1.00 95.44 440 THR A CA 1
ATOM 3478 C C . THR A 1 440 ? -9.194 8.314 19.232 1.00 95.44 440 THR A C 1
ATOM 3480 O O . THR A 1 440 ? -10.331 8.760 19.326 1.00 95.44 440 THR A O 1
ATOM 3483 N N . LYS A 1 441 ? -8.124 9.118 19.144 1.00 95.06 441 LYS A N 1
ATOM 3484 C CA . LYS A 1 441 ? -8.208 10.581 18.979 1.00 95.06 441 LYS A CA 1
ATOM 3485 C C . LYS A 1 441 ? -8.201 11.022 17.516 1.00 95.06 441 LYS A C 1
ATOM 3487 O O . LYS A 1 441 ? -8.297 12.222 17.263 1.00 95.06 441 LYS A O 1
ATOM 3492 N N . GLN A 1 442 ? -8.020 10.095 16.573 1.00 95.94 442 GLN A N 1
ATOM 3493 C CA . GLN A 1 442 ? -8.209 10.404 15.159 1.00 95.94 442 GLN A CA 1
ATOM 3494 C C . GLN A 1 442 ? -9.672 10.782 14.931 1.00 95.94 442 GLN A C 1
ATOM 3496 O O . GLN A 1 442 ? -10.570 10.163 15.498 1.00 95.94 442 GLN A O 1
ATOM 3501 N N . ASN A 1 443 ? -9.893 11.811 14.120 1.00 95.38 443 ASN A N 1
ATOM 3502 C CA . ASN A 1 443 ? -11.231 12.251 13.737 1.00 95.38 443 ASN A CA 1
ATOM 3503 C C . ASN A 1 443 ? -11.620 11.607 12.404 1.00 95.38 443 ASN A C 1
ATOM 3505 O O . ASN A 1 443 ? -10.761 11.067 11.702 1.00 95.38 443 ASN A O 1
ATOM 3509 N N . VAL A 1 444 ? -12.888 11.752 12.017 1.00 94.62 444 VAL A N 1
ATOM 3510 C CA . VAL A 1 444 ? -13.334 11.505 10.637 1.00 94.62 444 VAL A CA 1
ATOM 3511 C C . VAL A 1 444 ? -12.400 12.232 9.673 1.00 94.62 444 VAL A C 1
ATOM 3513 O O . VAL A 1 444 ? -12.027 13.389 9.921 1.00 94.62 444 VAL A O 1
ATOM 3516 N N . LEU A 1 445 ? -11.947 11.542 8.628 1.00 90.56 445 LEU A N 1
ATOM 3517 C CA . LEU A 1 445 ? -11.005 12.103 7.673 1.00 90.56 445 LEU A CA 1
ATOM 3518 C C . LEU A 1 445 ? -11.703 13.205 6.877 1.00 90.56 445 LEU A C 1
ATOM 3520 O O . LEU A 1 445 ? -12.658 12.979 6.148 1.00 90.56 445 LEU A O 1
ATOM 3524 N N . THR A 1 446 ? -11.202 14.416 7.043 1.00 88.12 446 THR A N 1
ATOM 3525 C CA . THR A 1 446 ? -11.633 15.629 6.353 1.00 88.12 446 THR A CA 1
ATOM 3526 C C . THR A 1 446 ? -10.380 16.365 5.904 1.00 88.12 446 THR A C 1
ATOM 3528 O O . THR A 1 446 ? -9.267 16.055 6.347 1.00 88.12 446 THR A O 1
ATOM 3531 N N . LYS A 1 447 ? -10.532 17.386 5.063 1.00 81.75 447 LYS A N 1
ATOM 3532 C CA . LYS A 1 447 ? -9.404 18.238 4.673 1.00 81.75 447 LYS A CA 1
ATOM 3533 C C . LYS A 1 447 ? -8.754 18.909 5.887 1.00 81.75 447 LYS A C 1
ATOM 3535 O O . LYS A 1 447 ? -7.535 19.062 5.929 1.00 81.75 447 LYS A O 1
ATOM 3540 N N . GLU A 1 448 ? -9.556 19.276 6.882 1.00 88.56 448 GLU A N 1
ATOM 3541 C CA . GLU A 1 448 ? -9.126 19.936 8.112 1.00 88.56 448 GLU A CA 1
ATOM 3542 C C . GLU A 1 448 ? -8.453 18.970 9.097 1.00 88.56 448 GLU A C 1
ATOM 3544 O O . GLU A 1 448 ? -7.530 19.369 9.809 1.00 88.56 448 GLU A O 1
ATOM 3549 N N . SER A 1 449 ? -8.895 17.709 9.145 1.00 91.06 449 SER A N 1
ATOM 3550 C CA . SER A 1 449 ? -8.359 16.694 10.064 1.00 91.06 449 SER A CA 1
ATOM 3551 C C . SER A 1 449 ? -7.201 15.876 9.489 1.00 91.06 449 SER A C 1
ATOM 3553 O O . SER A 1 449 ? -6.506 15.217 10.267 1.00 91.06 449 SER A O 1
ATOM 3555 N N . LEU A 1 450 ? -6.947 15.943 8.174 1.00 85.62 450 LEU A N 1
ATOM 3556 C CA . LEU A 1 450 ? -5.916 15.171 7.467 1.00 85.62 450 LEU A CA 1
ATOM 3557 C C . LEU A 1 450 ? -4.550 15.230 8.163 1.00 85.62 450 LEU A C 1
ATOM 3559 O O . LEU A 1 450 ? -3.998 14.192 8.523 1.00 85.62 450 LEU A O 1
ATOM 3563 N N . ASP A 1 451 ? -4.025 16.432 8.416 1.00 84.31 451 ASP A N 1
ATOM 3564 C CA . ASP A 1 451 ? -2.699 16.595 9.030 1.00 84.31 451 ASP A CA 1
ATOM 3565 C C . ASP A 1 451 ? -2.657 16.036 10.457 1.00 84.31 451 ASP A C 1
ATOM 3567 O O . ASP A 1 451 ? -1.738 15.305 10.822 1.00 84.31 451 ASP A O 1
ATOM 3571 N N . THR A 1 452 ? -3.691 16.306 11.260 1.00 92.75 452 THR A N 1
ATOM 3572 C CA . THR A 1 452 ? -3.770 15.788 12.634 1.00 92.75 452 THR A CA 1
ATOM 3573 C C . THR A 1 452 ? -3.906 14.267 12.687 1.00 92.75 452 THR A C 1
ATOM 3575 O O . THR A 1 452 ? -3.349 13.629 13.584 1.00 92.75 452 THR A O 1
ATOM 3578 N N . ASN A 1 453 ? -4.605 13.677 11.714 1.00 93.25 453 ASN A N 1
ATOM 3579 C CA . ASN A 1 453 ? -4.786 12.237 11.602 1.00 93.25 453 ASN A CA 1
ATOM 3580 C C . ASN A 1 453 ? -3.481 11.554 11.182 1.00 93.25 453 ASN A C 1
ATOM 3582 O O . ASN A 1 453 ? -3.124 10.525 11.758 1.00 93.25 453 ASN A O 1
ATOM 3586 N N . ILE A 1 454 ? -2.732 12.151 10.251 1.00 88.38 454 ILE A N 1
ATOM 3587 C CA . ILE A 1 454 ? -1.403 11.677 9.840 1.00 88.38 454 ILE A CA 1
ATOM 3588 C C . ILE A 1 454 ? -0.413 11.760 11.001 1.00 88.38 454 ILE A C 1
ATOM 3590 O O . ILE A 1 454 ? 0.303 10.797 11.264 1.00 88.38 454 ILE A O 1
ATOM 3594 N N . ASP A 1 455 ? -0.408 12.858 11.755 1.00 89.62 455 ASP A N 1
ATOM 3595 C CA . ASP A 1 455 ? 0.449 12.992 12.935 1.00 89.62 455 ASP A CA 1
ATOM 3596 C C . ASP A 1 455 ? 0.168 11.898 13.976 1.00 89.62 455 ASP A C 1
ATOM 3598 O O . ASP A 1 455 ? 1.097 11.372 14.593 1.00 89.62 455 ASP A O 1
ATOM 3602 N N . ALA A 1 456 ? -1.105 11.554 14.194 1.00 94.06 456 ALA A N 1
ATOM 3603 C CA . ALA A 1 456 ? -1.489 10.452 15.073 1.00 94.06 456 ALA A CA 1
ATOM 3604 C C . ALA A 1 456 ? -1.043 9.092 14.510 1.00 94.06 456 ALA A C 1
ATOM 3606 O O . ALA A 1 456 ? -0.519 8.274 15.262 1.00 94.06 456 ALA A O 1
ATOM 3607 N N . THR A 1 457 ? -1.177 8.892 13.197 1.00 93.00 457 THR A N 1
ATOM 3608 C CA . THR A 1 457 ? -0.744 7.687 12.468 1.00 93.00 457 THR A CA 1
ATOM 3609 C C . THR A 1 457 ? 0.752 7.446 12.645 1.00 93.00 457 THR A C 1
ATOM 3611 O O . THR A 1 457 ? 1.158 6.372 13.084 1.00 93.00 457 THR A O 1
ATOM 3614 N N . ILE A 1 458 ? 1.567 8.475 12.388 1.00 90.50 458 ILE A N 1
ATOM 3615 C CA . ILE A 1 458 ? 3.030 8.412 12.484 1.00 90.50 458 ILE A CA 1
ATOM 3616 C C . ILE A 1 458 ? 3.467 8.179 13.924 1.00 90.50 458 ILE A C 1
ATOM 3618 O O . ILE A 1 458 ? 4.312 7.327 14.166 1.00 90.50 458 ILE A O 1
ATOM 3622 N N . LYS A 1 459 ? 2.879 8.890 14.892 1.00 92.88 459 LYS A N 1
ATOM 3623 C CA . LYS A 1 459 ? 3.210 8.695 16.310 1.00 92.88 459 LYS A CA 1
ATOM 3624 C C . LYS A 1 459 ? 2.841 7.292 16.789 1.00 92.88 459 LYS A C 1
ATOM 3626 O O . LYS A 1 459 ? 3.626 6.689 17.507 1.00 92.88 459 LYS A O 1
ATOM 3631 N N . ALA A 1 460 ? 1.675 6.774 16.401 1.00 94.56 460 ALA A N 1
ATOM 3632 C CA . ALA A 1 460 ? 1.246 5.423 16.753 1.00 94.56 460 ALA A CA 1
ATOM 3633 C C . ALA A 1 460 ? 2.198 4.382 16.170 1.00 94.56 460 ALA A C 1
ATOM 3635 O O . ALA A 1 460 ? 2.615 3.471 16.878 1.00 94.56 460 ALA A O 1
ATOM 3636 N N . TRP A 1 461 ? 2.579 4.563 14.907 1.00 94.12 461 TRP A N 1
ATOM 3637 C CA . TRP A 1 461 ? 3.572 3.738 14.245 1.00 94.12 461 TRP A CA 1
ATOM 3638 C C . TRP A 1 461 ? 4.928 3.814 14.954 1.00 94.12 461 TRP A C 1
ATOM 3640 O O . TRP A 1 461 ? 5.431 2.778 15.370 1.00 94.12 461 TRP A O 1
ATOM 3650 N N . ASP A 1 462 ? 5.483 5.012 15.182 1.00 92.38 462 ASP A N 1
ATOM 3651 C CA . ASP A 1 462 ? 6.776 5.242 15.853 1.00 92.38 462 ASP A CA 1
ATOM 3652 C C . ASP A 1 462 ? 6.813 4.593 17.239 1.00 92.38 462 ASP A C 1
ATOM 3654 O O . ASP A 1 462 ? 7.814 3.988 17.620 1.00 92.38 462 ASP A O 1
ATOM 3658 N N . MET A 1 463 ? 5.705 4.684 17.980 1.00 93.50 463 MET A N 1
ATOM 3659 C CA . MET A 1 463 ? 5.573 4.077 19.299 1.00 93.50 463 MET A CA 1
ATOM 3660 C C . MET A 1 463 ? 5.696 2.559 19.268 1.00 93.50 463 MET A C 1
ATOM 3662 O O . MET A 1 463 ? 6.011 2.025 20.317 1.00 93.50 463 MET A O 1
ATOM 3666 N N . MET A 1 464 ? 5.489 1.881 18.134 1.00 92.00 464 MET A N 1
ATOM 3667 C CA . MET A 1 464 ? 5.651 0.426 17.982 1.00 92.00 464 MET A CA 1
ATOM 3668 C C . MET A 1 464 ? 7.072 -0.009 17.585 1.00 92.00 464 MET A C 1
ATOM 3670 O O . MET A 1 464 ? 7.306 -1.196 17.388 1.00 92.00 464 MET A O 1
ATOM 3674 N N . SER A 1 465 ? 8.025 0.919 17.451 1.00 89.88 465 SER A N 1
ATOM 3675 C CA . SER A 1 465 ? 9.408 0.586 17.083 1.00 89.88 465 SER A CA 1
ATOM 3676 C C . SER A 1 465 ? 10.139 -0.077 18.251 1.00 89.88 465 SER A C 1
ATOM 3678 O O . SER A 1 465 ? 10.187 0.490 19.343 1.00 89.88 465 SER A O 1
ATOM 3680 N N . THR A 1 466 ? 10.768 -1.228 18.015 1.00 77.81 466 THR A N 1
ATOM 3681 C CA . THR A 1 466 ? 11.654 -1.908 18.982 1.00 77.81 466 THR A CA 1
ATOM 3682 C C . THR A 1 466 ? 12.997 -1.188 19.144 1.00 77.81 466 THR A C 1
ATOM 3684 O O . THR A 1 466 ? 13.595 -1.219 20.221 1.00 77.81 466 THR A O 1
ATOM 3687 N N . ASP A 1 467 ? 13.426 -0.461 18.107 1.00 76.56 467 ASP A N 1
ATOM 3688 C CA . ASP A 1 467 ? 14.594 0.424 18.103 1.00 76.56 467 ASP A CA 1
ATOM 3689 C C . ASP A 1 467 ? 14.402 1.616 19.056 1.00 76.56 467 ASP A C 1
ATOM 3691 O O . ASP A 1 467 ? 14.071 2.736 18.656 1.00 76.56 467 ASP A O 1
ATOM 3695 N N . GLY A 1 468 ? 14.603 1.381 20.351 1.00 59.41 468 GLY A N 1
ATOM 3696 C CA . GLY A 1 468 ? 14.570 2.400 21.391 1.00 59.41 468 GLY A CA 1
ATOM 3697 C C . GLY A 1 468 ? 15.609 3.503 21.160 1.00 59.41 468 GLY A C 1
ATOM 3698 O O . GLY A 1 468 ? 16.712 3.453 21.686 1.00 59.41 468 GLY A O 1
ATOM 3699 N N . GLY A 1 469 ? 15.249 4.541 20.405 1.00 52.59 469 GLY A N 1
ATOM 3700 C CA . GLY A 1 469 ? 15.802 5.898 20.497 1.00 52.59 469 GLY A CA 1
ATOM 3701 C C . GLY A 1 469 ? 17.253 6.157 20.057 1.00 52.59 469 GLY A C 1
ATOM 3702 O O . GLY A 1 469 ? 17.624 7.328 19.989 1.00 52.59 469 GLY A O 1
ATOM 3703 N N . GLU A 1 470 ? 18.076 5.161 19.714 1.00 51.00 470 GLU A N 1
ATOM 3704 C CA . GLU A 1 470 ? 19.483 5.384 19.304 1.00 51.00 470 GLU A CA 1
ATOM 3705 C C . GLU A 1 470 ? 19.692 5.618 17.791 1.00 51.00 470 GLU A C 1
ATOM 3707 O O . GLU A 1 470 ? 20.791 5.498 17.252 1.00 51.00 470 GLU A O 1
ATOM 3712 N N . ILE A 1 471 ? 18.657 6.069 17.081 1.00 53.81 471 ILE A N 1
ATOM 3713 C CA . ILE A 1 471 ? 18.720 6.433 15.655 1.00 53.81 471 ILE A CA 1
ATOM 3714 C C . ILE A 1 471 ? 19.217 7.886 15.497 1.00 53.81 471 ILE A C 1
ATOM 3716 O O . ILE A 1 471 ? 18.517 8.758 14.995 1.00 53.81 471 ILE A O 1
ATOM 3720 N N . ALA A 1 472 ? 20.426 8.204 15.968 1.00 46.66 472 ALA A N 1
ATOM 3721 C CA . ALA A 1 472 ? 20.907 9.597 15.984 1.00 46.66 472 ALA A CA 1
ATOM 3722 C C . ALA A 1 472 ? 21.996 9.943 14.950 1.00 46.66 472 ALA A C 1
ATOM 3724 O O . ALA A 1 472 ? 22.326 11.120 14.818 1.00 46.66 472 ALA A O 1
ATOM 3725 N N . GLN A 1 473 ? 22.576 8.987 14.209 1.00 46.81 473 GLN A N 1
ATOM 3726 C CA . GLN A 1 473 ? 23.833 9.265 13.478 1.00 46.81 473 GLN A CA 1
ATOM 3727 C C . GLN A 1 473 ? 23.794 9.175 11.943 1.00 46.81 473 GLN A C 1
ATOM 3729 O O . GLN A 1 473 ? 24.724 9.660 11.309 1.00 46.81 473 GLN A O 1
ATOM 3734 N N . ASN A 1 474 ? 22.706 8.703 11.323 1.00 53.59 474 ASN A N 1
ATOM 3735 C CA . ASN A 1 474 ? 22.519 8.744 9.857 1.00 53.59 474 ASN A CA 1
ATOM 3736 C C . ASN A 1 474 ? 21.338 9.644 9.452 1.00 53.59 474 ASN A C 1
ATOM 3738 O O . ASN A 1 474 ? 20.460 9.274 8.671 1.00 53.59 474 ASN A O 1
ATOM 3742 N N . HIS A 1 475 ? 21.296 10.835 10.053 1.00 54.34 475 HIS A N 1
ATOM 3743 C CA . HIS A 1 475 ? 20.115 11.692 10.057 1.00 54.34 475 HIS A CA 1
ATOM 3744 C C . HIS A 1 475 ? 19.714 12.176 8.656 1.00 54.34 475 HIS A C 1
ATOM 3746 O O . HIS A 1 475 ? 18.529 12.190 8.360 1.00 54.34 475 HIS A O 1
ATOM 3752 N N . ASP A 1 476 ? 20.643 12.526 7.764 1.00 55.38 476 ASP A N 1
ATOM 3753 C CA . ASP A 1 476 ? 20.278 13.275 6.549 1.00 55.38 476 ASP A CA 1
ATOM 3754 C C . ASP A 1 476 ? 19.532 12.416 5.503 1.00 55.38 476 ASP A C 1
ATOM 3756 O O . ASP A 1 476 ? 18.410 12.738 5.111 1.00 55.38 476 ASP A O 1
ATOM 3760 N N . ARG A 1 477 ? 20.077 11.241 5.147 1.00 55.00 477 ARG A N 1
ATOM 3761 C CA . ARG A 1 477 ? 19.429 10.300 4.206 1.00 55.00 477 ARG A CA 1
ATOM 3762 C C . ARG A 1 477 ? 18.187 9.619 4.784 1.00 55.00 477 ARG A C 1
ATOM 3764 O O . ARG A 1 477 ? 17.212 9.411 4.071 1.00 55.00 477 ARG A O 1
ATOM 3771 N N . ARG A 1 478 ? 18.170 9.304 6.086 1.00 59.97 478 ARG A N 1
ATOM 3772 C CA . ARG A 1 478 ? 16.968 8.731 6.722 1.00 59.97 478 ARG A CA 1
ATOM 3773 C C . ARG A 1 478 ? 15.829 9.754 6.748 1.00 59.97 478 ARG A C 1
ATOM 3775 O O . ARG A 1 478 ? 14.672 9.376 6.598 1.00 59.97 478 ARG A O 1
ATOM 3782 N N . THR A 1 479 ? 16.145 11.048 6.853 1.00 64.88 479 THR A N 1
ATOM 3783 C CA . THR A 1 479 ? 15.138 12.119 6.874 1.00 64.88 479 THR A CA 1
ATOM 3784 C C . THR A 1 479 ? 14.444 12.295 5.521 1.00 64.88 479 THR A C 1
ATOM 3786 O O . THR A 1 479 ? 13.241 12.547 5.515 1.00 64.88 479 THR A O 1
ATOM 3789 N N . SER A 1 480 ? 15.128 12.126 4.379 1.00 67.50 480 SER A N 1
ATOM 3790 C CA . SER A 1 480 ? 14.478 12.246 3.061 1.00 67.50 480 SER A CA 1
ATOM 3791 C C . SER A 1 480 ? 13.453 11.133 2.824 1.00 67.50 480 SER A C 1
ATOM 3793 O O . SER A 1 480 ? 12.293 11.442 2.556 1.00 67.50 480 SER A O 1
ATOM 3795 N N . LYS A 1 481 ? 13.819 9.859 3.035 1.00 66.50 481 LYS A N 1
ATOM 3796 C CA . LYS A 1 481 ? 12.883 8.724 2.895 1.00 66.50 481 LYS A CA 1
ATOM 3797 C C . LYS A 1 481 ? 11.733 8.785 3.885 1.00 66.50 481 LYS A C 1
ATOM 3799 O O . LYS A 1 481 ? 10.596 8.506 3.531 1.00 66.50 481 LYS A O 1
ATOM 3804 N N . VAL A 1 482 ? 12.012 9.178 5.127 1.00 75.44 482 VAL A N 1
ATOM 3805 C CA . VAL A 1 482 ? 10.974 9.346 6.148 1.00 75.44 482 VAL A CA 1
ATOM 3806 C C . VAL A 1 482 ? 9.963 10.406 5.722 1.00 75.44 482 VAL A C 1
ATOM 3808 O O . VAL A 1 482 ? 8.765 10.143 5.785 1.00 75.44 482 VAL A O 1
ATOM 3811 N N . ARG A 1 483 ? 10.433 11.564 5.242 1.00 76.25 483 ARG A N 1
ATOM 3812 C CA . ARG A 1 483 ? 9.567 12.637 4.734 1.00 76.25 483 ARG A CA 1
ATOM 3813 C C . ARG A 1 483 ? 8.788 12.207 3.497 1.00 76.25 483 ARG A C 1
ATOM 3815 O O . ARG A 1 483 ? 7.618 12.559 3.386 1.00 76.25 483 ARG A O 1
ATOM 3822 N N . LEU A 1 484 ? 9.422 11.450 2.604 1.00 72.75 484 LEU A N 1
ATOM 3823 C CA . LEU A 1 484 ? 8.774 10.921 1.414 1.00 72.75 484 LEU A CA 1
ATOM 3824 C C . LEU A 1 484 ? 7.657 9.947 1.776 1.00 72.75 484 LEU A C 1
ATOM 3826 O O . LEU A 1 484 ? 6.546 10.118 1.303 1.00 72.75 484 LEU A O 1
ATOM 3830 N N . ALA A 1 485 ? 7.923 9.001 2.677 1.00 75.31 485 ALA A N 1
ATOM 3831 C CA . ALA A 1 485 ? 6.930 8.055 3.179 1.00 75.31 485 ALA A CA 1
ATOM 3832 C C . ALA A 1 485 ? 5.730 8.774 3.808 1.00 75.31 485 ALA A C 1
ATOM 3834 O O . ALA A 1 485 ? 4.587 8.411 3.566 1.00 75.31 485 ALA A O 1
ATOM 3835 N N . THR A 1 486 ? 5.984 9.829 4.590 1.00 79.00 486 THR A N 1
ATOM 3836 C CA . THR A 1 486 ? 4.923 10.670 5.158 1.00 79.00 486 THR A CA 1
ATOM 3837 C C . THR A 1 486 ? 4.111 11.375 4.075 1.00 79.00 486 THR A C 1
ATOM 3839 O O . THR A 1 486 ? 2.889 11.435 4.169 1.00 79.00 486 THR A O 1
ATOM 3842 N N . ALA A 1 487 ? 4.770 11.918 3.052 1.00 75.25 487 ALA A N 1
ATOM 3843 C CA . ALA A 1 487 ? 4.086 12.583 1.952 1.00 75.25 487 ALA A CA 1
ATOM 3844 C C . ALA A 1 487 ? 3.304 11.590 1.069 1.00 75.25 487 ALA A C 1
ATOM 3846 O O . ALA A 1 487 ? 2.192 11.910 0.663 1.00 75.25 487 ALA A O 1
ATOM 3847 N N . ALA A 1 488 ? 3.825 10.378 0.863 1.00 72.94 488 ALA A N 1
ATOM 3848 C CA . ALA A 1 488 ? 3.171 9.280 0.154 1.00 72.94 488 ALA A CA 1
ATOM 3849 C C . ALA A 1 488 ? 1.932 8.785 0.889 1.00 72.94 488 ALA A C 1
ATOM 3851 O O . ALA A 1 488 ? 0.854 8.760 0.306 1.00 72.94 488 ALA A O 1
ATOM 3852 N N . LEU A 1 489 ? 2.046 8.528 2.193 1.00 81.69 489 LEU A N 1
ATOM 3853 C CA . LEU A 1 489 ? 0.897 8.227 3.039 1.00 81.69 489 LEU A CA 1
ATOM 3854 C C . LEU A 1 489 ? -0.145 9.352 2.978 1.00 81.69 489 LEU A C 1
ATOM 3856 O O . LEU A 1 489 ? -1.334 9.096 2.810 1.00 81.69 489 LEU A O 1
ATOM 3860 N N . LYS A 1 490 ? 0.286 10.616 3.079 1.00 80.62 490 LYS A N 1
ATOM 3861 C CA . LYS A 1 490 ? -0.621 11.765 2.976 1.00 80.62 490 LYS A CA 1
ATOM 3862 C C . LYS A 1 490 ? -1.355 11.788 1.638 1.00 80.62 490 LYS A C 1
ATOM 3864 O O . LYS A 1 490 ? -2.558 12.024 1.624 1.00 80.62 490 LYS A O 1
ATOM 3869 N N . ALA A 1 491 ? -0.640 11.560 0.538 1.00 70.75 491 ALA A N 1
ATOM 3870 C CA . ALA A 1 491 ? -1.213 11.509 -0.799 1.00 70.75 491 ALA A CA 1
ATOM 3871 C C . ALA A 1 491 ? -2.199 10.343 -0.943 1.00 70.75 491 ALA A C 1
ATOM 3873 O O . ALA A 1 491 ? -3.292 10.558 -1.458 1.00 70.75 491 ALA A O 1
ATOM 3874 N N . TYR A 1 492 ? -1.856 9.159 -0.429 1.00 80.50 492 TYR A N 1
ATOM 3875 C CA . TYR A 1 492 ? -2.728 7.985 -0.415 1.00 80.50 492 TYR A CA 1
ATOM 3876 C C . TYR A 1 492 ? -4.031 8.261 0.344 1.00 80.50 492 TYR A C 1
ATOM 3878 O O . TYR A 1 492 ? -5.111 8.138 -0.226 1.00 80.50 492 TYR A O 1
ATOM 3886 N N . LEU A 1 493 ? -3.945 8.709 1.604 1.00 80.69 493 LEU A N 1
ATOM 3887 C CA . LEU A 1 493 ? -5.128 8.988 2.428 1.00 80.69 493 LEU A CA 1
ATOM 3888 C C . LEU A 1 493 ? -6.008 10.064 1.791 1.00 80.69 493 LEU A C 1
ATOM 3890 O O . LEU A 1 493 ? -7.229 9.942 1.766 1.00 80.69 493 LEU A O 1
ATOM 3894 N N . ALA A 1 494 ? -5.387 11.115 1.257 1.00 71.19 494 ALA A N 1
ATOM 3895 C CA . ALA A 1 494 ? -6.112 12.178 0.593 1.00 71.19 494 ALA A CA 1
ATOM 3896 C C . ALA A 1 494 ? -6.820 11.640 -0.668 1.00 71.19 494 ALA A C 1
ATOM 3898 O O . ALA A 1 494 ? -8.015 11.853 -0.832 1.00 71.19 494 ALA A O 1
ATOM 3899 N N . ARG A 1 495 ? -6.112 10.944 -1.560 1.00 71.75 495 ARG A N 1
ATOM 3900 C CA . ARG A 1 495 ? -6.668 10.486 -2.839 1.00 71.75 495 ARG A CA 1
ATOM 3901 C C . ARG A 1 495 ? -7.734 9.409 -2.654 1.00 71.75 495 ARG A C 1
ATOM 3903 O O . ARG A 1 495 ? -8.811 9.521 -3.224 1.00 71.75 495 ARG A O 1
ATOM 3910 N N . ASN A 1 496 ? -7.418 8.385 -1.870 1.00 75.31 496 ASN A N 1
ATOM 3911 C CA . ASN A 1 496 ? -8.183 7.143 -1.858 1.00 75.31 496 ASN A CA 1
ATOM 3912 C C . ASN A 1 496 ? -9.242 7.112 -0.753 1.00 75.31 496 ASN A C 1
ATOM 3914 O O . ASN A 1 496 ? -10.279 6.489 -0.939 1.00 75.31 496 ASN A O 1
ATOM 3918 N N . LEU A 1 497 ? -9.018 7.793 0.380 1.00 80.00 497 LEU A N 1
ATOM 3919 C CA . LEU A 1 497 ? -9.927 7.707 1.535 1.00 80.00 497 LEU A CA 1
ATOM 3920 C C . LEU A 1 497 ? -10.725 8.986 1.808 1.00 80.00 497 LEU A C 1
ATOM 3922 O O . LEU A 1 497 ? -11.775 8.921 2.450 1.00 80.00 497 LEU A O 1
ATOM 3926 N N . LEU A 1 498 ? -10.243 10.152 1.368 1.00 78.56 498 LEU A N 1
ATOM 3927 C CA . LEU A 1 498 ? -10.962 11.417 1.552 1.00 78.56 498 LEU A CA 1
ATOM 3928 C C . LEU A 1 498 ? -11.961 11.702 0.415 1.00 78.56 498 LEU A C 1
ATOM 3930 O O . LEU A 1 498 ? -12.905 12.442 0.657 1.00 78.56 498 LEU A O 1
ATOM 3934 N N . GLY A 1 499 ? -11.792 11.093 -0.768 1.00 64.31 499 GLY A N 1
ATOM 3935 C CA . GLY A 1 499 ? -12.605 11.382 -1.955 1.00 64.31 499 GLY A CA 1
ATOM 3936 C C . GLY A 1 499 ? -12.312 12.792 -2.486 1.00 64.31 499 GLY A C 1
ATOM 3937 O O . GLY A 1 499 ? -12.658 13.784 -1.856 1.00 64.31 499 GLY A O 1
ATOM 3938 N N . ASP A 1 500 ? -11.591 12.873 -3.606 1.00 55.47 500 ASP A N 1
ATOM 3939 C CA . ASP A 1 500 ? -11.105 14.101 -4.266 1.00 55.47 500 ASP A CA 1
ATOM 3940 C C . ASP A 1 500 ? -10.800 15.330 -3.354 1.00 55.47 500 ASP A C 1
ATOM 3942 O O . ASP A 1 500 ? -11.564 16.295 -3.237 1.00 55.47 500 ASP A O 1
ATOM 3946 N N . PRO A 1 501 ? -9.615 15.360 -2.731 1.00 42.41 501 PRO A N 1
ATOM 3947 C CA . PRO A 1 501 ? -9.251 16.346 -1.710 1.00 42.41 501 PRO A CA 1
ATOM 3948 C C . PRO A 1 501 ? -8.672 17.671 -2.257 1.00 42.41 501 PRO A C 1
ATOM 3950 O O . PRO A 1 501 ? -8.394 18.602 -1.477 1.00 42.41 501 PRO A O 1
ATOM 3953 N N . LEU A 1 502 ? -8.433 17.785 -3.572 1.00 44.31 502 LEU A N 1
ATOM 3954 C CA . LEU A 1 502 ? -7.585 18.841 -4.155 1.00 44.31 502 LEU A CA 1
ATOM 3955 C C . LEU A 1 502 ? -8.330 19.925 -4.948 1.00 44.31 502 LEU A C 1
ATOM 3957 O O . LEU A 1 502 ? -7.677 20.773 -5.555 1.00 44.31 502 LEU A O 1
ATOM 3961 N N . ASN A 1 503 ? -9.658 20.012 -4.820 1.00 45.22 503 ASN A N 1
ATOM 3962 C CA . ASN A 1 503 ? -10.503 20.945 -5.575 1.00 45.22 503 ASN A CA 1
ATOM 3963 C C . ASN A 1 503 ? -10.384 20.730 -7.094 1.00 45.22 503 ASN A C 1
ATOM 3965 O O . ASN A 1 503 ? -10.096 21.690 -7.819 1.00 45.22 503 ASN A O 1
ATOM 3969 N N . THR A 1 504 ? -10.639 19.526 -7.604 1.00 42.78 504 THR A N 1
ATOM 3970 C CA . THR A 1 504 ? -11.081 19.430 -9.000 1.00 42.78 504 THR A CA 1
ATOM 3971 C C . THR A 1 504 ? -12.411 20.190 -9.054 1.00 42.78 504 THR A C 1
ATOM 3973 O O . THR A 1 504 ? -13.333 19.866 -8.304 1.00 42.78 504 THR A O 1
ATOM 3976 N N . PRO A 1 505 ? -12.501 21.322 -9.772 1.00 37.22 505 PRO A N 1
ATOM 3977 C CA . PRO A 1 505 ? -13.731 22.093 -9.791 1.00 37.22 505 PRO A CA 1
ATOM 3978 C C . PRO A 1 505 ? -14.826 21.207 -10.378 1.00 37.22 505 PRO A C 1
ATOM 3980 O O . PRO A 1 505 ? -14.699 20.771 -11.518 1.00 37.22 505 PRO A O 1
ATOM 3983 N N . ASP A 1 506 ? -15.885 20.967 -9.604 1.00 37.75 506 ASP A N 1
ATOM 3984 C CA . ASP A 1 506 ? -17.094 20.296 -10.074 1.00 37.75 506 ASP A CA 1
ATOM 3985 C C . ASP A 1 506 ? -17.522 20.939 -11.411 1.00 37.75 506 ASP A C 1
ATOM 3987 O O . ASP A 1 506 ? -17.811 22.151 -11.421 1.00 37.75 506 ASP A O 1
ATOM 3991 N N . PRO A 1 507 ? -17.542 20.194 -12.538 1.00 41.44 507 PRO A N 1
ATOM 3992 C CA . PRO A 1 507 ? -17.922 20.725 -13.846 1.00 41.44 507 PRO A CA 1
ATOM 3993 C C . PRO A 1 507 ? -19.312 21.373 -13.836 1.00 41.44 507 PRO A C 1
ATOM 3995 O O . PRO A 1 507 ? -19.595 22.237 -14.667 1.00 41.44 507 PRO A O 1
ATOM 3998 N N . GLN A 1 508 ? -20.172 21.018 -12.873 1.00 40.88 508 GLN A N 1
ATOM 3999 C CA . GLN A 1 508 ? -21.519 21.573 -12.736 1.00 40.88 508 GLN A CA 1
ATOM 4000 C C . GLN A 1 508 ? -21.579 22.882 -11.930 1.00 40.88 508 GLN A C 1
ATOM 4002 O O . GLN A 1 508 ? -22.591 23.585 -11.961 1.00 40.88 508 GLN A O 1
ATOM 4007 N N . SER A 1 509 ? -20.489 23.279 -11.264 1.00 37.84 509 SER A N 1
ATOM 4008 C CA . SER A 1 509 ? -20.422 24.516 -10.470 1.00 37.84 509 SER A CA 1
ATOM 4009 C C . SER A 1 509 ? -20.079 25.774 -11.287 1.00 37.84 509 SER A C 1
ATOM 4011 O O . SER A 1 509 ? -20.239 26.899 -10.799 1.00 37.84 509 SER A O 1
ATOM 4013 N N . GLN A 1 510 ? -19.690 25.628 -12.560 1.00 35.12 510 GLN A N 1
ATOM 4014 C CA . GLN A 1 510 ? -19.605 26.746 -13.503 1.00 35.12 510 GLN A CA 1
ATOM 4015 C C . GLN A 1 510 ? -20.925 26.900 -14.254 1.00 35.12 510 GLN A C 1
ATOM 4017 O O . GLN A 1 510 ? -21.105 26.428 -15.374 1.00 35.12 510 GLN A O 1
ATOM 4022 N N . GLY A 1 511 ? -21.860 27.601 -13.613 1.00 32.53 511 GLY A N 1
ATOM 4023 C CA . GLY A 1 511 ? -23.110 28.020 -14.230 1.00 32.53 511 GLY A CA 1
ATOM 4024 C C . GLY A 1 511 ? -22.876 28.702 -15.580 1.00 32.53 511 GLY A C 1
ATOM 4025 O O . GLY A 1 511 ? -22.365 29.822 -15.651 1.00 32.53 511 GLY A O 1
ATOM 4026 N N . ILE A 1 512 ? -23.316 28.034 -16.644 1.00 29.53 512 ILE A N 1
ATOM 4027 C CA . ILE A 1 512 ? -23.672 28.686 -17.897 1.00 29.53 512 ILE A CA 1
ATOM 4028 C C . ILE A 1 512 ? -24.939 29.501 -17.612 1.00 29.53 512 ILE A C 1
ATOM 4030 O O . ILE A 1 512 ? -26.003 28.943 -17.339 1.00 29.53 512 ILE A O 1
ATOM 4034 N N . VAL A 1 513 ? -24.794 30.827 -17.651 1.00 33.06 513 VAL A N 1
ATOM 4035 C CA . VAL A 1 513 ? -25.886 31.771 -17.931 1.00 33.06 513 VAL A CA 1
ATOM 4036 C C . VAL A 1 513 ? -25.953 31.994 -19.431 1.00 33.06 513 VAL A C 1
ATOM 4038 O O . VAL A 1 513 ? -24.873 32.218 -20.026 1.00 33.06 513 VAL A O 1
#

InterPro domains:
  IPR003774 AlgH-like [PTHR30327] (15-165)

Organism: NCBI:txid267567